Protein AF-0000000069954693 (afdb_homodimer)

InterPro domains:
  IPR003819 TauD/TfdA-like domain [PF02668] (120-355)
  IPR010376 Gamma-butyrobetaine hydroxylase-like, N-terminal [PF06155] (13-89)
  IPR012776 Trimethyllysine dioxygenase [TIGR02410] (28-369)
  IPR038492 GBBH-like, N-terminal domain superfamily [G3DSA:3.30.2020.30] (6-94)
  IPR042098 Glutarate 2-hydroxylase superfamily [G3DSA:3.60.130.10] (95-370)
  IPR050411 Alpha-ketoglutarate-dependent hydroxylases [PTHR10696] (32-368)

Sequence (744 aa):
MTKATIAGALAVDTALDVLFGDGNSIRFEDCWLRDHCRCSSCYHSDTFQRANHILEIPDATILNIESNETQIDVEWSDNHKSTYTAEFLSKFDYKTWKESKRLKPVLWHGDISDKIAKVHVDEFLKSVDGAKHVFQSLLDYGVALIEGVGVSEEATEEVCKALGGVQHTIFGGMWKFTTRADHADTAYTNLPLAAHNDNTYFTEAAGLQILHCLEHTNGTGGETILVDGFYGANQLKQELPEDFKFLTTFNVEAEYIEEGHHHTYSAPVIRVDNDTGDLVQIRFNVYDRAAMAFRNSNDCRSYYRSLRSLAKHYENINNQWRFKLKPGTVMAMDNFRVLHGRTGFSGSRVLCGSYVARSDWLDRARALALIQMTKATIAGALAVDTALDVLFGDGNSIRFEDCWLRDHCRCSSCYHSDTFQRANHILEIPDATILNIESNETQIDVEWSDNHKSTYTAEFLSKFDYKTWKESKRLKPVLWHGDISDKIAKVHVDEFLKSVDGAKHVFQSLLDYGVALIEGVGVSEEATEEVCKALGGVQHTIFGGMWKFTTRADHADTAYTNLPLAAHNDNTYFTEAAGLQILHCLEHTNGTGGETILVDGFYGANQLKQELPEDFKFLTTFNVEAEYIEEGHHHTYSAPVIRVDNDTGDLVQIRFNVYDRAAMAFRNSNDCRSYYRSLRSLAKHYENINNQWRFKLKPGTVMAMDNFRVLHGRTGFSGSRVLCGSYVARSDWLDRARALALIQ

Organism: Trichoplusia ni (NCBI:txid7111)

pLDDT: mean 95.46, std 6.08, range [47.88, 98.94]

Solvent-accessible surface area (backbone atoms only — not comparable to full-atom values): 38028 Å² total; per-residue (Å²): 128,84,77,53,30,36,66,43,75,46,81,54,93,66,25,38,40,35,31,28,63,87,69,51,69,47,77,41,44,33,66,58,52,64,68,62,28,65,49,81,83,36,21,36,78,89,30,70,29,50,60,55,55,70,81,66,56,71,93,47,45,80,70,46,74,49,71,52,50,53,34,36,37,37,34,33,68,78,75,47,74,39,67,45,42,22,64,64,61,63,58,43,39,33,68,60,41,57,56,53,56,53,83,74,60,50,77,52,57,24,74,53,78,89,72,42,33,75,39,47,40,65,42,40,76,72,30,72,66,37,37,50,45,37,46,49,18,34,56,32,64,23,31,24,37,34,28,78,34,58,70,45,68,68,48,47,47,53,52,33,45,73,52,41,26,57,32,51,51,98,70,39,43,64,40,75,42,34,67,64,68,88,56,58,50,73,80,24,45,52,57,62,40,71,64,23,28,72,48,51,23,36,74,61,46,44,23,28,41,35,42,28,28,53,39,76,42,83,52,52,72,47,28,35,32,36,27,39,41,59,37,32,50,50,51,34,40,73,77,39,47,66,40,38,52,45,35,49,68,44,62,48,43,18,37,48,51,51,93,77,37,41,33,56,27,67,40,37,34,38,36,58,38,88,88,77,62,44,82,66,33,40,47,46,40,75,49,35,52,43,94,75,53,50,91,42,70,66,58,46,54,49,49,55,50,28,51,40,58,47,46,51,43,57,67,31,68,75,31,29,25,74,46,73,75,45,65,20,32,36,38,42,31,30,26,37,38,32,22,39,29,29,45,38,39,48,59,50,50,33,33,34,38,38,28,22,40,43,44,33,33,50,15,45,34,31,53,67,65,75,47,103,130,83,76,53,30,36,65,43,75,45,80,53,92,67,26,37,39,34,32,30,62,87,69,51,70,45,77,43,45,34,64,57,51,63,68,62,29,64,50,81,82,36,20,37,78,88,27,70,30,51,59,54,54,71,82,67,56,70,95,47,46,80,69,46,75,49,72,51,50,54,35,38,36,37,35,33,69,76,73,47,73,39,66,46,43,21,64,64,61,64,57,44,39,34,72,62,40,57,56,54,56,53,83,74,59,49,74,54,57,25,75,53,79,90,73,41,33,76,39,47,39,64,42,40,75,72,31,71,66,37,36,50,44,38,47,47,18,34,56,33,65,23,32,25,36,36,29,79,34,58,70,45,67,69,46,48,47,54,53,33,46,74,52,42,26,57,32,50,53,99,69,41,42,63,41,74,45,34,68,63,68,88,58,57,49,73,81,24,44,54,58,61,41,70,64,23,28,73,48,51,24,35,76,62,46,45,22,28,42,35,42,27,27,52,40,75,43,85,52,52,71,45,28,35,32,37,26,40,40,58,37,35,51,51,52,33,40,73,76,40,47,67,39,38,51,46,34,48,68,46,62,48,43,17,38,48,52,50,94,76,38,42,33,57,26,66,42,35,34,36,36,59,38,87,86,79,63,43,81,65,33,40,46,47,39,73,49,35,51,44,94,75,53,49,90,44,69,67,57,46,53,49,49,55,50,28,52,40,58,46,45,52,42,56,66,30,67,74,30,30,24,74,45,72,73,45,66,21,32,36,38,42,29,30,26,36,38,31,21,38,28,29,44,39,39,48,59,48,50,34,34,34,37,40,30,22,40,45,45,35,34,50,14,45,35,30,52,68,66,74,47,103

Radius of gyration: 27.6 Å; Cα contacts (8 Å, |Δi|>4): 1717; chains: 2; bounding box: 62×80×68 Å

Secondary structure (DSSP, 8-state):
-----EEEEEEETTEEEEEETTS-EEEEEHHHHHHT--STTTEETTTTEESS-GGGS----EEEEEE-SSEEEEEETTS-EEEEEHHHHGGG-HHHHHHHT--------S--TTTSEEEEHHHHHH-HHHHHHHHHHHHHHSEEEEES--SSHHHHHHHHHHHT----BTTBSEEEE-SS-SSSSGGGSSS-EEEE-S-TT-SS--SEEEEEEEEEES--B--EEEEEHHHHHHHHHHH-HHHHHHHHHS-EEEEEEETTEEEEEEE-SEEE-TTT--EEEE---TTSBPP---SSHHHHHHHHHHHHHHHHHHH-GGGEEEE---TT-EEEEETTTEEEEE--B-SEEEEEEEEE-HHHHHHHHHHTTS--/-----EEEEEEETTEEEEEETTS-EEEEEHHHHHHT--STTTEETTTTEESS-GGGS----EEEEEE-SSEEEEEETTS-EEEEEHHHHGGG-HHHHHHHT--------S--TTTSEEEEHHHHHH-HHHHHHHHHHHHHHSEEEEES--SSHHHHHHHHHHHT----BTTBSEEEE-SS-SSS-GGGSSS-EEEE-S-TT-SS--SEEEEEEEEEES--B--EEEEEHHHHHHHHHHH-HHHHHHHHHS-EEEEEEETTEEEEEEE-SEEE-TTT--EEEE---TTSBPP---SSHHHHHHHHHHHHHHHHHHH-GGGEEEE---TT-EEEEETTTEEEEE--B-SEEEEEEEEE-HHHHHHHHHHTTS--

Structure (mmCIF, N/CA/C/O backbone):
data_AF-0000000069954693-model_v1
#
loop_
_entity.id
_entity.type
_entity.pdbx_description
1 polymer 'Trimethyllysine dioxygenase, mitochondrial'
#
loop_
_atom_site.group_PDB
_atom_site.id
_atom_site.type_symbol
_atom_site.label_atom_id
_atom_site.label_alt_id
_atom_site.label_comp_id
_atom_site.label_asym_id
_atom_site.label_entity_id
_atom_site.label_seq_id
_atom_site.pdbx_PDB_ins_code
_atom_site.Cartn_x
_atom_site.Cartn_y
_atom_site.Cartn_z
_atom_site.occupancy
_atom_site.B_iso_or_equiv
_atom_site.auth_seq_id
_atom_site.auth_comp_id
_atom_site.auth_asym_id
_atom_site.auth_atom_id
_atom_site.pdbx_PDB_model_num
ATOM 1 N N . MET A 1 1 ? 28.609 20.859 8.023 1 48.06 1 MET A N 1
ATOM 2 C CA . MET A 1 1 ? 27.875 21.484 6.918 1 48.06 1 MET A CA 1
ATOM 3 C C . MET A 1 1 ? 27.75 22.984 7.133 1 48.06 1 MET A C 1
ATOM 5 O O . MET A 1 1 ? 27.453 23.438 8.242 1 48.06 1 MET A O 1
ATOM 9 N N . THR A 1 2 ? 28.344 23.828 6.461 1 60.75 2 THR A N 1
ATOM 10 C CA . THR A 1 2 ? 28.359 25.281 6.57 1 60.75 2 THR A CA 1
ATOM 11 C C . THR A 1 2 ? 26.953 25.828 6.777 1 60.75 2 THR A C 1
ATOM 13 O O . THR A 1 2 ? 26.016 25.453 6.07 1 60.75 2 THR A O 1
ATOM 16 N N . LYS A 1 3 ? 26.75 26.453 7.863 1 82.56 3 LYS A N 1
ATOM 17 C CA . LYS A 1 3 ? 25.484 27.047 8.266 1 82.56 3 LYS A CA 1
ATOM 18 C C . LYS A 1 3 ? 24.922 27.938 7.16 1 82.56 3 LYS A C 1
ATOM 20 O O . LYS A 1 3 ? 25.625 28.781 6.609 1 82.56 3 LYS A O 1
ATOM 25 N N . ALA A 1 4 ? 23.766 27.641 6.699 1 92.31 4 ALA A N 1
ATOM 26 C CA . ALA A 1 4 ? 23.125 28.453 5.668 1 92.31 4 ALA A CA 1
ATOM 27 C C . ALA A 1 4 ? 22.984 29.906 6.105 1 92.31 4 ALA A C 1
ATOM 29 O O . ALA A 1 4 ? 22.703 30.188 7.27 1 92.31 4 ALA A O 1
ATOM 30 N N . THR A 1 5 ? 23.312 30.812 5.238 1 97.06 5 THR A N 1
ATOM 31 C CA . THR A 1 5 ? 23.156 32.25 5.508 1 97.06 5 THR A CA 1
ATOM 32 C C . THR A 1 5 ? 22.359 32.906 4.395 1 97.06 5 THR A C 1
ATOM 34 O O . THR A 1 5 ? 22.25 32.375 3.289 1 97.06 5 THR A O 1
ATOM 37 N N . ILE A 1 6 ? 21.828 34.062 4.711 1 97.75 6 ILE A N 1
ATOM 38 C CA . ILE A 1 6 ? 21.078 34.844 3.75 1 97.75 6 ILE A CA 1
ATOM 39 C C . ILE A 1 6 ? 21.938 36 3.213 1 97.75 6 ILE A C 1
ATOM 41 O O . ILE A 1 6 ? 22.469 36.781 3.984 1 97.75 6 ILE A O 1
ATOM 45 N N . ALA A 1 7 ? 22.125 36 1.929 1 97.81 7 ALA A N 1
ATOM 46 C CA . ALA A 1 7 ? 22.875 37.062 1.273 1 97.81 7 ALA A CA 1
ATOM 47 C C . ALA A 1 7 ? 21.953 38.219 0.845 1 97.81 7 ALA A C 1
ATOM 49 O O . ALA A 1 7 ? 22.375 39.375 0.738 1 97.81 7 ALA A O 1
ATOM 50 N N . GLY A 1 8 ? 20.719 37.875 0.521 1 97.38 8 GLY A N 1
ATOM 51 C CA . GLY A 1 8 ? 19.734 38.875 0.121 1 97.38 8 GLY A CA 1
ATOM 52 C C . GLY A 1 8 ? 18.328 38.312 0.065 1 97.38 8 GLY A C 1
ATOM 53 O O . GLY A 1 8 ? 18.141 37.094 -0.109 1 97.38 8 GLY A O 1
ATOM 54 N N . ALA A 1 9 ? 17.391 39.156 0.294 1 97.81 9 ALA A N 1
ATOM 55 C CA . ALA A 1 9 ? 15.984 38.812 0.194 1 97.81 9 ALA A CA 1
ATOM 56 C C . ALA A 1 9 ? 15.172 39.969 -0.413 1 97.81 9 ALA A C 1
ATOM 58 O O . ALA A 1 9 ? 15.336 41.125 -0.028 1 97.81 9 ALA A O 1
ATOM 59 N N . LEU A 1 10 ? 14.375 39.594 -1.419 1 96.94 10 LEU A N 1
ATOM 60 C CA . LEU A 1 10 ? 13.586 40.625 -2.107 1 96.94 10 LEU A CA 1
ATOM 61 C C . LEU A 1 10 ? 12.172 40.094 -2.373 1 96.94 10 LEU A C 1
ATOM 63 O O . LEU A 1 10 ? 11.992 39 -2.9 1 96.94 10 LEU A O 1
ATOM 67 N N . ALA A 1 11 ? 11.203 40.844 -1.966 1 96.62 11 ALA A N 1
ATOM 68 C CA . ALA A 1 11 ? 9.828 40.5 -2.32 1 96.62 11 ALA A CA 1
ATOM 69 C C . ALA A 1 11 ? 9.531 40.875 -3.771 1 96.62 11 ALA A C 1
ATOM 71 O O . ALA A 1 11 ? 9.773 42.031 -4.188 1 96.62 11 ALA A O 1
ATOM 72 N N . VAL A 1 12 ? 9.117 40 -4.523 1 94.75 12 VAL A N 1
ATOM 73 C CA . VAL A 1 12 ? 8.789 40.188 -5.93 1 94.75 12 VAL A CA 1
ATOM 74 C C . VAL A 1 12 ? 7.391 39.625 -6.215 1 94.75 12 VAL A C 1
ATOM 76 O O . VAL A 1 12 ? 7.195 38.406 -6.266 1 94.75 12 VAL A O 1
ATOM 79 N N . ASP A 1 13 ? 6.418 40.562 -6.457 1 92.69 13 ASP A N 1
ATOM 80 C CA . ASP A 1 13 ? 5.035 40.156 -6.707 1 92.69 13 ASP A CA 1
ATOM 81 C C . ASP A 1 13 ? 4.457 39.406 -5.508 1 92.69 13 ASP A C 1
ATOM 83 O O . ASP A 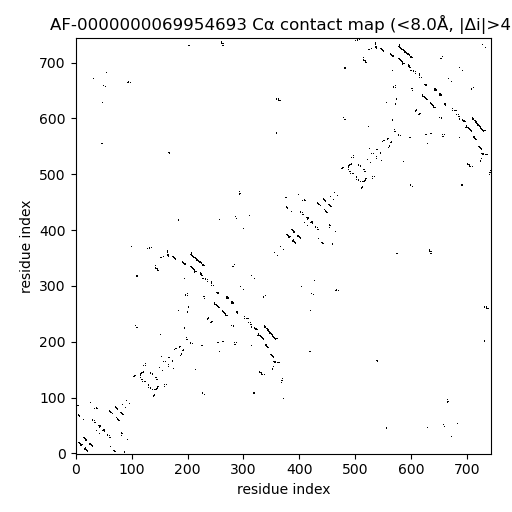1 13 ? 4.336 39.969 -4.418 1 92.69 13 ASP A O 1
ATOM 87 N N . THR A 1 14 ? 4.148 38.094 -5.723 1 94.25 14 THR A N 1
ATOM 88 C CA . THR A 1 14 ? 3.506 37.344 -4.668 1 94.25 14 THR A CA 1
ATOM 89 C C . THR A 1 14 ? 4.496 36.344 -4.031 1 94.25 14 THR A C 1
ATOM 91 O O . THR A 1 14 ? 4.094 35.344 -3.48 1 94.25 14 THR A O 1
ATOM 94 N N . ALA A 1 15 ? 5.82 36.719 -4.164 1 97.88 15 ALA A N 1
ATOM 95 C CA . ALA A 1 15 ? 6.816 35.75 -3.697 1 97.88 15 ALA A CA 1
ATOM 96 C C . ALA A 1 15 ? 8 36.469 -3.051 1 97.88 15 ALA A C 1
ATOM 98 O O . ALA A 1 15 ? 8.102 37.688 -3.1 1 97.88 15 ALA A O 1
ATOM 99 N N . LEU A 1 16 ? 8.719 35.719 -2.373 1 98.38 16 LEU A N 1
ATOM 100 C CA . LEU A 1 16 ? 9.984 36.156 -1.78 1 98.38 16 LEU A CA 1
ATOM 101 C C . LEU A 1 16 ? 11.164 35.438 -2.418 1 98.38 16 LEU A C 1
ATOM 103 O O . LEU A 1 16 ? 11.25 34.219 -2.34 1 98.38 16 LEU A O 1
ATOM 107 N N . ASP A 1 17 ? 12.023 36.156 -3.082 1 98.25 17 ASP A N 1
ATOM 108 C CA . ASP A 1 17 ? 13.258 35.594 -3.605 1 98.25 17 ASP A CA 1
ATOM 109 C C . ASP A 1 17 ? 14.383 35.688 -2.58 1 98.25 17 ASP A C 1
ATOM 111 O O . ASP A 1 17 ? 14.703 36.781 -2.104 1 98.25 17 ASP A O 1
ATOM 115 N N . VAL A 1 18 ? 14.969 34.594 -2.24 1 98.44 18 VAL A N 1
ATOM 116 C CA . VAL A 1 18 ? 16.031 34.562 -1.233 1 98.44 18 VAL A CA 1
ATOM 117 C C . VAL A 1 18 ? 17.344 34.125 -1.876 1 98.44 18 VAL A C 1
ATOM 119 O O . VAL A 1 18 ? 17.406 33.062 -2.494 1 98.44 18 VAL A O 1
ATOM 122 N N . LEU A 1 19 ? 18.297 34.938 -1.775 1 98.12 19 LEU A N 1
ATOM 123 C CA . LEU A 1 19 ? 19.656 34.594 -2.164 1 98.12 19 LEU A CA 1
ATOM 124 C C . LEU A 1 19 ? 20.484 34.125 -0.954 1 98.12 19 LEU A C 1
ATOM 126 O O . LEU A 1 19 ? 20.609 34.875 0.019 1 98.12 19 LEU A O 1
ATOM 130 N N . PHE A 1 20 ? 21 32.969 -1.035 1 97.69 20 PHE A N 1
ATOM 131 C CA . PHE A 1 20 ? 21.75 32.438 0.092 1 97.69 20 PHE A CA 1
ATOM 132 C C . PHE A 1 20 ? 23.25 32.688 -0.073 1 97.69 20 PHE A C 1
ATOM 134 O O . PHE A 1 20 ? 23.703 33.062 -1.155 1 97.69 20 PHE A O 1
ATOM 141 N N . GLY A 1 21 ? 23.938 32.5 1.062 1 96.25 21 GLY A N 1
ATOM 142 C CA . GLY A 1 21 ? 25.375 32.781 1.078 1 96.25 21 GLY A CA 1
ATOM 143 C C . GLY A 1 21 ? 26.156 31.875 0.141 1 96.25 21 GLY A C 1
ATOM 144 O O . GLY A 1 21 ? 27.219 32.25 -0.345 1 96.25 21 GLY A O 1
ATOM 145 N N . ASP A 1 22 ? 25.641 30.766 -0.125 1 94.5 22 ASP A N 1
ATOM 146 C CA . ASP A 1 22 ? 26.359 29.828 -0.991 1 94.5 22 ASP A CA 1
ATOM 147 C C . ASP A 1 22 ? 26.062 30.109 -2.463 1 94.5 22 ASP A C 1
ATOM 149 O O . ASP A 1 22 ? 26.531 29.375 -3.344 1 94.5 22 ASP A O 1
ATOM 153 N N . GLY A 1 23 ? 25.25 31.078 -2.723 1 94.62 23 GLY A N 1
ATOM 154 C CA . GLY A 1 23 ? 24.969 31.484 -4.094 1 94.62 23 GLY A CA 1
ATOM 155 C C . GLY A 1 23 ? 23.656 30.953 -4.617 1 94.62 23 GLY A C 1
ATOM 156 O O . GLY A 1 23 ? 23.172 31.406 -5.66 1 94.62 23 GLY A O 1
ATOM 157 N N . ASN A 1 24 ? 23.016 30.031 -3.9 1 95.38 24 ASN A N 1
ATOM 158 C CA . ASN A 1 24 ? 21.734 29.484 -4.301 1 95.38 24 ASN A CA 1
ATOM 159 C C . ASN A 1 24 ? 20.594 30.484 -4.066 1 95.38 24 ASN A C 1
ATOM 161 O O . ASN A 1 24 ? 20.656 31.266 -3.119 1 95.38 24 ASN A O 1
ATOM 165 N N . SER A 1 25 ? 19.688 30.453 -4.961 1 96.88 25 SER A N 1
ATOM 166 C CA . SER A 1 25 ? 18.5 31.297 -4.824 1 96.88 25 SER A CA 1
ATOM 167 C C . SER A 1 25 ? 17.234 30.453 -4.855 1 96.88 25 SER A C 1
ATOM 169 O O . SER A 1 25 ? 17.094 29.547 -5.68 1 96.88 25 SER A O 1
ATOM 171 N N . ILE A 1 26 ? 16.391 30.672 -3.943 1 98 26 ILE A N 1
ATOM 172 C CA . ILE A 1 26 ? 15.109 29.969 -3.883 1 98 26 ILE A CA 1
ATOM 173 C C . ILE A 1 26 ? 13.961 30.984 -3.838 1 98 26 ILE A C 1
ATOM 175 O O . ILE A 1 26 ? 14.039 31.984 -3.115 1 98 26 ILE A O 1
ATOM 179 N N . ARG A 1 27 ? 12.93 30.781 -4.664 1 98.12 27 ARG A N 1
ATOM 180 C CA . ARG A 1 27 ? 11.711 31.578 -4.652 1 98.12 27 ARG A CA 1
ATOM 181 C C . ARG A 1 27 ? 10.617 30.922 -3.818 1 98.12 27 ARG A C 1
ATOM 183 O O . ARG A 1 27 ? 10.305 29.75 -4.02 1 98.12 27 ARG A O 1
ATOM 190 N N . PHE A 1 28 ? 10.07 31.609 -2.842 1 98.31 28 PHE A N 1
ATOM 191 C CA . PHE A 1 28 ? 9 31.109 -1.98 1 98.31 28 PHE A CA 1
ATOM 192 C C . PHE A 1 28 ? 7.715 31.891 -2.203 1 98.31 28 PHE A C 1
ATOM 194 O O . PHE A 1 28 ? 7.68 33.125 -2.006 1 98.31 28 PHE A O 1
ATOM 201 N N . GLU A 1 29 ? 6.672 31.25 -2.623 1 98.19 29 GLU A N 1
ATOM 202 C CA . GLU A 1 29 ? 5.371 31.906 -2.77 1 98.19 29 GLU A CA 1
ATOM 203 C C . GLU A 1 29 ? 4.824 32.375 -1.419 1 98.19 29 GLU A C 1
ATOM 205 O O . GLU A 1 29 ? 5.043 31.703 -0.403 1 98.19 29 GLU A O 1
ATOM 210 N N . ASP A 1 30 ? 4.094 33.438 -1.387 1 98 30 ASP A N 1
ATOM 211 C CA . ASP A 1 30 ? 3.529 34 -0.152 1 98 30 ASP A CA 1
ATOM 212 C C . ASP A 1 30 ? 2.664 32.938 0.555 1 98 30 ASP A C 1
ATOM 214 O O . ASP A 1 30 ? 2.752 32.781 1.774 1 98 30 ASP A O 1
ATOM 218 N N . CYS A 1 31 ? 1.868 32.188 -0.189 1 97.06 31 CYS A N 1
ATOM 219 C CA . CYS A 1 31 ? 1.005 31.156 0.405 1 97.06 31 CYS A CA 1
ATOM 220 C C . CYS A 1 31 ? 1.828 30.078 1.103 1 97.06 31 CYS A C 1
ATOM 222 O O . CYS A 1 31 ? 1.456 29.609 2.178 1 97.06 31 CYS A O 1
ATOM 224 N N . TRP A 1 32 ? 2.947 29.672 0.462 1 97.94 32 TRP A N 1
ATOM 225 C CA . TRP A 1 32 ? 3.832 28.688 1.071 1 97.94 32 TRP A CA 1
ATOM 226 C C . TRP A 1 32 ? 4.438 29.219 2.365 1 97.94 32 TRP A C 1
ATOM 228 O O . TRP A 1 32 ? 4.426 28.531 3.393 1 97.94 32 TRP A O 1
ATOM 238 N N . LEU A 1 33 ? 4.941 30.453 2.299 1 98.06 33 LEU A N 1
ATOM 239 C CA . LEU A 1 33 ? 5.559 31.062 3.469 1 98.06 33 LEU A CA 1
ATOM 240 C C . LEU A 1 33 ? 4.551 31.188 4.609 1 98.06 33 LEU A C 1
ATOM 242 O O . LEU A 1 33 ? 4.859 30.844 5.754 1 98.06 33 LEU A O 1
ATOM 246 N N . ARG A 1 34 ? 3.363 31.641 4.293 1 97.38 34 ARG A N 1
ATOM 247 C CA . ARG A 1 34 ? 2.342 31.828 5.316 1 97.38 34 ARG A CA 1
ATOM 248 C C . ARG A 1 34 ? 1.959 30.5 5.961 1 97.38 34 ARG A C 1
ATOM 250 O O . ARG A 1 34 ? 1.745 30.422 7.172 1 97.38 34 ARG A O 1
ATOM 257 N N . ASP A 1 35 ? 1.839 29.453 5.172 1 96.81 35 ASP A N 1
ATOM 258 C CA . ASP A 1 35 ? 1.517 28.109 5.648 1 96.81 35 ASP A CA 1
ATOM 259 C C . ASP A 1 35 ? 2.627 27.562 6.539 1 96.81 35 ASP A C 1
ATOM 261 O O . ASP A 1 35 ? 2.371 26.734 7.426 1 96.81 35 ASP A O 1
ATOM 265 N N . HIS A 1 36 ? 3.875 28 6.324 1 96.94 36 HIS A N 1
ATOM 266 C CA . HIS A 1 36 ? 5.016 27.438 7.035 1 96.94 36 HIS A CA 1
ATOM 267 C C . HIS A 1 36 ? 5.523 28.391 8.109 1 96.94 36 HIS A C 1
ATOM 269 O O . HIS A 1 36 ? 6.68 28.297 8.531 1 96.94 36 HIS A O 1
ATOM 275 N N . CYS A 1 37 ? 4.664 29.375 8.43 1 96.62 37 CYS A N 1
ATOM 276 C CA . CYS A 1 37 ? 4.984 30.141 9.617 1 96.62 37 CYS A CA 1
ATOM 277 C C . CYS A 1 37 ? 5.176 29.25 10.828 1 96.62 37 CYS A C 1
ATOM 279 O O . CYS A 1 37 ? 4.414 28.297 11.023 1 96.62 37 CYS A O 1
ATOM 281 N N . ARG A 1 38 ? 6.141 29.5 11.641 1 93.69 38 ARG A N 1
ATOM 282 C CA . ARG A 1 38 ? 6.516 28.594 12.719 1 93.69 38 ARG A CA 1
ATOM 283 C C . ARG A 1 38 ? 6.223 29.219 14.078 1 93.69 38 ARG A C 1
ATOM 285 O O . ARG A 1 38 ? 6.719 28.75 15.109 1 93.69 38 ARG A O 1
ATOM 292 N N . CYS A 1 39 ? 5.473 30.312 14.055 1 94.56 39 CYS A N 1
ATOM 293 C CA . CYS A 1 39 ? 5.105 30.875 15.352 1 94.56 39 CYS A CA 1
ATOM 294 C C . CYS A 1 39 ? 4.152 29.953 16.094 1 94.56 39 CYS A C 1
ATOM 296 O O . CYS A 1 39 ? 3.646 28.984 15.531 1 94.56 39 CYS A O 1
ATOM 298 N N . SER A 1 40 ? 3.822 30.156 17.375 1 91.75 40 SER A N 1
ATOM 299 C CA . SER A 1 40 ? 3.082 29.266 18.25 1 91.75 40 SER A CA 1
ATOM 300 C C . SER A 1 40 ? 1.615 29.172 17.844 1 91.75 40 SER A C 1
ATOM 302 O O . SER A 1 40 ? 0.936 28.188 18.172 1 91.75 40 SER A O 1
ATOM 304 N N . SER A 1 41 ? 1.12 30.156 17.109 1 92.25 41 SER A N 1
ATOM 305 C CA . SER A 1 41 ? -0.274 30.125 16.688 1 92.25 41 SER A CA 1
ATOM 306 C C . SER A 1 41 ? -0.439 29.359 15.383 1 92.25 41 SER A C 1
ATOM 308 O O . SER A 1 41 ? -1.557 29 15 1 92.25 41 SER A O 1
ATOM 310 N N . CYS A 1 42 ? 0.71 29.125 14.727 1 94.31 42 CYS A N 1
ATOM 311 C CA . CYS A 1 42 ? 0.618 28.547 13.391 1 94.31 42 CYS A CA 1
ATOM 312 C C . CYS A 1 42 ? 1.169 27.125 13.375 1 94.31 42 CYS A C 1
ATOM 314 O O . CYS A 1 42 ? 0.867 26.344 12.469 1 94.31 42 CYS A O 1
ATOM 316 N N . TYR A 1 43 ? 1.989 26.844 14.32 1 92.12 43 TYR A N 1
ATOM 317 C CA . TYR A 1 43 ? 2.688 25.562 14.312 1 92.12 43 TYR A CA 1
ATOM 318 C C . TYR A 1 43 ? 2.9 25.047 15.734 1 92.12 43 TYR A C 1
ATOM 320 O O . TYR A 1 43 ? 3.387 25.781 16.594 1 92.12 43 TYR A O 1
ATOM 328 N N . HIS A 1 44 ? 2.477 23.797 15.898 1 88.38 44 HIS A N 1
ATOM 329 C CA . HIS A 1 44 ? 2.73 23.141 17.172 1 88.38 44 HIS A CA 1
ATOM 330 C C . HIS A 1 44 ? 4.086 22.438 17.172 1 88.38 44 HIS A C 1
ATOM 332 O O . HIS A 1 44 ? 4.195 21.297 16.703 1 88.38 44 HIS A O 1
ATOM 338 N N . SER A 1 45 ? 5.012 23.016 17.75 1 86.94 45 SER A N 1
ATOM 339 C CA . SER A 1 45 ? 6.379 22.5 17.688 1 86.94 45 SER A CA 1
ATOM 340 C C . SER A 1 45 ? 6.516 21.203 18.484 1 86.94 45 SER A C 1
ATOM 342 O O . SER A 1 45 ? 7.387 20.391 18.188 1 86.94 45 SER A O 1
ATOM 344 N N . ASP A 1 46 ? 5.625 21 19.422 1 83.06 46 ASP A N 1
ATOM 345 C CA . ASP A 1 46 ? 5.688 19.812 20.266 1 83.06 46 ASP A CA 1
ATOM 346 C C . ASP A 1 46 ? 5.223 18.578 19.5 1 83.06 46 ASP A C 1
ATOM 348 O O . ASP A 1 46 ? 5.727 17.469 19.719 1 83.06 46 ASP A O 1
ATOM 352 N N . THR A 1 47 ? 4.316 18.781 18.594 1 82.88 47 THR A N 1
ATOM 353 C CA . THR A 1 47 ? 3.752 17.641 17.859 1 82.88 47 THR A CA 1
ATOM 354 C C . THR A 1 47 ? 4.164 17.672 16.391 1 82.88 47 THR A C 1
ATOM 356 O O . THR A 1 47 ? 3.834 16.766 15.633 1 82.88 47 THR A O 1
ATOM 359 N N . PHE A 1 48 ? 4.883 18.734 16.016 1 87.31 48 PHE A N 1
ATOM 360 C CA . PHE A 1 48 ? 5.344 18.906 14.648 1 87.31 48 PHE A CA 1
ATOM 361 C C . PHE A 1 48 ? 4.168 18.953 13.68 1 87.31 48 PHE A C 1
ATOM 363 O O . PHE A 1 48 ? 4.211 18.328 12.617 1 87.31 48 PHE A O 1
ATOM 370 N N . GLN A 1 49 ? 3.113 19.609 14.086 1 88.44 49 GLN A N 1
ATOM 371 C CA . GLN A 1 49 ? 1.918 19.688 13.258 1 88.44 49 GLN A CA 1
ATOM 372 C C . GLN A 1 49 ? 1.479 21.141 13.055 1 88.44 49 GLN A C 1
ATOM 374 O O . GLN A 1 49 ? 1.674 21.969 13.938 1 88.44 49 GLN A O 1
ATOM 379 N N . ARG A 1 50 ? 0.865 21.359 11.961 1 91.38 50 ARG A N 1
ATOM 380 C CA . ARG A 1 50 ? 0.249 22.656 11.688 1 91.38 50 ARG A CA 1
ATOM 381 C C . ARG A 1 50 ? -0.967 22.891 12.578 1 91.38 50 ARG A C 1
ATOM 383 O O . ARG A 1 50 ? -1.729 21.953 12.844 1 91.38 50 ARG A O 1
ATOM 390 N N . ALA A 1 51 ? -1.091 24.078 12.953 1 89.25 51 ALA A N 1
ATOM 391 C CA . ALA A 1 51 ? -2.186 24.422 13.859 1 89.25 51 ALA A CA 1
ATOM 392 C C . ALA A 1 51 ? -3.455 24.766 13.078 1 89.25 51 ALA A C 1
ATOM 394 O O . ALA A 1 51 ? -4.566 24.594 13.586 1 89.25 51 ALA A O 1
ATOM 395 N N . ASN A 1 52 ? -3.234 25.234 11.883 1 91.31 52 ASN A N 1
ATOM 396 C CA . ASN A 1 52 ? -4.375 25.75 11.133 1 91.31 52 ASN A CA 1
ATOM 397 C C . ASN A 1 52 ? -4.762 24.812 9.992 1 91.31 52 ASN A C 1
ATOM 399 O O . ASN A 1 52 ? -3.893 24.25 9.328 1 91.31 52 ASN A O 1
ATOM 403 N N . HIS A 1 53 ? -6.074 24.656 9.852 1 94.75 53 HIS A N 1
ATOM 404 C CA . HIS A 1 53 ? -6.602 23.984 8.672 1 94.75 53 HIS A CA 1
ATOM 405 C C . HIS A 1 53 ? -6.246 24.75 7.395 1 94.75 53 HIS A C 1
ATOM 407 O O . HIS A 1 53 ? -6.078 25.969 7.422 1 94.75 53 HIS A O 1
ATOM 413 N N . ILE A 1 54 ? -6.152 24.062 6.336 1 96.62 54 ILE A N 1
ATOM 414 C CA . ILE A 1 54 ? -5.719 24.625 5.059 1 96.62 54 ILE A CA 1
ATOM 415 C C . ILE A 1 54 ? -6.641 25.781 4.66 1 96.62 54 ILE A C 1
ATOM 417 O O . ILE A 1 54 ? -6.195 26.75 4.055 1 96.62 54 ILE A O 1
ATOM 421 N N . LEU A 1 55 ? -7.934 25.703 5 1 97.19 55 LEU A N 1
ATOM 422 C CA . LEU A 1 55 ? -8.914 26.719 4.648 1 97.19 55 LEU A CA 1
ATOM 423 C C . LEU A 1 55 ? -8.781 27.938 5.555 1 97.19 55 LEU A C 1
ATOM 425 O O . LEU A 1 55 ? -9.344 29 5.262 1 97.19 55 LEU A O 1
ATOM 429 N N . GLU A 1 56 ? -8.062 27.812 6.586 1 94.69 56 GLU A N 1
ATOM 430 C CA . GLU A 1 56 ? -7.918 28.906 7.555 1 94.69 56 GLU A CA 1
ATOM 431 C C . GLU A 1 56 ? -6.652 29.703 7.289 1 94.69 56 GLU A C 1
ATOM 433 O O . GLU A 1 56 ? -6.441 30.766 7.902 1 94.69 56 GLU A O 1
ATOM 438 N N . ILE A 1 57 ? -5.812 29.219 6.422 1 93.31 57 ILE A N 1
ATOM 439 C CA . ILE A 1 57 ? -4.633 29.984 6.031 1 93.31 57 ILE A CA 1
ATOM 440 C C . ILE A 1 57 ? -5.055 31.203 5.227 1 93.31 57 ILE A C 1
ATOM 442 O O . ILE A 1 57 ? -5.629 31.078 4.145 1 93.31 57 ILE A O 1
ATOM 446 N N . PRO A 1 58 ? -4.719 32.344 5.719 1 92.25 58 PRO A N 1
ATOM 447 C CA . PRO A 1 58 ? -5.203 33.562 5.051 1 92.25 58 PRO A CA 1
ATOM 448 C C . PRO A 1 58 ? -4.523 33.812 3.707 1 92.25 58 PRO A C 1
ATOM 450 O O . PRO A 1 58 ? -3.377 33.406 3.508 1 92.25 58 PRO A O 1
ATOM 453 N N . ASP A 1 59 ? -5.27 34.438 2.824 1 93.12 59 ASP A N 1
ATOM 454 C CA . ASP A 1 59 ? -4.672 34.938 1.591 1 93.12 59 ASP A CA 1
ATOM 455 C C . ASP A 1 59 ? -3.949 36.25 1.831 1 93.12 59 ASP A C 1
ATOM 457 O O . ASP A 1 59 ? -4.352 37.281 1.303 1 93.12 59 ASP A O 1
ATOM 461 N N . ALA A 1 60 ? -2.912 36.25 2.537 1 95.62 60 ALA A N 1
ATOM 462 C CA . ALA A 1 60 ? -2.141 37.438 2.916 1 95.62 60 ALA A CA 1
ATOM 463 C C . ALA A 1 60 ? -0.972 37.656 1.96 1 95.62 60 ALA A C 1
ATOM 465 O O . ALA A 1 60 ? -0.414 36.688 1.42 1 95.62 60 ALA A O 1
ATOM 466 N N . THR A 1 61 ? -0.646 38.844 1.762 1 96.81 61 THR A N 1
ATOM 467 C CA . THR A 1 61 ? 0.486 39.188 0.915 1 96.81 61 THR A CA 1
ATOM 468 C C . THR A 1 61 ? 1.631 39.75 1.752 1 96.81 61 THR A C 1
ATOM 470 O O . THR A 1 61 ? 1.424 40.188 2.893 1 96.81 61 THR A O 1
ATOM 473 N N . ILE A 1 62 ? 2.793 39.75 1.172 1 97.81 62 ILE A N 1
ATOM 474 C CA . ILE A 1 62 ? 3.975 40.281 1.846 1 97.81 62 ILE A CA 1
ATOM 475 C C . ILE A 1 62 ? 3.941 41.812 1.821 1 97.81 62 ILE A C 1
ATOM 477 O O . ILE A 1 62 ? 3.889 42.406 0.75 1 97.81 62 ILE A O 1
ATOM 481 N N . LEU A 1 63 ? 3.943 42.438 2.984 1 97.12 63 LEU A N 1
ATOM 482 C CA . LEU A 1 63 ? 3.941 43.906 3.074 1 97.12 63 LEU A CA 1
ATOM 483 C C . LEU A 1 63 ? 5.363 44.438 3.205 1 97.12 63 LEU A C 1
ATOM 485 O O . LEU A 1 63 ? 5.699 45.469 2.605 1 97.12 63 LEU A O 1
ATOM 489 N N . ASN A 1 64 ? 6.145 43.844 4.031 1 97.06 64 ASN A N 1
ATOM 490 C CA . ASN A 1 64 ? 7.508 44.25 4.305 1 97.06 64 ASN A CA 1
ATOM 491 C C . ASN A 1 64 ? 8.398 43.094 4.688 1 97.06 64 ASN A C 1
ATOM 493 O O . ASN A 1 64 ? 7.918 42.094 5.215 1 97.06 64 ASN A O 1
ATOM 497 N N . ILE A 1 65 ? 9.609 43.188 4.34 1 97.88 65 ILE A N 1
ATOM 498 C CA . ILE A 1 65 ? 10.578 42.156 4.727 1 97.88 65 ILE A CA 1
ATOM 499 C C . ILE A 1 65 ? 11.797 42.812 5.367 1 97.88 65 ILE A C 1
ATOM 501 O O . ILE A 1 65 ? 12.211 43.906 4.957 1 97.88 65 ILE A O 1
ATOM 505 N N . GLU A 1 66 ? 12.281 42.281 6.375 1 97.81 66 GLU A N 1
ATOM 506 C CA . GLU A 1 66 ? 13.578 42.594 6.969 1 97.81 66 GLU A CA 1
ATOM 507 C C . GLU A 1 66 ? 14.445 41.344 7.074 1 97.81 66 GLU A C 1
ATOM 509 O O . GLU A 1 66 ? 13.969 40.281 7.492 1 97.81 66 GLU A O 1
ATOM 514 N N . SER A 1 67 ? 15.609 41.438 6.59 1 97.25 67 SER A N 1
ATOM 515 C CA . SER A 1 67 ? 16.453 40.25 6.613 1 97.25 67 SER A CA 1
ATOM 516 C C . SER A 1 67 ? 17.844 40.562 7.137 1 97.25 67 SER A C 1
ATOM 518 O O . SER A 1 67 ? 18.297 41.719 7.074 1 97.25 67 SER A O 1
ATOM 520 N N . ASN A 1 68 ? 18.422 39.688 7.797 1 97.31 68 ASN A N 1
ATOM 521 C CA . ASN A 1 68 ? 19.859 39.625 8.109 1 97.31 68 ASN A CA 1
ATOM 522 C C . ASN A 1 68 ? 20.484 38.312 7.66 1 97.31 68 ASN A C 1
ATOM 524 O O . ASN A 1 68 ? 19.891 37.594 6.859 1 97.31 68 ASN A O 1
ATOM 528 N N . GLU A 1 69 ? 21.672 38.031 8.133 1 96.88 69 GLU A N 1
ATOM 529 C CA . GLU A 1 69 ? 22.406 36.875 7.633 1 96.88 69 GLU A CA 1
ATOM 530 C C . GLU A 1 69 ? 21.734 35.562 8.055 1 96.88 69 GLU A C 1
ATOM 532 O O . GLU A 1 69 ? 21.875 34.562 7.383 1 96.88 69 GLU A O 1
ATOM 537 N N . THR A 1 70 ? 20.953 35.625 9.062 1 97.5 70 THR A N 1
ATOM 538 C CA . THR A 1 70 ? 20.531 34.344 9.641 1 97.5 70 THR A CA 1
ATOM 539 C C . THR A 1 70 ? 19.031 34.156 9.492 1 97.5 70 THR A C 1
ATOM 541 O O . THR A 1 70 ? 18.516 33.062 9.656 1 97.5 70 THR A O 1
ATOM 544 N N . GLN A 1 71 ? 18.25 35.219 9.281 1 98 71 GLN A N 1
ATOM 545 C CA . GLN A 1 71 ? 16.797 35.062 9.25 1 98 71 GLN A CA 1
ATOM 546 C C . GLN A 1 71 ? 16.141 36.156 8.43 1 98 71 GLN A C 1
ATOM 548 O O . GLN A 1 71 ? 16.766 37.156 8.109 1 98 71 GLN A O 1
ATOM 553 N N . ILE A 1 72 ? 14.953 35.969 8.055 1 98.44 72 ILE A N 1
ATOM 554 C CA . ILE A 1 72 ? 14.086 36.906 7.359 1 98.44 72 ILE A CA 1
ATOM 555 C C . ILE A 1 72 ? 12.781 37.094 8.141 1 98.44 72 ILE A C 1
ATOM 557 O O . ILE A 1 72 ? 12.133 36.094 8.508 1 98.44 72 ILE A O 1
ATOM 561 N N . ASP A 1 73 ? 12.461 38.281 8.43 1 98.38 73 ASP A N 1
ATOM 562 C CA . ASP A 1 73 ? 11.188 38.625 9.039 1 98.38 73 ASP A CA 1
ATOM 563 C C . ASP A 1 73 ? 10.211 39.188 8.008 1 98.38 73 ASP A C 1
ATOM 565 O O . ASP A 1 73 ? 10.562 40.062 7.238 1 98.38 73 ASP A O 1
ATOM 569 N N . VAL A 1 74 ? 9.055 38.656 7.98 1 98.31 74 VAL A N 1
ATOM 570 C CA . VAL A 1 74 ? 8.039 39.062 7.016 1 98.31 74 VAL A CA 1
ATOM 571 C C . VAL A 1 74 ? 6.84 39.656 7.754 1 98.31 74 VAL A C 1
ATOM 573 O O . VAL A 1 74 ? 6.316 39.031 8.688 1 98.31 74 VAL A O 1
ATOM 576 N N . GLU A 1 75 ? 6.492 40.781 7.406 1 98.19 75 GLU A N 1
ATOM 577 C CA . GLU A 1 75 ? 5.227 41.375 7.828 1 98.19 75 GLU A CA 1
ATOM 578 C C . GLU A 1 75 ? 4.141 41.188 6.773 1 98.19 75 GLU A C 1
ATOM 580 O O . GLU A 1 75 ? 4.336 41.5 5.598 1 98.19 75 GLU A O 1
ATOM 585 N N . TRP A 1 76 ? 3.035 40.688 7.219 1 97.88 76 TRP A N 1
ATOM 586 C CA . TRP A 1 76 ? 1.98 40.312 6.285 1 97.88 76 TRP A CA 1
ATOM 587 C C . TRP A 1 76 ? 0.865 41.344 6.266 1 97.88 76 TRP A C 1
ATOM 589 O O . TRP A 1 76 ? 0.714 42.125 7.211 1 97.88 76 TRP A O 1
ATOM 599 N N . SER A 1 77 ? 0.04 41.375 5.207 1 97.56 77 SER A N 1
ATOM 600 C CA . SER A 1 77 ? -1.062 42.312 5.012 1 97.56 77 SER A CA 1
ATOM 601 C C . SER A 1 77 ? -2.17 42.094 6.035 1 97.56 77 SER A C 1
ATOM 603 O O . SER A 1 77 ? -3.037 42.938 6.219 1 97.56 77 SER A O 1
ATOM 605 N N . ASP A 1 78 ? -2.238 40.938 6.688 1 95.75 78 ASP A N 1
ATOM 606 C CA . ASP A 1 78 ? -3.236 40.656 7.715 1 95.75 78 ASP A CA 1
ATOM 607 C C . ASP A 1 78 ? -2.707 41 9.102 1 95.75 78 ASP A C 1
ATOM 609 O O . ASP A 1 78 ? -3.234 40.5 10.109 1 95.75 78 ASP A O 1
ATOM 613 N N . ASN A 1 79 ? -1.602 41.625 9.156 1 96.12 79 ASN A N 1
ATOM 614 C CA . ASN A 1 79 ? -0.973 42.156 10.375 1 96.12 79 ASN A CA 1
ATOM 615 C C . ASN A 1 79 ? -0.269 41.031 11.141 1 96.12 79 ASN A C 1
ATOM 617 O O . ASN A 1 79 ? -0.021 41.156 12.344 1 96.12 79 ASN A O 1
ATOM 621 N N . HIS A 1 80 ? -0.045 39.906 10.586 1 97.12 80 HIS A N 1
ATOM 622 C CA . HIS A 1 80 ? 0.759 38.812 11.141 1 97.12 80 HIS A CA 1
ATOM 623 C C . HIS A 1 80 ? 2.24 39.031 10.836 1 97.12 80 HIS A C 1
ATOM 625 O O . HIS A 1 80 ? 2.596 39.812 9.953 1 97.12 80 HIS A O 1
ATOM 631 N N . LYS A 1 81 ? 3.049 38.469 11.641 1 97.88 81 LYS A N 1
ATOM 632 C CA . LYS A 1 81 ? 4.492 38.5 11.422 1 97.88 81 LYS A CA 1
ATOM 633 C C . LYS A 1 81 ? 5.078 37.094 11.492 1 97.88 81 LYS A C 1
ATOM 635 O O . LYS A 1 81 ? 4.676 36.281 12.328 1 97.88 81 LYS A O 1
ATOM 640 N N . SER A 1 82 ? 5.898 36.812 10.547 1 97.94 82 SER A N 1
ATOM 641 C CA . SER A 1 82 ? 6.578 35.531 10.508 1 97.94 82 SER A CA 1
ATOM 642 C C . SER A 1 82 ? 8.094 35.688 10.477 1 97.94 82 SER A C 1
ATOM 644 O O . SER A 1 82 ? 8.602 36.688 9.945 1 97.94 82 SER A O 1
ATOM 646 N N . THR A 1 83 ? 8.797 34.75 11.078 1 98.12 83 THR A N 1
ATOM 647 C CA . THR A 1 83 ? 10.25 34.688 11.016 1 98.12 83 THR A CA 1
ATOM 648 C C . THR A 1 83 ? 10.703 33.344 10.438 1 98.12 83 THR A C 1
ATOM 650 O O . THR A 1 83 ? 10.242 32.281 10.875 1 98.12 83 THR A O 1
ATOM 653 N N . TYR A 1 84 ? 11.531 33.406 9.453 1 98.12 84 TYR A N 1
ATOM 654 C CA . TYR A 1 84 ? 12.102 32.219 8.836 1 98.12 84 TYR A CA 1
ATOM 655 C C . TYR A 1 84 ? 13.617 32.219 8.93 1 98.12 84 TYR A C 1
ATOM 657 O O . TYR A 1 84 ? 14.266 33.188 8.516 1 98.12 84 TYR A O 1
ATOM 665 N N . THR A 1 85 ? 14.203 31.188 9.414 1 97.56 85 THR A N 1
ATOM 666 C CA . THR A 1 85 ? 15.656 31.109 9.5 1 97.56 85 THR A CA 1
ATOM 667 C C . THR A 1 85 ? 16.25 30.672 8.164 1 97.56 85 THR A C 1
ATOM 669 O O . THR A 1 85 ? 15.586 30.016 7.367 1 97.56 85 THR A O 1
ATOM 672 N N . ALA A 1 86 ? 17.5 31.094 7.941 1 97.94 86 ALA A N 1
ATOM 673 C CA . ALA A 1 86 ? 18.219 30.641 6.758 1 97.94 86 ALA A CA 1
ATOM 674 C C . ALA A 1 86 ? 18.312 29.109 6.711 1 97.94 86 ALA A C 1
ATOM 676 O O . ALA A 1 86 ? 18.172 28.516 5.645 1 97.94 86 ALA A O 1
ATOM 677 N N . GLU A 1 87 ? 18.516 28.531 7.852 1 96.31 87 GLU A N 1
ATOM 678 C CA . GLU A 1 87 ? 18.625 27.078 7.957 1 96.31 87 GLU A CA 1
ATOM 679 C C . GLU A 1 87 ? 17.344 26.375 7.496 1 96.31 87 GLU A C 1
ATOM 681 O O . GLU A 1 87 ? 17.406 25.359 6.812 1 96.31 87 GLU A O 1
ATOM 686 N N . PHE A 1 88 ? 16.25 26.938 7.887 1 96.5 88 PHE A N 1
ATOM 687 C CA . PHE A 1 88 ? 14.953 26.375 7.512 1 96.5 88 PHE A CA 1
ATOM 688 C C . PHE A 1 88 ? 14.711 26.531 6.016 1 96.5 88 PHE A C 1
ATOM 690 O O . PHE A 1 88 ? 14.422 25.547 5.32 1 96.5 88 PHE A O 1
ATOM 697 N N . LEU A 1 89 ? 14.875 27.703 5.492 1 97.88 89 LEU A N 1
ATOM 698 C CA . LEU A 1 89 ? 14.516 28.016 4.113 1 97.88 89 LEU A CA 1
ATOM 699 C C . LEU A 1 89 ? 15.445 27.312 3.133 1 97.88 89 LEU A C 1
ATOM 701 O O . LEU A 1 89 ? 15.031 26.938 2.033 1 97.88 89 LEU A O 1
ATOM 705 N N . SER A 1 90 ? 16.656 27.125 3.533 1 97.31 90 SER A N 1
ATOM 706 C CA . SER A 1 90 ? 17.656 26.547 2.631 1 97.31 90 SER A CA 1
ATOM 707 C C . SER A 1 90 ? 17.344 25.094 2.314 1 97.31 90 SER A C 1
ATOM 709 O O . SER A 1 90 ? 17.891 24.531 1.361 1 97.31 90 SER A O 1
ATOM 711 N N . LYS A 1 91 ? 16.484 24.438 3.039 1 96.25 91 LYS A N 1
ATOM 712 C CA . LYS A 1 91 ? 16.156 23.016 2.879 1 96.25 91 LYS A CA 1
ATOM 713 C C . LYS A 1 91 ? 15.227 22.797 1.685 1 96.25 91 LYS A C 1
ATOM 715 O O . LYS A 1 91 ? 14.961 21.656 1.3 1 96.25 91 LYS A O 1
ATOM 720 N N . PHE A 1 92 ? 14.742 23.859 1.045 1 97.75 92 PHE A N 1
ATOM 721 C CA . PHE A 1 92 ? 13.633 23.672 0.115 1 97.75 92 PHE A CA 1
ATOM 722 C C . PHE A 1 92 ? 14.047 24.047 -1.302 1 97.75 92 PHE A C 1
ATOM 724 O O . PHE A 1 92 ? 13.219 24.5 -2.092 1 97.75 92 PHE A O 1
ATOM 731 N N . ASP A 1 93 ? 15.375 24.016 -1.496 1 96.88 93 ASP A N 1
ATOM 732 C CA . ASP A 1 93 ? 15.781 23.953 -2.896 1 96.88 93 ASP A CA 1
ATOM 733 C C . ASP A 1 93 ? 15.242 22.703 -3.58 1 96.88 93 ASP A C 1
ATOM 735 O O . ASP A 1 93 ? 15.531 21.578 -3.156 1 96.88 93 ASP A O 1
ATOM 739 N N . TYR A 1 94 ? 14.492 22.875 -4.586 1 97.06 94 TYR A N 1
ATOM 740 C CA . TYR A 1 94 ? 13.703 21.781 -5.137 1 97.06 94 TYR A CA 1
ATOM 741 C C . TYR A 1 94 ? 14.602 20.625 -5.57 1 97.06 94 TYR A C 1
ATOM 743 O O . TYR A 1 94 ? 14.32 19.469 -5.266 1 97.06 94 TYR A O 1
ATOM 751 N N . LYS A 1 95 ? 15.609 20.922 -6.324 1 95.69 95 LYS A N 1
ATOM 752 C CA . LYS A 1 95 ? 16.484 19.875 -6.824 1 95.69 95 LYS A CA 1
ATOM 753 C C . LYS A 1 95 ? 17.125 19.094 -5.68 1 95.69 95 LYS A C 1
ATOM 755 O O . LYS A 1 95 ? 17.094 17.859 -5.672 1 95.69 95 LYS A O 1
ATOM 760 N N . THR A 1 96 ? 17.656 19.812 -4.727 1 95.62 96 THR A N 1
ATOM 761 C CA . THR A 1 96 ? 18.297 19.188 -3.582 1 95.62 96 THR A CA 1
ATOM 762 C C . THR A 1 96 ? 17.281 18.422 -2.736 1 95.62 96 THR A C 1
ATOM 764 O O . THR A 1 96 ? 17.531 17.312 -2.299 1 95.62 96 THR A O 1
ATOM 767 N N . TRP A 1 97 ? 16.156 19.078 -2.496 1 96.19 97 TRP A N 1
ATOM 768 C CA . TRP A 1 97 ? 15.078 18.484 -1.711 1 96.19 97 TRP A CA 1
ATOM 769 C C . TRP A 1 97 ? 14.609 17.172 -2.33 1 96.19 97 TRP A C 1
ATOM 771 O O . TRP A 1 97 ? 14.523 16.141 -1.646 1 96.19 97 TRP A O 1
ATOM 781 N N . LYS A 1 98 ? 14.352 17.172 -3.627 1 95.19 98 LYS A N 1
ATOM 782 C CA . LYS A 1 98 ? 13.875 15.984 -4.344 1 95.19 98 LYS A CA 1
ATOM 783 C C . LYS A 1 98 ? 14.914 14.875 -4.32 1 95.19 98 LYS A C 1
ATOM 785 O O . LYS A 1 98 ? 14.586 13.711 -4.062 1 95.19 98 LYS A O 1
ATOM 790 N N . GLU A 1 99 ? 16.141 15.219 -4.52 1 95.44 99 GLU A N 1
ATOM 791 C CA . GLU A 1 99 ? 17.219 14.234 -4.566 1 95.44 99 GLU A CA 1
ATOM 792 C C . GLU A 1 99 ? 17.453 13.609 -3.193 1 95.44 99 GLU A C 1
ATOM 794 O O . GLU A 1 99 ? 17.75 12.414 -3.094 1 95.44 99 GLU A O 1
ATOM 799 N N . SER A 1 100 ? 17.297 14.406 -2.195 1 94.44 100 SER A N 1
ATOM 800 C CA . SER A 1 100 ? 17.578 13.938 -0.84 1 94.44 100 SER A CA 1
ATOM 801 C C . SER A 1 100 ? 16.547 12.906 -0.393 1 94.44 100 SER A C 1
ATOM 803 O O . SER A 1 100 ? 16.797 12.133 0.535 1 94.44 100 SER A O 1
ATOM 805 N N . LYS A 1 101 ? 15.438 12.875 -1.021 1 93 101 LYS A N 1
ATOM 806 C CA . LYS A 1 101 ? 14.344 11.992 -0.629 1 93 101 LYS A CA 1
ATOM 807 C C . LYS A 1 101 ? 14.414 10.664 -1.385 1 93 101 LYS A C 1
ATOM 809 O O . LYS A 1 101 ? 13.711 9.711 -1.042 1 93 101 LYS A O 1
ATOM 814 N N . ARG A 1 102 ? 15.25 10.586 -2.393 1 95.19 102 ARG A N 1
ATOM 815 C CA . ARG A 1 102 ? 15.336 9.398 -3.24 1 95.19 102 ARG A CA 1
ATOM 816 C C . ARG A 1 102 ? 16.156 8.305 -2.576 1 95.19 102 ARG A C 1
ATOM 818 O O . ARG A 1 102 ? 17.203 8.586 -1.988 1 95.19 102 ARG A O 1
ATOM 825 N N . LEU A 1 103 ? 15.602 7.121 -2.525 1 94.88 103 LEU A N 1
ATOM 826 C CA . LEU A 1 103 ? 16.422 5.977 -2.166 1 94.88 103 LEU A CA 1
ATOM 827 C C . LEU A 1 103 ? 17.391 5.625 -3.297 1 94.88 103 LEU A C 1
ATOM 829 O O . LEU A 1 103 ? 17.062 5.781 -4.473 1 94.88 103 LEU A O 1
ATOM 833 N N . LYS A 1 104 ? 18.547 5.23 -2.994 1 94.56 104 LYS A N 1
ATOM 834 C CA . LYS A 1 104 ? 19.578 4.941 -3.979 1 94.56 104 LYS A CA 1
ATOM 835 C C . LYS A 1 104 ? 20.156 3.541 -3.783 1 94.56 104 LYS A C 1
ATOM 837 O O . LYS A 1 104 ? 21.312 3.385 -3.41 1 94.56 104 LYS A O 1
ATOM 842 N N . PRO A 1 105 ? 19.344 2.559 -4.078 1 97.94 105 PRO A N 1
ATOM 843 C CA . PRO A 1 105 ? 19.828 1.187 -3.934 1 97.94 105 PRO A CA 1
ATOM 844 C C . PRO A 1 105 ? 21.016 0.884 -4.852 1 97.94 105 PRO A C 1
ATOM 846 O O . PRO A 1 105 ? 21.141 1.483 -5.922 1 97.94 105 PRO A O 1
ATOM 849 N N . VAL A 1 106 ? 21.844 -0.009 -4.398 1 98.56 106 VAL A N 1
ATOM 850 C CA . VAL A 1 106 ? 22.953 -0.519 -5.199 1 98.56 106 VAL A CA 1
ATOM 851 C C . VAL A 1 106 ? 22.562 -1.847 -5.844 1 98.56 106 VAL A C 1
ATOM 853 O O . VAL A 1 106 ? 22.359 -2.846 -5.148 1 98.56 106 VAL A O 1
ATOM 856 N N . LEU A 1 107 ? 22.453 -1.835 -7.148 1 98.69 107 LEU A N 1
ATOM 857 C CA . LEU A 1 107 ? 22 -3.027 -7.863 1 98.69 107 LEU A CA 1
ATOM 858 C C . LEU A 1 107 ? 23.109 -4.086 -7.887 1 98.69 107 LEU A C 1
ATOM 860 O O . LEU A 1 107 ? 24.297 -3.756 -7.879 1 98.69 107 LEU A O 1
ATOM 864 N N . TRP A 1 108 ? 22.672 -5.32 -7.863 1 98.75 108 TRP A N 1
ATOM 865 C CA . TRP A 1 108 ? 23.672 -6.383 -7.828 1 98.75 108 TRP A CA 1
ATOM 866 C C . TRP A 1 108 ? 23.172 -7.629 -8.555 1 98.75 108 TRP A C 1
ATOM 868 O O . TRP A 1 108 ? 21.969 -7.742 -8.844 1 98.75 108 TRP A O 1
ATOM 878 N N . HIS A 1 109 ? 23.984 -8.5 -8.984 1 98.44 109 HIS A N 1
ATOM 879 C CA . HIS A 1 109 ? 23.75 -9.844 -9.484 1 98.44 109 HIS A CA 1
ATOM 880 C C . HIS A 1 109 ? 24.797 -10.82 -8.953 1 98.44 109 HIS A C 1
ATOM 882 O O . HIS A 1 109 ? 25.906 -10.414 -8.625 1 98.44 109 HIS A O 1
ATOM 888 N N . GLY A 1 110 ? 24.359 -12.055 -8.82 1 97.94 110 GLY A N 1
ATOM 889 C CA . GLY A 1 110 ? 25.297 -13.055 -8.312 1 97.94 110 GLY A CA 1
ATOM 890 C C . GLY A 1 110 ? 25.547 -12.922 -6.82 1 97.94 110 GLY A C 1
ATOM 891 O O . GLY A 1 110 ? 24.703 -12.406 -6.082 1 97.94 110 GLY A O 1
ATOM 892 N N . ASP A 1 111 ? 26.641 -13.414 -6.406 1 97.5 111 ASP A N 1
ATOM 893 C CA . ASP A 1 111 ? 26.969 -13.523 -4.988 1 97.5 111 ASP A CA 1
ATOM 894 C C . ASP A 1 111 ? 27.469 -12.188 -4.438 1 97.5 111 ASP A C 1
ATOM 896 O O . ASP A 1 111 ? 28.453 -11.633 -4.934 1 97.5 111 ASP A O 1
ATOM 900 N N . ILE A 1 112 ? 26.797 -11.68 -3.43 1 97.5 112 ILE A N 1
ATOM 901 C CA . ILE A 1 112 ? 27.219 -10.414 -2.838 1 97.5 112 ILE A CA 1
ATOM 902 C C . ILE A 1 112 ? 27.5 -10.609 -1.349 1 97.5 112 ILE A C 1
ATOM 904 O O . ILE A 1 112 ? 27.328 -9.68 -0.556 1 97.5 112 ILE A O 1
ATOM 908 N N . SER A 1 113 ? 27.812 -11.797 -0.911 1 96.5 113 SER A N 1
ATOM 909 C CA . SER A 1 113 ? 28.031 -12.156 0.487 1 96.5 113 SER A CA 1
ATOM 910 C C . SER A 1 113 ? 29.078 -11.258 1.134 1 96.5 113 SER A C 1
ATOM 912 O O . SER A 1 113 ? 29.031 -11.023 2.342 1 96.5 113 SER A O 1
ATOM 914 N N . ASP A 1 114 ? 29.984 -10.719 0.355 1 97.06 114 ASP A N 1
ATOM 915 C CA . ASP A 1 114 ? 31.078 -9.914 0.889 1 97.06 114 ASP A CA 1
ATOM 916 C C . ASP A 1 114 ? 30.672 -8.453 1.025 1 97.06 114 ASP A C 1
ATOM 918 O O . ASP A 1 114 ? 31.422 -7.645 1.591 1 97.06 114 ASP A O 1
ATOM 922 N N . LYS A 1 115 ? 29.5 -8.078 0.555 1 97.81 115 LYS A N 1
ATOM 923 C CA . LYS A 1 115 ? 29.078 -6.68 0.541 1 97.81 115 LYS A CA 1
ATOM 924 C C . LYS A 1 115 ? 28.016 -6.41 1.604 1 97.81 115 LYS A C 1
ATOM 926 O O . LYS A 1 115 ? 27.953 -5.312 2.164 1 97.81 115 LYS A O 1
ATOM 931 N N . ILE A 1 116 ? 27.234 -7.422 1.924 1 97.81 116 ILE A N 1
ATOM 932 C CA . ILE A 1 116 ? 26.078 -7.203 2.803 1 97.81 116 ILE A CA 1
ATOM 933 C C . ILE A 1 116 ? 26.547 -7.23 4.262 1 97.81 116 ILE A C 1
ATOM 935 O O . ILE A 1 116 ? 27.594 -7.777 4.574 1 97.81 116 ILE A O 1
ATOM 939 N N . ALA A 1 117 ? 25.766 -6.645 5.094 1 97.62 117 ALA A N 1
ATOM 940 C CA . ALA A 1 117 ? 26.031 -6.668 6.531 1 97.62 117 ALA A CA 1
ATOM 941 C C . ALA A 1 117 ? 25.781 -8.062 7.109 1 97.62 117 ALA A C 1
ATOM 943 O O . ALA A 1 117 ? 24.75 -8.688 6.812 1 97.62 117 ALA A O 1
ATOM 944 N N . LYS A 1 118 ? 26.703 -8.602 7.82 1 98 118 LYS A N 1
ATOM 945 C CA . LYS A 1 118 ? 26.594 -9.742 8.727 1 98 118 LYS A CA 1
ATOM 946 C C . LYS A 1 118 ? 26.922 -9.328 10.164 1 98 118 LYS A C 1
ATOM 948 O O . LYS A 1 118 ? 28.094 -9.234 10.531 1 98 118 LYS A O 1
ATOM 953 N N . VAL A 1 119 ? 25.859 -9.062 10.914 1 98.44 119 VAL A N 1
ATOM 954 C CA . VAL A 1 119 ? 26.031 -8.43 12.219 1 98.44 119 VAL A CA 1
ATOM 955 C C . VAL A 1 119 ? 25.562 -9.375 13.32 1 98.44 119 VAL A C 1
ATOM 957 O O . VAL A 1 119 ? 24.516 -10.023 13.18 1 98.44 119 VAL A O 1
ATOM 960 N N . HIS A 1 120 ? 26.328 -9.492 14.367 1 98.56 120 HIS A N 1
ATOM 961 C CA . HIS A 1 120 ? 25.875 -10.273 15.516 1 98.56 120 HIS A CA 1
ATOM 962 C C . HIS A 1 120 ? 24.656 -9.625 16.172 1 98.56 120 HIS A C 1
ATOM 964 O O . HIS A 1 120 ? 24.578 -8.398 16.281 1 98.56 120 HIS A O 1
ATOM 970 N N . VAL A 1 121 ? 23.75 -10.422 16.672 1 98.69 121 VAL A N 1
ATOM 971 C CA . VAL A 1 121 ? 22.469 -9.961 17.203 1 98.69 121 VAL A CA 1
ATOM 972 C C . VAL A 1 121 ? 22.719 -8.977 18.344 1 98.69 121 VAL A C 1
ATOM 974 O O . VAL A 1 121 ? 21.984 -7.992 18.5 1 98.69 121 VAL A O 1
ATOM 977 N N . ASP A 1 122 ? 23.719 -9.172 19.141 1 98.31 122 ASP A N 1
ATOM 978 C CA . ASP A 1 122 ? 24.016 -8.273 20.25 1 98.31 122 ASP A CA 1
ATOM 979 C C . ASP A 1 122 ? 24.375 -6.879 19.734 1 98.31 122 ASP A C 1
ATOM 981 O O . ASP A 1 122 ? 23.953 -5.871 20.312 1 98.31 122 ASP A O 1
ATOM 985 N N . GLU A 1 123 ? 25.188 -6.898 18.719 1 98.31 123 GLU A N 1
ATOM 986 C CA . GLU A 1 123 ? 25.562 -5.617 18.141 1 98.31 123 GLU A CA 1
ATOM 987 C C . GLU A 1 123 ? 24.359 -4.922 17.516 1 98.31 123 GLU A C 1
ATOM 989 O O . GLU A 1 123 ? 24.188 -3.705 17.641 1 98.31 123 GLU A O 1
ATOM 994 N N . PHE A 1 124 ? 23.562 -5.625 16.859 1 98.56 124 PHE A N 1
ATOM 995 C CA . PHE A 1 124 ? 22.375 -5.07 16.219 1 98.56 124 PHE A CA 1
ATOM 996 C C . PHE A 1 124 ? 21.422 -4.484 17.266 1 98.56 124 PHE A C 1
ATOM 998 O O . PHE A 1 124 ? 20.938 -3.365 17.109 1 98.56 124 PHE A O 1
ATOM 1005 N N . LEU A 1 125 ? 21.172 -5.223 18.344 1 98.25 125 LEU A N 1
ATOM 1006 C CA . LEU A 1 125 ? 20.156 -4.855 19.328 1 98.25 125 LEU A CA 1
ATOM 1007 C C . LEU A 1 125 ? 20.703 -3.832 20.312 1 98.25 125 LEU A C 1
ATOM 1009 O O . LEU A 1 125 ? 19.938 -3.051 20.891 1 98.25 125 LEU A O 1
ATOM 1013 N N . LYS A 1 126 ? 22.031 -3.771 20.531 1 97.5 126 LYS A N 1
ATOM 1014 C CA . LYS A 1 126 ? 22.547 -3.006 21.656 1 97.5 126 LYS A CA 1
ATOM 1015 C C . LYS A 1 126 ? 23.453 -1.869 21.188 1 97.5 126 LYS A C 1
ATOM 1017 O O . LYS A 1 126 ? 24.047 -1.162 22 1 97.5 126 LYS A O 1
ATOM 1022 N N . SER A 1 127 ? 23.641 -1.72 19.906 1 97.19 127 SER A N 1
ATOM 1023 C CA . SER A 1 127 ? 24.516 -0.657 19.422 1 97.19 127 SER A CA 1
ATOM 1024 C C . SER A 1 127 ? 23.875 0.085 18.25 1 97.19 127 SER A C 1
ATOM 1026 O O . SER A 1 127 ? 23.312 -0.536 17.344 1 97.19 127 SER A O 1
ATOM 1028 N N . VAL A 1 128 ? 24 1.383 18.312 1 97.31 128 VAL A N 1
ATOM 1029 C CA . VAL A 1 128 ? 23.5 2.229 17.234 1 97.31 128 VAL A CA 1
ATOM 1030 C C . VAL A 1 128 ? 24.266 1.924 15.945 1 97.31 128 VAL A C 1
ATOM 1032 O O . VAL A 1 128 ? 23.672 1.85 14.867 1 97.31 128 VAL A O 1
ATOM 1035 N N . ASP A 1 129 ? 25.516 1.692 16.062 1 97.88 129 ASP A N 1
ATOM 1036 C CA . ASP A 1 129 ? 26.359 1.392 14.898 1 97.88 129 ASP A CA 1
ATOM 1037 C C . ASP A 1 129 ? 25.938 0.068 14.258 1 97.88 129 ASP A C 1
ATOM 1039 O O . ASP A 1 129 ? 25.906 -0.045 13.031 1 97.88 129 ASP A O 1
ATOM 1043 N N . GLY A 1 130 ? 25.719 -0.901 15.109 1 98.25 130 GLY A N 1
ATOM 1044 C CA . GLY A 1 130 ? 25.25 -2.174 14.602 1 98.25 130 GLY A CA 1
ATOM 1045 C C . GLY A 1 130 ? 23.938 -2.057 13.844 1 98.25 130 GLY A C 1
ATOM 1046 O O . GLY A 1 130 ? 23.781 -2.641 12.773 1 98.25 130 GLY A O 1
ATOM 1047 N N . ALA A 1 131 ? 23.047 -1.281 14.398 1 98.44 131 ALA A N 1
ATOM 1048 C CA . ALA A 1 131 ? 21.766 -1.043 13.734 1 98.44 131 ALA A CA 1
ATOM 1049 C C . ALA A 1 131 ? 21.969 -0.322 12.406 1 98.44 131 ALA A C 1
ATOM 1051 O O . ALA A 1 131 ? 21.391 -0.712 11.391 1 98.44 131 ALA A O 1
ATOM 1052 N N . LYS A 1 132 ? 22.797 0.701 12.406 1 98.69 132 LYS A N 1
ATOM 1053 C CA . LYS A 1 132 ? 23.047 1.459 11.188 1 98.69 132 LYS A CA 1
ATOM 1054 C C . LYS A 1 132 ? 23.625 0.561 10.094 1 98.69 132 LYS A C 1
ATOM 1056 O O . LYS A 1 132 ? 23.281 0.705 8.922 1 98.69 132 LYS A O 1
ATOM 1061 N N . HIS A 1 133 ? 24.469 -0.348 10.477 1 98.69 133 HIS A N 1
ATOM 1062 C CA . HIS A 1 133 ? 25.062 -1.259 9.5 1 98.69 133 HIS A CA 1
ATOM 1063 C C . HIS A 1 133 ? 24.016 -2.139 8.844 1 98.69 133 HIS A C 1
ATOM 1065 O O . HIS A 1 133 ? 24.016 -2.322 7.629 1 98.69 133 HIS A O 1
ATOM 1071 N N . VAL A 1 134 ? 23.109 -2.631 9.617 1 98.88 134 VAL A N 1
ATOM 1072 C CA . VAL A 1 134 ? 22.047 -3.502 9.133 1 98.88 134 VAL A CA 1
ATOM 1073 C C . VAL A 1 134 ? 21.125 -2.725 8.188 1 98.88 134 VAL A C 1
ATOM 1075 O O . VAL A 1 134 ? 20.875 -3.158 7.059 1 98.88 134 VAL A O 1
ATOM 1078 N N . PHE A 1 135 ? 20.703 -1.562 8.594 1 98.88 135 PHE A N 1
ATOM 1079 C CA . PHE A 1 135 ? 19.734 -0.804 7.797 1 98.88 135 PHE A CA 1
ATOM 1080 C C . PHE A 1 135 ? 20.406 -0.246 6.543 1 98.88 135 PHE A C 1
ATOM 1082 O O . PHE A 1 135 ? 19.766 -0.133 5.492 1 98.88 135 PHE A O 1
ATOM 1089 N N . GLN A 1 136 ? 21.656 0.128 6.648 1 98.81 136 GLN A N 1
ATOM 1090 C CA . GLN A 1 136 ? 22.375 0.562 5.445 1 98.81 136 GLN A CA 1
ATOM 1091 C C . GLN A 1 136 ? 22.453 -0.564 4.418 1 98.81 136 GLN A C 1
ATOM 1093 O O . GLN A 1 136 ? 22.297 -0.327 3.219 1 98.81 136 GLN A O 1
ATOM 1098 N N . SER A 1 137 ? 22.719 -1.771 4.891 1 98.94 137 SER A N 1
ATOM 1099 C CA . SER A 1 137 ? 22.766 -2.93 4.004 1 98.94 137 SER A CA 1
ATOM 1100 C C . SER A 1 137 ? 21.422 -3.16 3.322 1 98.94 137 SER A C 1
ATOM 1102 O O . SER A 1 137 ? 21.375 -3.443 2.125 1 98.94 137 SER A O 1
ATOM 1104 N N . LEU A 1 138 ? 20.359 -3.025 4.09 1 98.88 138 LEU A N 1
ATOM 1105 C CA . LEU A 1 138 ? 19.016 -3.17 3.539 1 98.88 138 LEU A CA 1
ATOM 1106 C C . LEU A 1 138 ? 18.75 -2.096 2.492 1 98.88 138 LEU A C 1
ATOM 1108 O O . LEU A 1 138 ? 18.203 -2.387 1.425 1 98.88 138 LEU A O 1
ATOM 1112 N N . LEU A 1 139 ? 19.156 -0.876 2.807 1 98.75 139 LEU A N 1
ATOM 1113 C CA . LEU A 1 139 ? 18.938 0.238 1.89 1 98.75 139 LEU A CA 1
ATOM 1114 C C . LEU A 1 139 ? 19.75 0.061 0.614 1 98.75 139 LEU A C 1
ATOM 1116 O O . LEU A 1 139 ? 19.25 0.308 -0.487 1 98.75 139 LEU A O 1
ATOM 1120 N N . ASP A 1 140 ? 20.969 -0.428 0.755 1 98.81 140 ASP A N 1
ATOM 1121 C CA . ASP A 1 140 ? 21.875 -0.528 -0.38 1 98.81 140 ASP A CA 1
ATOM 1122 C C . ASP A 1 140 ? 21.594 -1.782 -1.203 1 98.81 140 ASP A C 1
ATOM 1124 O O . ASP A 1 140 ? 21.453 -1.71 -2.426 1 98.81 140 ASP A O 1
ATOM 1128 N N . TYR A 1 141 ? 21.438 -2.924 -0.511 1 98.88 141 TYR A N 1
ATOM 1129 C CA . TYR A 1 141 ? 21.484 -4.191 -1.231 1 98.88 141 TYR A CA 1
ATOM 1130 C C . TYR A 1 141 ? 20.172 -4.953 -1.07 1 98.88 141 TYR A C 1
ATOM 1132 O O . TYR A 1 141 ? 19.922 -5.934 -1.777 1 98.88 141 TYR A O 1
ATOM 1140 N N . GLY A 1 142 ? 19.344 -4.539 -0.168 1 98.81 142 GLY A N 1
ATOM 1141 C CA . GLY A 1 142 ? 18.062 -5.188 0.062 1 98.81 142 GLY A CA 1
ATOM 1142 C C . GLY A 1 142 ? 18.172 -6.43 0.927 1 98.81 142 GLY A C 1
ATOM 1143 O O . GLY A 1 142 ? 17.203 -7.184 1.062 1 98.81 142 GLY A O 1
ATOM 1144 N N . VAL A 1 143 ? 19.391 -6.668 1.544 1 98.88 143 VAL A N 1
ATOM 1145 C CA . VAL A 1 143 ? 19.578 -7.875 2.338 1 98.88 143 VAL A CA 1
ATOM 1146 C C . VAL A 1 143 ? 20.484 -7.578 3.525 1 98.88 143 VAL A C 1
ATOM 1148 O O . VAL A 1 143 ? 21.453 -6.816 3.4 1 98.88 143 VAL A O 1
ATOM 1151 N N . ALA A 1 144 ? 20.203 -8.133 4.621 1 98.81 144 ALA A N 1
ATOM 1152 C CA . ALA A 1 144 ? 21.078 -8.141 5.785 1 98.81 144 ALA A CA 1
ATOM 1153 C C . ALA A 1 144 ? 20.969 -9.461 6.547 1 98.81 144 ALA A C 1
ATOM 1155 O O . ALA A 1 144 ? 19.891 -10.055 6.625 1 98.81 144 ALA A O 1
ATOM 1156 N N . LEU A 1 145 ? 22.047 -9.969 7.059 1 98.75 145 LEU A N 1
ATOM 1157 C CA . LEU A 1 145 ? 22.078 -11.164 7.895 1 98.75 145 LEU A CA 1
ATOM 1158 C C . LEU A 1 145 ? 22.406 -10.805 9.344 1 98.75 145 LEU A C 1
ATOM 1160 O O . LEU A 1 145 ? 23.375 -10.086 9.602 1 98.75 145 LEU A O 1
ATOM 1164 N N . ILE A 1 146 ? 21.578 -11.18 10.234 1 98.81 146 ILE A N 1
ATOM 1165 C CA . ILE A 1 146 ? 21.828 -11.039 11.664 1 98.81 146 ILE A CA 1
ATOM 1166 C C . ILE A 1 146 ? 22.172 -12.398 12.266 1 98.81 146 ILE A C 1
ATOM 1168 O O . ILE A 1 146 ? 21.344 -13.312 12.258 1 98.81 146 ILE A O 1
ATOM 1172 N N . GLU A 1 147 ? 23.312 -12.523 12.828 1 98.12 147 GLU A N 1
ATOM 1173 C CA . GLU A 1 147 ? 23.844 -13.797 13.305 1 98.12 147 GLU A CA 1
ATOM 1174 C C . GLU A 1 147 ? 23.812 -13.867 14.828 1 98.12 147 GLU A C 1
ATOM 1176 O O . GLU A 1 147 ? 23.656 -12.844 15.5 1 98.12 147 GLU A O 1
ATOM 1181 N N . GLY A 1 148 ? 23.938 -15.094 15.32 1 98.06 148 GLY A N 1
ATOM 1182 C CA . GLY A 1 148 ? 23.969 -15.305 16.766 1 98.06 148 GLY A CA 1
ATOM 1183 C C . GLY A 1 148 ? 22.609 -15.195 17.406 1 98.06 148 GLY A C 1
ATOM 1184 O O . GLY A 1 148 ? 22.5 -14.914 18.609 1 98.06 148 GLY A O 1
ATOM 1185 N N . VAL A 1 149 ? 21.578 -15.289 16.609 1 98.62 149 VAL A N 1
ATOM 1186 C CA . VAL A 1 149 ? 20.219 -15.203 17.125 1 98.62 149 VAL A CA 1
ATOM 1187 C C . VAL A 1 149 ? 19.812 -16.531 17.766 1 98.62 149 VAL A C 1
ATOM 1189 O O . VAL A 1 149 ? 20.109 -17.594 17.219 1 98.62 149 VAL A O 1
ATOM 1192 N N . GLY A 1 150 ? 19.188 -16.453 18.969 1 98.25 150 GLY A N 1
ATOM 1193 C CA . GLY A 1 150 ? 18.656 -17.688 19.547 1 98.25 150 GLY A CA 1
ATOM 1194 C C . GLY A 1 150 ? 17.734 -18.438 18.578 1 98.25 150 GLY A C 1
ATOM 1195 O O . GLY A 1 150 ? 16.953 -17.812 17.859 1 98.25 150 GLY A O 1
ATOM 1196 N N . VAL A 1 151 ? 17.828 -19.766 18.562 1 97.25 151 VAL A N 1
ATOM 1197 C CA . VAL A 1 151 ? 17.094 -20.578 17.594 1 97.25 151 VAL A CA 1
ATOM 1198 C C . VAL A 1 151 ? 15.656 -20.781 18.078 1 97.25 151 VAL A C 1
ATOM 1200 O O . VAL A 1 151 ? 15.273 -21.891 18.453 1 97.25 151 VAL A O 1
ATOM 1203 N N . SER A 1 152 ? 14.883 -19.766 17.984 1 97.25 152 SER A N 1
ATOM 1204 C CA . SER A 1 152 ? 13.492 -19.797 18.453 1 97.25 152 SER A CA 1
ATOM 1205 C C . SER A 1 152 ? 12.68 -18.672 17.797 1 97.25 152 SER A C 1
ATOM 1207 O O . SER A 1 152 ? 13.25 -17.703 17.281 1 97.25 152 SER A O 1
ATOM 1209 N N . GLU A 1 153 ? 11.414 -18.875 17.812 1 96.94 153 GLU A N 1
ATOM 1210 C CA . GLU A 1 153 ? 10.5 -17.859 17.297 1 96.94 153 GLU A CA 1
ATOM 1211 C C . GLU A 1 153 ? 10.602 -16.562 18.109 1 96.94 153 GLU A C 1
ATOM 1213 O O . GLU A 1 153 ? 10.578 -15.469 17.547 1 96.94 153 GLU A O 1
ATOM 1218 N N . GLU A 1 154 ? 10.703 -16.703 19.406 1 97.62 154 GLU A N 1
ATOM 1219 C CA . GLU A 1 154 ? 10.766 -15.555 20.297 1 97.62 154 GLU A CA 1
ATOM 1220 C C . GLU A 1 154 ? 11.992 -14.695 20.016 1 97.62 154 GLU A C 1
ATOM 1222 O O . GLU A 1 154 ? 11.906 -13.469 19.969 1 97.62 154 GLU A O 1
ATOM 1227 N N . ALA A 1 155 ? 13.109 -15.375 19.875 1 98.19 155 ALA A N 1
ATOM 1228 C CA . ALA A 1 155 ? 14.336 -14.656 19.562 1 98.19 155 ALA A CA 1
ATOM 1229 C C . ALA A 1 155 ? 14.242 -13.961 18.219 1 98.19 155 ALA A C 1
ATOM 1231 O O . ALA A 1 155 ? 14.75 -12.844 18.047 1 98.19 155 ALA A O 1
ATOM 1232 N N . THR A 1 156 ? 13.625 -14.617 17.25 1 98.44 156 THR A N 1
ATOM 1233 C CA . THR A 1 156 ? 13.422 -14.031 15.922 1 98.44 156 THR A CA 1
ATOM 1234 C C . THR A 1 156 ? 12.547 -12.789 16.016 1 98.44 156 THR A C 1
ATOM 1236 O O . THR A 1 156 ? 12.812 -11.781 15.359 1 98.44 156 THR A O 1
ATOM 1239 N N . GLU A 1 157 ? 11.5 -12.883 16.828 1 98.38 157 GLU A N 1
ATOM 1240 C CA . GLU A 1 157 ? 10.57 -11.766 16.984 1 98.38 157 GLU A CA 1
ATOM 1241 C C . GLU A 1 157 ? 11.281 -10.531 17.531 1 98.38 157 GLU A C 1
ATOM 1243 O O . GLU A 1 157 ? 10.961 -9.406 17.156 1 98.38 157 GLU A O 1
ATOM 1248 N N . GLU A 1 158 ? 12.203 -10.734 18.438 1 98.38 158 GLU A N 1
ATOM 1249 C CA . GLU A 1 158 ? 12.977 -9.617 18.969 1 98.38 158 GLU A CA 1
ATOM 1250 C C . GLU A 1 158 ? 13.734 -8.891 17.859 1 98.38 158 GLU A C 1
ATOM 1252 O O . GLU A 1 158 ? 13.82 -7.664 17.859 1 98.38 158 GLU A O 1
ATOM 1257 N N . VAL A 1 159 ? 14.266 -9.664 16.969 1 98.69 159 VAL A N 1
ATOM 1258 C CA . VAL A 1 159 ? 14.977 -9.094 15.82 1 98.69 159 VAL A CA 1
ATOM 1259 C C . VAL A 1 159 ? 14 -8.312 14.945 1 98.69 159 VAL A C 1
ATOM 1261 O O . VAL A 1 159 ? 14.297 -7.199 14.508 1 98.69 159 VAL A O 1
ATOM 1264 N N . CYS A 1 160 ? 12.797 -8.867 14.727 1 98.56 160 CYS A N 1
ATOM 1265 C CA . CYS A 1 160 ? 11.773 -8.203 13.922 1 98.56 160 CYS A CA 1
ATOM 1266 C C . CYS A 1 160 ? 11.375 -6.867 14.531 1 98.56 160 CYS A C 1
ATOM 1268 O O . CYS A 1 160 ? 11.258 -5.867 13.82 1 98.56 160 CYS A O 1
ATOM 1270 N N . LYS A 1 161 ? 11.203 -6.898 15.82 1 97.81 161 LYS A N 1
ATOM 1271 C CA . LYS A 1 161 ? 10.844 -5.664 16.5 1 97.81 161 LYS A CA 1
ATOM 1272 C C . LYS A 1 161 ? 11.906 -4.59 16.297 1 97.81 161 LYS A C 1
ATOM 1274 O O . LYS A 1 161 ? 11.578 -3.424 16.062 1 97.81 161 LYS A O 1
ATOM 1279 N N . ALA A 1 162 ? 13.148 -5 16.375 1 98.19 162 ALA A N 1
ATOM 1280 C CA . ALA A 1 162 ? 14.25 -4.062 16.172 1 98.19 162 ALA A CA 1
ATOM 1281 C C . ALA A 1 162 ? 14.297 -3.574 14.727 1 98.19 162 ALA A C 1
ATOM 1283 O O . ALA A 1 162 ? 14.773 -2.471 14.453 1 98.19 162 ALA A O 1
ATOM 1284 N N . LEU A 1 163 ? 13.812 -4.355 13.781 1 98.56 163 LEU A N 1
ATOM 1285 C CA . LEU A 1 163 ? 13.789 -3.998 12.367 1 98.56 163 LEU A CA 1
ATOM 1286 C C . LEU A 1 163 ? 12.633 -3.061 12.055 1 98.56 163 LEU A C 1
ATOM 1288 O O . LEU A 1 163 ? 12.57 -2.48 10.969 1 98.56 163 LEU A O 1
ATOM 1292 N N . GLY A 1 164 ? 11.719 -2.941 12.945 1 97.12 164 GLY A N 1
ATOM 1293 C CA . GLY A 1 164 ? 10.617 -2.014 12.734 1 97.12 164 GLY A CA 1
ATOM 1294 C C . GLY A 1 164 ? 9.297 -2.521 13.281 1 97.12 164 GLY A C 1
ATOM 1295 O O . GLY A 1 164 ? 8.32 -1.77 13.359 1 97.12 164 GLY A O 1
ATOM 1296 N N . GLY A 1 165 ? 9.242 -3.783 13.648 1 96.81 165 GLY A N 1
ATOM 1297 C CA . GLY A 1 165 ? 8.023 -4.367 14.18 1 96.81 165 GLY A CA 1
ATOM 1298 C C . GLY A 1 165 ? 7.645 -5.676 13.5 1 96.81 165 GLY A C 1
ATOM 1299 O O . GLY A 1 165 ? 8.469 -6.281 12.805 1 96.81 165 GLY A O 1
ATOM 1300 N N . VAL A 1 166 ? 6.418 -6.129 13.805 1 97.5 166 VAL A N 1
ATOM 1301 C CA . VAL A 1 166 ? 5.875 -7.355 13.227 1 97.5 166 VAL A CA 1
ATOM 1302 C C . VAL A 1 166 ? 4.574 -7.047 12.492 1 97.5 166 VAL A C 1
ATOM 1304 O O . VAL A 1 166 ? 3.633 -6.508 13.078 1 97.5 166 VAL A O 1
ATOM 1307 N N . GLN A 1 167 ? 4.551 -7.27 11.234 1 96.75 167 GLN A N 1
ATOM 1308 C CA . GLN A 1 167 ? 3.332 -7.113 10.445 1 96.75 167 GLN A CA 1
ATOM 1309 C C . GLN A 1 167 ? 2.461 -8.367 10.523 1 96.75 167 GLN A C 1
ATOM 1311 O O . GLN A 1 167 ? 2.889 -9.453 10.125 1 96.75 167 GLN A O 1
ATOM 1316 N N . HIS A 1 168 ? 1.256 -8.195 11.016 1 94.94 168 HIS A N 1
ATOM 1317 C CA . HIS A 1 168 ? 0.336 -9.32 11.133 1 94.94 168 HIS A CA 1
ATOM 1318 C C . HIS A 1 168 ? -0.487 -9.5 9.859 1 94.94 168 HIS A C 1
ATOM 1320 O O . HIS A 1 168 ? -1.004 -8.523 9.312 1 94.94 168 HIS A O 1
ATOM 1326 N N . THR A 1 169 ? -0.548 -10.688 9.336 1 93.25 169 THR A N 1
ATOM 1327 C CA . THR A 1 169 ? -1.307 -11.062 8.156 1 93.25 169 THR A CA 1
ATOM 1328 C C . THR A 1 169 ? -2.18 -12.281 8.438 1 93.25 169 THR A C 1
ATOM 1330 O O . THR A 1 169 ? -2.359 -12.672 9.594 1 93.25 169 THR A O 1
ATOM 1333 N N . ILE A 1 170 ? -2.721 -12.836 7.445 1 91.12 170 ILE A N 1
ATOM 1334 C CA . ILE A 1 170 ? -3.506 -14.055 7.605 1 91.12 170 ILE A CA 1
ATOM 1335 C C . ILE A 1 170 ? -2.617 -15.18 8.141 1 91.12 170 ILE A C 1
ATOM 1337 O O . ILE A 1 170 ? -3.115 -16.172 8.672 1 91.12 170 ILE A O 1
ATOM 1341 N N . PHE A 1 171 ? -1.324 -14.992 8.047 1 91.38 171 PHE A N 1
ATOM 1342 C CA . PHE A 1 171 ? -0.38 -16.016 8.492 1 91.38 171 PHE A CA 1
ATOM 1343 C C . PHE A 1 171 ? 0.042 -15.758 9.938 1 91.38 171 PHE A C 1
ATOM 1345 O O . PHE A 1 171 ? 0.867 -16.484 10.484 1 91.38 171 PHE A O 1
ATOM 1352 N N . GLY A 1 172 ? -0.487 -14.742 10.523 1 91.81 172 GLY A N 1
ATOM 1353 C CA . GLY A 1 172 ? -0.057 -14.305 11.844 1 91.81 172 GLY A CA 1
ATOM 1354 C C . GLY A 1 172 ? 1.095 -13.32 11.797 1 91.81 172 GLY A C 1
ATOM 1355 O O . GLY A 1 172 ? 1.387 -12.742 10.75 1 91.81 172 GLY A O 1
ATOM 1356 N N . GLY A 1 173 ? 1.62 -13.023 13 1 94.75 173 GLY A N 1
ATOM 1357 C CA . GLY A 1 173 ? 2.805 -12.18 13.078 1 94.75 173 GLY A CA 1
ATOM 1358 C C . GLY A 1 173 ? 4.098 -12.953 12.867 1 94.75 173 GLY A C 1
ATOM 1359 O O . GLY A 1 173 ? 4.969 -12.516 12.109 1 94.75 173 GLY A O 1
ATOM 1360 N N . MET A 1 174 ? 4.156 -14.086 13.555 1 96.44 174 MET A N 1
ATOM 1361 C CA . MET A 1 174 ? 5.227 -15.07 13.438 1 96.44 174 MET A CA 1
ATOM 1362 C C . MET A 1 174 ? 4.672 -16.422 12.992 1 96.44 174 MET A C 1
ATOM 1364 O O . MET A 1 174 ? 3.592 -16.828 13.422 1 96.44 174 MET A O 1
ATOM 1368 N N . TRP A 1 175 ? 5.441 -17.078 12.148 1 92.75 175 TRP A N 1
ATOM 1369 C CA . TRP A 1 175 ? 4.984 -18.406 11.758 1 92.75 175 TRP A CA 1
ATOM 1370 C C . TRP A 1 175 ? 6.164 -19.344 11.508 1 92.75 175 TRP A C 1
ATOM 1372 O O . TRP A 1 175 ? 7.309 -18.891 11.406 1 92.75 175 TRP A O 1
ATOM 1382 N N . LYS A 1 176 ? 5.922 -20.656 11.516 1 90.69 176 LYS A N 1
ATOM 1383 C CA . LYS A 1 176 ? 6.918 -21.672 11.195 1 90.69 176 LYS A CA 1
ATOM 1384 C C . LYS A 1 176 ? 6.543 -22.438 9.93 1 90.69 176 LYS A C 1
ATOM 1386 O O . LYS A 1 176 ? 5.359 -22.641 9.648 1 90.69 176 LYS A O 1
ATOM 1391 N N . PHE A 1 177 ? 7.562 -22.688 9.164 1 83.94 177 PHE A N 1
ATOM 1392 C CA . PHE A 1 177 ? 7.438 -23.531 7.992 1 83.94 177 PHE A CA 1
ATOM 1393 C C . PHE A 1 177 ? 8.023 -24.922 8.266 1 83.94 177 PHE A C 1
ATOM 1395 O O . PHE A 1 177 ? 9.148 -25.031 8.766 1 83.94 177 PHE A O 1
ATOM 1402 N N . THR A 1 178 ? 7.242 -25.844 8.125 1 81.5 178 THR A N 1
ATOM 1403 C CA . THR A 1 178 ? 7.703 -27.219 8.062 1 81.5 178 THR A CA 1
ATOM 1404 C C . THR A 1 178 ? 7.129 -27.922 6.836 1 81.5 178 THR A C 1
ATOM 1406 O O . 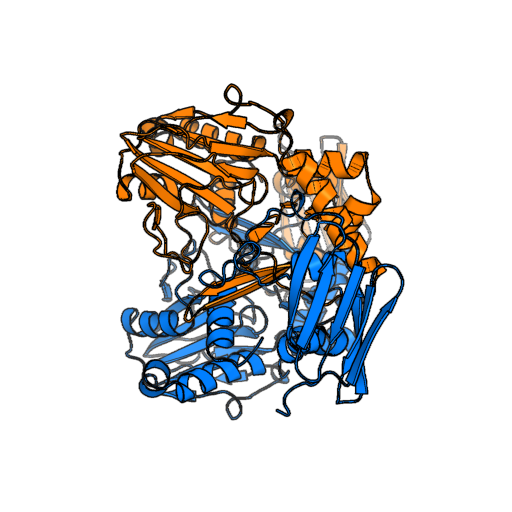THR A 1 178 ? 6.293 -27.359 6.125 1 81.5 178 THR A O 1
ATOM 1409 N N . THR A 1 179 ? 7.68 -29.109 6.43 1 72.94 179 THR A N 1
ATOM 1410 C CA . THR A 1 179 ? 7.141 -29.844 5.293 1 72.94 179 THR A CA 1
ATOM 1411 C C . THR A 1 179 ? 5.719 -30.328 5.582 1 72.94 179 THR A C 1
ATOM 1413 O O . THR A 1 179 ? 5.07 -30.922 4.719 1 72.94 179 THR A O 1
ATOM 1416 N N . ARG A 1 180 ? 5.215 -30.078 6.672 1 66 180 ARG A N 1
ATOM 1417 C CA . ARG A 1 180 ? 3.811 -30.328 6.973 1 66 180 ARG A CA 1
ATOM 1418 C C . ARG A 1 180 ? 2.945 -29.125 6.598 1 66 180 ARG A C 1
ATOM 1420 O O . ARG A 1 180 ? 3.209 -28.016 7.035 1 66 180 ARG A O 1
ATOM 1427 N N . ALA A 1 181 ? 2.039 -29.344 5.625 1 63.88 181 ALA A N 1
ATOM 1428 C CA . ALA A 1 181 ? 1.273 -28.266 5 1 63.88 181 ALA A CA 1
ATOM 1429 C C . ALA A 1 181 ? 0.244 -27.703 5.969 1 63.88 181 ALA A C 1
ATOM 1431 O O . ALA A 1 181 ? -0.712 -28.375 6.344 1 63.88 181 ALA A O 1
ATOM 1432 N N . ASP A 1 182 ? 0.52 -26.547 6.547 1 66.25 182 ASP A N 1
ATOM 1433 C CA . ASP A 1 182 ? -0.463 -25.828 7.352 1 66.25 182 ASP A CA 1
ATOM 1434 C C . ASP A 1 182 ? -1.261 -24.844 6.488 1 66.25 182 ASP A C 1
ATOM 1436 O O . ASP A 1 182 ? -2.344 -24.406 6.883 1 66.25 182 ASP A O 1
ATOM 1440 N N . HIS A 1 183 ? -0.748 -24.5 5.371 1 73.81 183 HIS A N 1
ATOM 1441 C CA . HIS A 1 183 ? -1.372 -23.578 4.426 1 73.81 183 HIS A CA 1
ATOM 1442 C C . HIS A 1 183 ? -1.257 -24.094 2.996 1 73.81 183 HIS A C 1
ATOM 1444 O O . HIS A 1 183 ? -0.462 -25 2.719 1 73.81 183 HIS A O 1
ATOM 1450 N N . ALA A 1 184 ? -2.045 -23.594 2.15 1 68.25 184 ALA A N 1
ATOM 1451 C CA . ALA A 1 184 ? -2.074 -24.016 0.752 1 68.25 184 ALA A CA 1
ATOM 1452 C C . ALA A 1 184 ? -1.008 -23.297 -0.064 1 68.25 184 ALA A C 1
ATOM 1454 O O . ALA A 1 184 ? -1.33 -22.5 -0.953 1 68.25 184 ALA A O 1
ATOM 1455 N N . ASP A 1 185 ? 0.227 -23.625 0.26 1 74.31 185 ASP A N 1
ATOM 1456 C CA . ASP A 1 185 ? 1.346 -22.922 -0.36 1 74.31 185 ASP A CA 1
ATOM 1457 C C . ASP A 1 185 ? 2.514 -23.875 -0.623 1 74.31 185 ASP A C 1
ATOM 1459 O O . ASP A 1 185 ? 2.82 -24.734 0.205 1 74.31 185 ASP A O 1
ATOM 1463 N N . THR A 1 186 ? 3.111 -23.688 -1.749 1 71 186 THR A N 1
ATOM 1464 C CA . THR A 1 186 ? 4.211 -24.547 -2.178 1 71 186 THR A CA 1
ATOM 1465 C C . THR A 1 186 ? 5.387 -24.438 -1.211 1 71 186 THR A C 1
ATOM 1467 O O . THR A 1 186 ? 6.199 -25.359 -1.108 1 71 186 THR A O 1
ATOM 1470 N N . ALA A 1 187 ? 5.426 -23.422 -0.49 1 74.5 187 ALA A N 1
ATOM 1471 C CA . ALA A 1 187 ? 6.504 -23.203 0.469 1 74.5 187 ALA A CA 1
ATOM 1472 C C . ALA A 1 187 ? 6.496 -24.281 1.554 1 74.5 187 ALA A C 1
ATOM 1474 O O . ALA A 1 187 ? 7.504 -24.484 2.234 1 74.5 187 ALA A O 1
ATOM 1475 N N . TYR A 1 188 ? 5.52 -25 1.7 1 74.19 188 TYR A N 1
ATOM 1476 C CA . TYR A 1 188 ? 5.383 -26 2.762 1 74.19 188 TYR A CA 1
ATOM 1477 C C . TYR A 1 188 ? 5.695 -27.391 2.246 1 74.19 188 TYR A C 1
ATOM 1479 O O . TYR A 1 188 ? 5.23 -28.391 2.809 1 74.19 188 TYR A O 1
ATOM 1487 N N . THR A 1 189 ? 6.398 -27.453 1.108 1 77.94 189 THR A N 1
ATOM 1488 C CA . THR A 1 189 ? 6.871 -28.703 0.529 1 77.94 189 THR A CA 1
ATOM 1489 C C . THR A 1 189 ? 8.398 -28.734 0.484 1 77.94 189 THR A C 1
ATOM 1491 O O . THR A 1 189 ? 9.055 -27.766 0.874 1 77.94 189 THR A O 1
ATOM 1494 N N . ASN A 1 190 ? 8.977 -29.828 0.041 1 84.75 190 ASN A N 1
ATOM 1495 C CA . ASN A 1 190 ? 10.422 -29.938 -0.096 1 84.75 190 A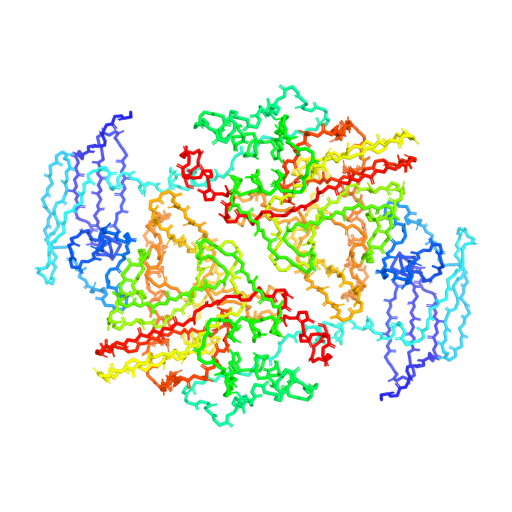SN A CA 1
ATOM 1496 C C . ASN A 1 190 ? 10.867 -29.688 -1.534 1 84.75 190 ASN A C 1
ATOM 1498 O O . ASN A 1 190 ? 12.055 -29.812 -1.853 1 84.75 190 ASN A O 1
ATOM 1502 N N . LEU A 1 191 ? 9.906 -29.266 -2.334 1 84.69 191 LEU A N 1
ATOM 1503 C CA . LEU A 1 191 ? 10.195 -28.984 -3.738 1 84.69 191 LEU A CA 1
ATOM 1504 C C . LEU A 1 191 ? 10.898 -27.641 -3.896 1 84.69 191 LEU A C 1
ATOM 1506 O O . LEU A 1 191 ? 10.773 -26.766 -3.037 1 84.69 191 LEU A O 1
ATOM 1510 N N . PRO A 1 192 ? 11.641 -27.578 -5.012 1 91.31 192 PRO A N 1
ATOM 1511 C CA . PRO A 1 192 ? 12.242 -26.266 -5.289 1 91.31 192 PRO A CA 1
ATOM 1512 C C . PRO A 1 192 ? 11.203 -25.172 -5.441 1 91.31 192 PRO A C 1
ATOM 1514 O O . PRO A 1 192 ? 10.102 -25.406 -5.93 1 91.31 192 PRO A O 1
ATOM 1517 N N . LEU A 1 193 ? 11.492 -24.047 -4.973 1 92.56 193 LEU A N 1
ATOM 1518 C CA . LEU A 1 193 ? 10.695 -22.844 -5.145 1 92.56 193 LEU A CA 1
ATOM 1519 C C . LEU A 1 193 ? 11.477 -21.781 -5.926 1 92.56 193 LEU A C 1
ATOM 1521 O O . LEU A 1 193 ? 12.57 -21.391 -5.523 1 92.56 193 LEU A O 1
ATOM 1525 N N . ALA A 1 194 ? 10.914 -21.406 -7.031 1 96.12 194 ALA A N 1
ATOM 1526 C CA . ALA A 1 194 ? 11.578 -20.422 -7.883 1 96.12 194 ALA A CA 1
ATOM 1527 C C . ALA A 1 194 ? 11.562 -19.031 -7.23 1 96.12 194 ALA A C 1
ATOM 1529 O O . ALA A 1 194 ? 10.82 -18.797 -6.27 1 96.12 194 ALA A O 1
ATOM 1530 N N . ALA A 1 195 ? 12.422 -18.172 -7.73 1 97.94 195 ALA A N 1
ATOM 1531 C CA . ALA A 1 195 ? 12.523 -16.812 -7.219 1 97.94 195 ALA A CA 1
ATOM 1532 C C . ALA A 1 195 ? 11.18 -16.094 -7.305 1 97.94 195 ALA A C 1
ATOM 1534 O O . ALA A 1 195 ? 10.523 -16.094 -8.352 1 97.94 195 ALA A O 1
ATOM 1535 N N . HIS A 1 196 ? 10.75 -15.516 -6.227 1 98.38 196 HIS A N 1
ATOM 1536 C CA . HIS A 1 196 ? 9.461 -14.836 -6.172 1 98.38 196 HIS A CA 1
ATOM 1537 C C . HIS A 1 196 ? 9.43 -13.797 -5.059 1 98.38 196 HIS A C 1
ATOM 1539 O O . HIS A 1 196 ? 10.312 -13.766 -4.203 1 98.38 196 HIS A O 1
ATOM 1545 N N . ASN A 1 197 ? 8.539 -12.852 -5.113 1 98.44 197 ASN A N 1
ATOM 1546 C CA . ASN A 1 197 ? 8.164 -11.984 -4 1 98.44 197 ASN A CA 1
ATOM 1547 C C . ASN A 1 197 ? 6.957 -12.531 -3.25 1 98.44 197 ASN A C 1
ATOM 1549 O O . ASN A 1 197 ? 6.062 -13.125 -3.852 1 98.44 197 ASN A O 1
ATOM 1553 N N . ASP A 1 198 ? 6.945 -12.328 -1.977 1 97.31 198 ASP A N 1
ATOM 1554 C CA . ASP A 1 198 ? 5.754 -12.672 -1.198 1 97.31 198 ASP A CA 1
ATOM 1555 C C . ASP A 1 198 ? 4.703 -11.562 -1.296 1 97.31 198 ASP A C 1
ATOM 1557 O O . ASP A 1 198 ? 5.027 -10.414 -1.603 1 97.31 198 ASP A O 1
ATOM 1561 N N . ASN A 1 199 ? 3.471 -11.914 -1.12 1 97.31 199 ASN A N 1
ATOM 1562 C CA . ASN A 1 199 ? 2.355 -11.008 -0.855 1 97.31 199 ASN A CA 1
ATOM 1563 C C . ASN A 1 199 ? 1.966 -10.219 -2.102 1 97.31 199 ASN A C 1
ATOM 1565 O O . ASN A 1 199 ? 1.623 -9.039 -2.012 1 97.31 199 ASN A O 1
ATOM 1569 N N . THR A 1 200 ? 2.111 -10.836 -3.277 1 97.75 200 THR A N 1
ATOM 1570 C CA . THR A 1 200 ? 1.661 -10.164 -4.492 1 97.75 200 THR A CA 1
ATOM 1571 C C . THR A 1 200 ? 0.143 -10.008 -4.488 1 97.75 200 THR A C 1
ATOM 1573 O O . THR A 1 200 ? -0.401 -9.188 -5.23 1 97.75 200 THR A O 1
ATOM 1576 N N . TYR A 1 201 ? -0.578 -10.797 -3.635 1 97.44 201 TYR A N 1
ATOM 1577 C CA . TYR A 1 201 ? -2.035 -10.797 -3.566 1 97.44 201 TYR A CA 1
ATOM 1578 C C . TYR A 1 201 ? -2.531 -9.875 -2.465 1 97.44 201 TYR A C 1
ATOM 1580 O O . TYR A 1 201 ? -3.732 -9.812 -2.191 1 97.44 201 TYR A O 1
ATOM 1588 N N . PHE A 1 202 ? -1.641 -9.172 -1.785 1 97.25 202 PHE A N 1
ATOM 1589 C CA . PHE A 1 202 ? -2.006 -8.188 -0.771 1 97.25 202 PHE A CA 1
ATOM 1590 C C . PHE A 1 202 ? -1.96 -6.777 -1.345 1 97.25 202 PHE A C 1
ATOM 1592 O O . PHE A 1 202 ? -1.057 -6.441 -2.115 1 97.25 202 PHE A O 1
ATOM 1599 N N . THR A 1 203 ? -2.922 -5.941 -0.846 1 94.5 203 THR A N 1
ATOM 1600 C CA . THR A 1 203 ? -2.83 -4.508 -1.088 1 94.5 203 THR A CA 1
ATOM 1601 C C . THR A 1 203 ? -1.607 -3.918 -0.391 1 94.5 203 THR A C 1
ATOM 1603 O O . THR A 1 203 ? -0.89 -3.102 -0.971 1 94.5 203 THR A O 1
ATOM 1606 N N . GLU A 1 204 ? -1.355 -4.391 0.806 1 93.31 204 GLU A N 1
ATOM 1607 C CA . GLU A 1 204 ? -0.224 -3.961 1.623 1 93.31 204 GLU A CA 1
ATOM 1608 C C . GLU A 1 204 ? 0.866 -5.027 1.66 1 93.31 204 GLU A C 1
ATOM 1610 O O . GLU A 1 204 ? 1.024 -5.727 2.664 1 93.31 204 GLU A O 1
ATOM 1615 N N . ALA A 1 205 ? 1.64 -5.109 0.624 1 96.31 205 ALA A N 1
ATOM 1616 C CA . ALA A 1 205 ? 2.74 -6.07 0.628 1 96.31 205 ALA A CA 1
ATOM 1617 C C . ALA A 1 205 ? 3.75 -5.742 1.726 1 96.31 205 ALA A C 1
ATOM 1619 O O . ALA A 1 205 ? 4.004 -4.57 2.016 1 96.31 205 ALA A O 1
ATOM 1620 N N . ALA A 1 206 ? 4.324 -6.715 2.312 1 97.62 206 ALA A N 1
ATOM 1621 C CA . ALA A 1 206 ? 5.301 -6.531 3.385 1 97.62 206 ALA A CA 1
ATOM 1622 C C . ALA A 1 206 ? 6.562 -5.844 2.865 1 97.62 206 ALA A C 1
ATOM 1624 O O . ALA A 1 206 ? 6.957 -6.047 1.716 1 97.62 206 ALA A O 1
ATOM 1625 N N . GLY A 1 207 ? 7.125 -5.055 3.73 1 98.44 207 GLY A N 1
ATOM 1626 C CA . GLY A 1 207 ? 8.367 -4.387 3.373 1 98.44 207 GLY A CA 1
ATOM 1627 C C . GLY A 1 207 ? 9.578 -5.297 3.445 1 98.44 207 GLY A C 1
ATOM 1628 O O . GLY A 1 207 ? 10.359 -5.379 2.494 1 98.44 207 GLY A O 1
ATOM 1629 N N . LEU A 1 208 ? 9.68 -5.984 4.586 1 98.81 208 LEU A N 1
ATOM 1630 C CA . LEU A 1 208 ? 10.742 -6.969 4.758 1 98.81 208 LEU A CA 1
ATOM 1631 C C . LEU A 1 208 ? 10.172 -8.367 4.918 1 98.81 208 LEU A C 1
ATOM 1633 O O . LEU A 1 208 ? 9.156 -8.555 5.594 1 98.81 208 LEU A O 1
ATOM 1637 N N . GLN A 1 209 ? 10.797 -9.289 4.277 1 98.44 209 GLN A N 1
ATOM 1638 C CA . GLN A 1 209 ? 10.609 -10.703 4.555 1 98.44 209 GLN A CA 1
ATOM 1639 C C . GLN A 1 209 ? 11.719 -11.242 5.461 1 98.44 209 GLN A C 1
ATOM 1641 O O . GLN A 1 209 ? 12.906 -11.055 5.172 1 98.44 209 GLN A O 1
ATOM 1646 N N . ILE A 1 210 ? 11.297 -11.805 6.559 1 98.75 210 ILE A N 1
ATOM 1647 C CA . ILE A 1 210 ? 12.234 -12.336 7.539 1 98.75 210 ILE A CA 1
ATOM 1648 C C . ILE A 1 210 ? 12.211 -13.867 7.5 1 98.75 210 ILE A C 1
ATOM 1650 O O . ILE A 1 210 ? 11.148 -14.477 7.59 1 98.75 210 ILE A O 1
ATOM 1654 N N . LEU A 1 211 ? 13.336 -14.445 7.336 1 98.25 211 LEU A N 1
ATOM 1655 C CA . LEU A 1 211 ? 13.469 -15.898 7.426 1 98.25 211 LEU A CA 1
ATOM 1656 C C . LEU A 1 211 ? 14.578 -16.281 8.398 1 98.25 211 LEU A C 1
ATOM 1658 O O . LEU A 1 211 ? 15.672 -15.703 8.367 1 98.25 211 LEU A O 1
ATOM 1662 N N . HIS A 1 212 ? 14.312 -17.125 9.297 1 98.19 212 HIS A N 1
ATOM 1663 C CA . HIS A 1 212 ? 15.242 -17.656 10.289 1 98.19 212 HIS A CA 1
ATOM 1664 C C . HIS A 1 212 ? 15.266 -19.172 10.273 1 98.19 212 HIS A C 1
ATOM 1666 O O . HIS A 1 212 ? 14.25 -19.812 10.562 1 98.19 212 HIS A O 1
ATOM 1672 N N . CYS A 1 213 ? 16.375 -19.766 9.922 1 95.06 213 CYS A N 1
ATOM 1673 C CA . CYS A 1 213 ? 16.484 -21.219 9.992 1 95.06 213 CYS A CA 1
ATOM 1674 C C . CYS A 1 213 ? 16.609 -21.688 11.438 1 95.06 213 CYS A C 1
ATOM 1676 O O . CYS A 1 213 ? 17.516 -21.266 12.156 1 95.06 213 CYS A O 1
ATOM 1678 N N . LEU A 1 214 ? 15.695 -22.5 11.82 1 95.31 214 LEU A N 1
ATOM 1679 C CA . LEU A 1 214 ? 15.727 -23.016 13.18 1 95.31 214 LEU A CA 1
ATOM 1680 C C . LEU A 1 214 ? 16.344 -24.406 13.219 1 95.31 214 LEU A C 1
ATOM 1682 O O . LEU A 1 214 ? 16.969 -24.781 14.219 1 95.31 214 LEU A O 1
ATOM 1686 N N . GLU A 1 215 ? 16.062 -25.078 12.078 1 93.12 215 GLU A N 1
ATOM 1687 C CA . GLU A 1 215 ? 16.562 -26.453 12.039 1 93.12 215 GLU A CA 1
ATOM 1688 C C . GLU A 1 215 ? 16.672 -26.953 10.602 1 93.12 215 GLU A C 1
ATOM 1690 O O . GLU A 1 215 ? 15.805 -26.672 9.773 1 93.12 215 GLU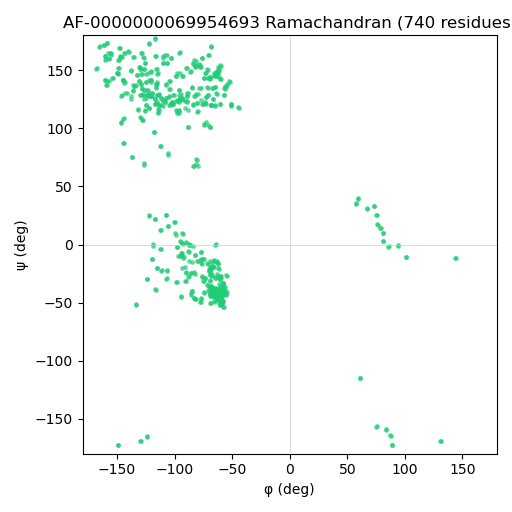 A O 1
ATOM 1695 N N . HIS A 1 216 ? 17.719 -27.625 10.266 1 90.94 216 HIS A N 1
ATOM 1696 C CA . HIS A 1 216 ? 17.828 -28.5 9.102 1 90.94 216 HIS A CA 1
ATOM 1697 C C . HIS A 1 216 ? 18.688 -29.719 9.414 1 90.94 216 HIS A C 1
ATOM 1699 O O . HIS A 1 216 ? 19.906 -29.609 9.547 1 90.94 216 HIS A O 1
ATOM 1705 N N . THR A 1 217 ? 18.016 -30.812 9.5 1 90.94 217 THR A N 1
ATOM 1706 C CA . THR A 1 217 ? 18.719 -32 9.938 1 90.94 217 THR A CA 1
ATOM 1707 C C . THR A 1 217 ? 18.438 -33.156 8.992 1 90.94 217 THR A C 1
ATOM 1709 O O . THR A 1 217 ? 17.391 -33.188 8.328 1 90.94 217 THR A O 1
ATOM 1712 N N . ASN A 1 218 ? 19.391 -34.062 8.922 1 91.12 218 ASN A N 1
ATOM 1713 C CA . ASN A 1 218 ? 19.25 -35.344 8.227 1 91.12 218 ASN A CA 1
ATOM 1714 C C . ASN A 1 218 ? 18.891 -35.156 6.758 1 91.12 218 ASN A C 1
ATOM 1716 O O . ASN A 1 218 ? 18 -35.812 6.238 1 91.12 218 ASN A O 1
ATOM 1720 N N . GLY A 1 219 ? 19.406 -34.188 6.195 1 90.38 219 GLY A N 1
ATOM 1721 C CA . GLY A 1 219 ? 19.109 -33.938 4.789 1 90.38 219 GLY A CA 1
ATOM 1722 C C . GLY A 1 219 ? 20.062 -32.938 4.148 1 90.38 219 GLY A C 1
ATOM 1723 O O . GLY A 1 219 ? 20.969 -32.438 4.805 1 90.38 219 GLY A O 1
ATOM 1724 N N . THR A 1 220 ? 19.969 -32.844 2.859 1 92.12 220 THR A N 1
ATOM 1725 C CA . THR A 1 220 ? 20.781 -31.938 2.059 1 92.12 220 THR A CA 1
ATOM 1726 C C . THR A 1 220 ? 19.875 -30.984 1.261 1 92.12 220 THR A C 1
ATOM 1728 O O . THR A 1 220 ? 18.656 -31.109 1.277 1 92.12 220 THR A O 1
ATOM 1731 N N . GLY A 1 221 ? 20.578 -29.984 0.592 1 94.06 221 GLY A N 1
ATOM 1732 C CA . GLY A 1 221 ? 19.812 -29.047 -0.214 1 94.06 221 GLY A CA 1
ATOM 1733 C C . GLY A 1 221 ? 19.219 -27.906 0.595 1 94.06 221 GLY A C 1
ATOM 1734 O O . GLY A 1 221 ? 19.781 -27.5 1.606 1 94.06 221 GLY A O 1
ATOM 1735 N N . GLY A 1 222 ? 18.203 -27.281 0.083 1 93.25 222 GLY A N 1
ATOM 1736 C CA . GLY A 1 222 ? 17.516 -26.203 0.769 1 93.25 222 GLY A CA 1
ATOM 1737 C C . GLY A 1 222 ? 18.297 -24.891 0.77 1 93.25 222 GLY A C 1
ATOM 1738 O O . GLY A 1 222 ? 18.172 -24.094 1.689 1 93.25 222 GLY A O 1
ATOM 1739 N N . GLU A 1 223 ? 19.125 -24.75 -0.198 1 96.25 223 GLU A N 1
ATOM 1740 C CA . GLU A 1 223 ? 19.844 -23.484 -0.309 1 96.25 223 GLU A CA 1
ATOM 1741 C C . GLU A 1 223 ? 18.891 -22.328 -0.608 1 96.25 223 GLU A C 1
ATOM 1743 O O . GLU A 1 223 ? 17.953 -22.484 -1.402 1 96.25 223 GLU A O 1
ATOM 1748 N N . THR A 1 224 ? 19.125 -21.281 0.088 1 97.25 224 THR A N 1
ATOM 1749 C CA . THR A 1 224 ? 18.391 -20.047 -0.177 1 97.25 224 THR A CA 1
ATOM 1750 C C . THR A 1 224 ? 18.844 -19.422 -1.493 1 97.25 224 THR A C 1
ATOM 1752 O O . THR A 1 224 ? 20.047 -19.375 -1.789 1 97.25 224 THR A O 1
ATOM 1755 N N . ILE A 1 225 ? 17.953 -19 -2.256 1 98.44 225 ILE A N 1
ATOM 1756 C CA . ILE A 1 225 ? 18.219 -18.266 -3.488 1 98.44 225 ILE A CA 1
ATOM 1757 C C . ILE A 1 225 ? 17.75 -16.828 -3.346 1 98.44 225 ILE A C 1
ATOM 1759 O O . ILE A 1 225 ? 16.609 -16.578 -2.959 1 98.44 225 ILE A O 1
ATOM 1763 N N . LEU A 1 226 ? 18.594 -15.852 -3.59 1 98.81 226 LEU A N 1
ATOM 1764 C CA . LEU A 1 226 ? 18.203 -14.445 -3.635 1 98.81 226 LEU A CA 1
ATOM 1765 C C . LEU A 1 226 ? 18.547 -13.836 -4.992 1 98.81 226 LEU A C 1
ATOM 1767 O O . LEU A 1 226 ? 19.578 -14.164 -5.586 1 98.81 226 LEU A O 1
ATOM 1771 N N . VAL A 1 227 ? 17.719 -13.016 -5.484 1 98.81 227 VAL A N 1
ATOM 1772 C CA . VAL A 1 227 ? 17.891 -12.328 -6.754 1 98.81 227 VAL A CA 1
ATOM 1773 C C . VAL A 1 227 ? 17.5 -10.859 -6.602 1 98.81 227 VAL A C 1
ATOM 1775 O O . VAL A 1 227 ? 16.484 -10.539 -5.988 1 98.81 227 VAL A O 1
ATOM 1778 N N . ASP A 1 228 ? 18.328 -9.922 -7.086 1 98.94 228 ASP A N 1
ATOM 1779 C CA . ASP A 1 228 ? 17.953 -8.508 -7.117 1 98.94 228 ASP A CA 1
ATOM 1780 C C . ASP A 1 228 ? 16.938 -8.234 -8.219 1 98.94 228 ASP A C 1
ATOM 1782 O O . ASP A 1 228 ? 17.297 -8.172 -9.398 1 98.94 228 ASP A O 1
ATOM 1786 N N . GLY A 1 229 ? 15.734 -8.086 -7.824 1 98.94 229 GLY A N 1
ATOM 1787 C CA . GLY A 1 229 ? 14.656 -7.855 -8.773 1 98.94 229 GLY A CA 1
ATOM 1788 C C . GLY A 1 229 ? 14.844 -6.582 -9.578 1 98.94 229 GLY A C 1
ATOM 1789 O O . GLY A 1 229 ? 14.453 -6.52 -10.75 1 98.94 229 GLY A O 1
ATOM 1790 N N . PHE A 1 230 ? 15.398 -5.523 -8.992 1 98.94 230 PHE A N 1
ATOM 1791 C CA . PHE A 1 230 ? 15.641 -4.266 -9.688 1 98.94 230 PHE A CA 1
ATOM 1792 C C . PHE A 1 230 ? 16.688 -4.441 -10.773 1 98.94 230 PHE A C 1
ATOM 1794 O O . PHE A 1 230 ? 16.562 -3.896 -11.867 1 98.94 230 PHE A O 1
ATOM 1801 N N . TYR A 1 231 ? 17.734 -5.203 -10.453 1 98.88 231 TYR A N 1
ATOM 1802 C CA . TYR A 1 231 ? 18.734 -5.492 -11.477 1 98.88 231 TYR A CA 1
ATOM 1803 C C . TYR A 1 231 ? 18.109 -6.184 -12.68 1 98.88 231 TYR A C 1
ATOM 1805 O O . TYR A 1 231 ? 18.297 -5.758 -13.82 1 98.88 231 TYR A O 1
ATOM 1813 N N . GLY A 1 232 ? 17.328 -7.242 -12.398 1 98.88 232 GLY A N 1
ATOM 1814 C CA . GLY A 1 232 ? 16.672 -7.957 -13.477 1 98.88 232 GLY A CA 1
ATOM 1815 C C . GLY A 1 232 ? 15.742 -7.074 -14.289 1 98.88 232 GLY A C 1
ATOM 1816 O O . GLY A 1 232 ? 15.703 -7.172 -15.516 1 98.88 232 GLY A O 1
ATOM 1817 N N . ALA A 1 233 ? 14.984 -6.246 -13.633 1 98.88 233 ALA A N 1
ATOM 1818 C CA . ALA A 1 233 ? 14.078 -5.324 -14.312 1 98.88 233 ALA A CA 1
ATOM 1819 C C . ALA A 1 233 ? 14.852 -4.352 -15.203 1 98.88 233 ALA A C 1
ATOM 1821 O O . ALA A 1 233 ? 14.414 -4.043 -16.312 1 98.88 233 ALA A O 1
ATOM 1822 N N . ASN A 1 234 ? 15.945 -3.865 -14.672 1 98.69 234 ASN A N 1
ATOM 1823 C CA . ASN A 1 234 ? 16.766 -2.955 -15.461 1 98.69 234 ASN A CA 1
ATOM 1824 C C . ASN A 1 234 ? 17.344 -3.648 -16.688 1 98.69 234 ASN A C 1
ATOM 1826 O O . ASN A 1 234 ? 17.422 -3.047 -17.766 1 98.69 234 ASN A O 1
ATOM 1830 N N . GLN A 1 235 ? 17.781 -4.895 -16.531 1 98.75 235 GLN A N 1
ATOM 1831 C CA . GLN A 1 235 ? 18.25 -5.664 -17.672 1 98.75 235 GLN A CA 1
ATOM 1832 C C . GLN A 1 235 ? 17.141 -5.805 -18.719 1 98.75 235 GLN A C 1
ATOM 1834 O O . GLN A 1 235 ? 17.391 -5.656 -19.922 1 98.75 235 GLN A O 1
ATOM 1839 N N . LEU A 1 236 ? 15.969 -6.078 -18.281 1 98.88 236 LEU A N 1
ATOM 1840 C CA . LEU A 1 236 ? 14.836 -6.184 -19.188 1 98.88 236 LEU A CA 1
ATOM 1841 C C . LEU A 1 236 ? 14.609 -4.867 -19.922 1 98.88 236 LEU A C 1
ATOM 1843 O O . LEU A 1 236 ? 14.391 -4.859 -21.141 1 98.88 236 LEU A O 1
ATOM 1847 N N . LYS A 1 237 ? 14.641 -3.768 -19.172 1 98.75 237 LYS A N 1
ATOM 1848 C CA . LYS A 1 237 ? 14.422 -2.443 -19.75 1 98.75 237 LYS A CA 1
ATOM 1849 C C . LYS A 1 237 ? 15.406 -2.176 -20.891 1 98.75 237 LYS A C 1
ATOM 1851 O O . LYS A 1 237 ? 15.023 -1.64 -21.922 1 98.75 237 LYS A O 1
ATOM 1856 N N . GLN A 1 238 ? 16.625 -2.574 -20.734 1 98.56 238 GLN A N 1
ATOM 1857 C CA . GLN A 1 238 ? 17.672 -2.354 -21.719 1 98.56 238 GLN A CA 1
ATOM 1858 C C . GLN A 1 238 ? 17.5 -3.287 -22.922 1 98.56 238 GLN A C 1
ATOM 1860 O O . GLN A 1 238 ? 17.641 -2.865 -24.062 1 98.56 238 GLN A O 1
ATOM 1865 N N . GLU A 1 239 ? 17.156 -4.535 -22.688 1 98.69 239 GLU A N 1
ATOM 1866 C CA . GLU A 1 239 ? 17.156 -5.562 -23.734 1 98.69 239 GLU A CA 1
ATOM 1867 C C . GLU A 1 239 ? 15.828 -5.562 -24.5 1 98.69 239 GLU A C 1
ATOM 1869 O O . GLU A 1 239 ? 15.812 -5.727 -25.719 1 98.69 239 GLU A O 1
ATOM 1874 N N . LEU A 1 240 ? 14.758 -5.426 -23.766 1 98.69 240 LEU A N 1
ATOM 1875 C CA . LEU A 1 240 ? 13.422 -5.5 -24.328 1 98.69 240 LEU A CA 1
ATOM 1876 C C . LEU A 1 240 ? 12.523 -4.414 -23.75 1 98.69 240 LEU A C 1
ATOM 1878 O O . LEU A 1 240 ? 11.578 -4.711 -23.016 1 98.69 240 LEU A O 1
ATOM 1882 N N . PRO A 1 241 ? 12.695 -3.174 -24.188 1 98.56 241 PRO A N 1
ATOM 1883 C CA . PRO A 1 241 ? 11.992 -2.033 -23.594 1 98.56 241 PRO A CA 1
ATOM 1884 C C . PRO A 1 241 ? 10.477 -2.152 -23.703 1 98.56 241 PRO A C 1
ATOM 1886 O O . PRO A 1 241 ? 9.75 -1.672 -22.828 1 98.56 241 PRO A O 1
ATOM 1889 N N . GLU A 1 242 ? 9.969 -2.811 -24.688 1 98.62 242 GLU A N 1
ATOM 1890 C CA . GLU A 1 242 ? 8.531 -2.969 -24.844 1 98.62 242 GLU A CA 1
ATOM 1891 C C . GLU A 1 242 ? 7.957 -3.896 -23.781 1 98.62 242 GLU A C 1
ATOM 1893 O O . GLU A 1 242 ? 6.863 -3.658 -23.266 1 98.62 242 GLU A O 1
ATOM 1898 N N . ASP A 1 243 ? 8.656 -4.969 -23.469 1 98.81 243 ASP A N 1
ATOM 1899 C CA . ASP A 1 243 ? 8.234 -5.875 -22.406 1 98.81 243 ASP A CA 1
ATOM 1900 C C . ASP A 1 243 ? 8.273 -5.191 -21.047 1 98.81 243 ASP A C 1
ATOM 1902 O O . ASP A 1 243 ? 7.383 -5.391 -20.219 1 98.81 243 ASP A O 1
ATOM 1906 N N . PHE A 1 244 ? 9.375 -4.359 -20.922 1 98.81 244 PHE A N 1
ATOM 1907 C CA . PHE A 1 244 ? 9.469 -3.576 -19.688 1 98.81 244 PHE A CA 1
ATOM 1908 C C . PHE A 1 244 ? 8.273 -2.641 -19.547 1 98.81 244 PHE A C 1
ATOM 1910 O O . PHE A 1 244 ? 7.617 -2.611 -18.516 1 98.81 244 PHE A O 1
ATOM 1917 N N . LYS A 1 245 ? 7.98 -1.96 -20.594 1 98.5 245 LYS A N 1
ATOM 1918 C CA . LYS A 1 245 ? 6.852 -1.033 -20.594 1 98.5 245 LYS A CA 1
ATOM 1919 C C . LYS A 1 245 ? 5.543 -1.761 -20.297 1 98.5 245 LYS A C 1
ATOM 1921 O O . LYS A 1 245 ? 4.727 -1.285 -19.5 1 98.5 245 LYS A O 1
ATOM 1926 N N . PHE A 1 246 ? 5.352 -2.91 -20.875 1 98.69 246 PHE A N 1
ATOM 1927 C CA . PHE A 1 246 ? 4.141 -3.689 -20.641 1 98.69 246 PHE A CA 1
ATOM 1928 C C . PHE A 1 246 ? 4.004 -4.043 -19.172 1 98.69 246 PHE A C 1
ATOM 1930 O O . PHE A 1 246 ? 2.934 -3.869 -18.578 1 98.69 246 PHE A O 1
ATOM 1937 N N . LEU A 1 247 ? 5.105 -4.488 -18.562 1 98.75 247 LEU A N 1
ATOM 1938 C CA . LEU A 1 247 ? 5.07 -4.969 -17.172 1 98.75 247 LEU A CA 1
ATOM 1939 C C . LEU A 1 247 ? 4.953 -3.805 -16.203 1 98.75 247 LEU A C 1
ATOM 1941 O O . LEU A 1 247 ? 4.656 -4.008 -15.023 1 98.75 247 LEU A O 1
ATOM 1945 N N . THR A 1 248 ? 5.16 -2.525 -16.656 1 98.25 248 THR A N 1
ATOM 1946 C CA . THR A 1 248 ? 5.02 -1.363 -15.781 1 98.25 248 THR A CA 1
ATOM 1947 C C . THR A 1 248 ? 3.617 -0.774 -15.883 1 98.25 248 THR A C 1
ATOM 1949 O O . THR A 1 248 ? 3.24 0.092 -15.094 1 98.25 248 THR A O 1
ATOM 1952 N N . THR A 1 249 ? 2.822 -1.246 -16.828 1 96.69 249 THR A N 1
ATOM 1953 C CA . THR A 1 249 ? 1.544 -0.582 -17.062 1 96.69 249 THR A CA 1
ATOM 1954 C C . THR A 1 249 ? 0.389 -1.57 -16.938 1 96.69 249 THR A C 1
ATOM 1956 O O . THR A 1 249 ? -0.718 -1.19 -16.547 1 96.69 249 THR A O 1
ATOM 1959 N N . PHE A 1 250 ? 0.632 -2.84 -17.25 1 97.25 250 PHE A N 1
ATOM 1960 C CA . PHE A 1 250 ? -0.418 -3.852 -17.203 1 97.25 250 PHE A CA 1
ATOM 1961 C C . PHE A 1 250 ? -0.606 -4.367 -15.773 1 97.25 250 PHE A C 1
ATOM 1963 O O . PHE A 1 250 ? 0.36 -4.762 -15.117 1 97.25 250 PHE A O 1
ATOM 1970 N N . ASN A 1 251 ? -1.804 -4.352 -15.273 1 96.75 251 ASN A N 1
ATOM 1971 C CA . ASN A 1 251 ? -2.098 -4.867 -13.945 1 96.75 251 ASN A CA 1
ATOM 1972 C C . ASN A 1 251 ? -2.221 -6.391 -13.945 1 96.75 251 ASN A C 1
ATOM 1974 O O . ASN A 1 251 ? -3.139 -6.941 -14.555 1 96.75 251 ASN A O 1
ATOM 1978 N N . VAL A 1 252 ? -1.33 -7.02 -13.297 1 97.56 252 VAL A N 1
ATOM 1979 C CA . VAL A 1 252 ? -1.378 -8.469 -13.141 1 97.56 252 VAL A CA 1
ATOM 1980 C C . VAL A 1 252 ? -2.08 -8.828 -11.828 1 97.56 252 VAL A C 1
ATOM 1982 O O . VAL A 1 252 ? -1.717 -8.32 -10.766 1 97.56 252 VAL A O 1
ATOM 1985 N N . GLU A 1 253 ? -3.09 -9.656 -11.922 1 97.19 253 GLU A N 1
ATOM 1986 C CA . GLU A 1 253 ? -3.838 -10.055 -10.734 1 97.19 253 GLU A CA 1
ATOM 1987 C C . GLU A 1 253 ? -3.229 -11.297 -10.094 1 97.19 253 GLU A C 1
ATOM 1989 O O . GLU A 1 253 ? -2.939 -12.281 -10.781 1 97.19 253 GLU A O 1
ATOM 1994 N N . ALA A 1 254 ? -2.977 -11.172 -8.844 1 97.56 254 ALA A N 1
ATOM 1995 C CA . ALA A 1 254 ? -2.535 -12.297 -8.023 1 97.56 254 ALA A CA 1
ATOM 1996 C C . ALA A 1 254 ? -3.623 -12.719 -7.039 1 97.56 254 ALA A C 1
ATOM 1998 O O . ALA A 1 254 ? -4.504 -11.922 -6.699 1 97.56 254 ALA A O 1
ATOM 1999 N N . GLU A 1 255 ? -3.549 -13.992 -6.602 1 96.44 255 GLU A N 1
ATOM 2000 C CA . GLU A 1 255 ? -4.562 -14.461 -5.656 1 96.44 255 GLU A CA 1
ATOM 2001 C C . GLU A 1 255 ? -3.994 -15.516 -4.715 1 96.44 255 GLU A C 1
ATOM 2003 O O . GLU A 1 255 ? -2.992 -16.156 -5.027 1 96.44 255 GLU A O 1
ATOM 2008 N N . TYR A 1 256 ? -4.492 -15.609 -3.623 1 95.38 256 TYR A N 1
ATOM 2009 C CA . TYR A 1 256 ? -4.301 -16.641 -2.604 1 95.38 256 TYR A CA 1
ATOM 2010 C C . TYR A 1 256 ? -5.637 -17.125 -2.068 1 95.38 256 TYR A C 1
ATOM 2012 O O . TYR A 1 256 ? -6.414 -16.359 -1.5 1 95.38 256 TYR A O 1
ATOM 2020 N N . ILE A 1 257 ? -5.918 -18.375 -2.297 1 93.56 257 ILE A N 1
ATOM 2021 C CA . ILE A 1 257 ? -7.211 -18.953 -1.927 1 93.56 257 ILE A CA 1
ATOM 2022 C C . ILE A 1 257 ? -7.012 -20.094 -0.936 1 93.56 257 ILE A C 1
ATOM 2024 O O . ILE A 1 257 ? -6.176 -20.969 -1.155 1 93.56 257 ILE A O 1
ATOM 2028 N N . GLU A 1 258 ? -7.648 -20.078 0.094 1 91.69 258 GLU A N 1
ATOM 2029 C CA . GLU A 1 258 ? -7.812 -21.172 1.046 1 91.69 258 GLU A CA 1
ATOM 2030 C C . GLU A 1 258 ? -9.18 -21.109 1.726 1 91.69 258 GLU A C 1
ATOM 2032 O O . GLU A 1 258 ? -9.969 -20.203 1.468 1 91.69 258 GLU A O 1
ATOM 2037 N N . GLU A 1 259 ? -9.5 -22.125 2.398 1 89.69 259 GLU A N 1
ATOM 2038 C CA . GLU A 1 259 ? -10.82 -22.156 3.029 1 89.69 259 GLU A CA 1
ATOM 2039 C C . GLU A 1 259 ? -11.062 -20.891 3.842 1 89.69 259 GLU A C 1
ATOM 2041 O O . GLU A 1 259 ? -10.281 -20.547 4.73 1 89.69 259 GLU A O 1
ATOM 2046 N N . GLY A 1 260 ? -12.055 -20.172 3.467 1 91.5 260 GLY A N 1
ATOM 2047 C CA . GLY A 1 260 ? -12.453 -19 4.207 1 91.5 260 GLY A CA 1
ATOM 2048 C C . GLY A 1 260 ? -11.688 -17.75 3.795 1 91.5 260 GLY A C 1
ATOM 2049 O O . GLY A 1 260 ? -11.938 -16.656 4.312 1 91.5 260 GLY A O 1
ATOM 2050 N N . HIS A 1 261 ? -10.781 -17.891 2.873 1 94.94 261 HIS A N 1
ATOM 2051 C CA . HIS A 1 261 ? -9.961 -16.75 2.467 1 94.94 261 HIS A CA 1
ATOM 2052 C C . HIS A 1 261 ? -9.828 -16.688 0.95 1 94.94 261 HIS A C 1
ATOM 2054 O O . HIS A 1 261 ? -9.656 -17.719 0.292 1 94.94 261 HIS A O 1
ATOM 2060 N N . HIS A 1 262 ? -9.938 -15.57 0.451 1 96 262 HIS A N 1
ATOM 2061 C CA . HIS A 1 262 ? -9.664 -15.258 -0.947 1 96 262 HIS A CA 1
ATOM 2062 C C . HIS A 1 262 ? -9.047 -13.867 -1.089 1 96 262 HIS A C 1
ATOM 2064 O O . HIS A 1 262 ? -9.766 -12.891 -1.319 1 96 262 HIS A O 1
ATOM 2070 N N . HIS A 1 263 ? -7.742 -13.812 -0.972 1 97 263 HIS A N 1
ATOM 2071 C CA . HIS A 1 263 ? -7.016 -12.57 -1.19 1 97 263 HIS A CA 1
ATOM 2072 C C . HIS A 1 263 ? -6.715 -12.359 -2.67 1 97 263 HIS A C 1
ATOM 2074 O O . HIS A 1 263 ? -6.355 -13.305 -3.377 1 97 263 HIS A O 1
ATOM 2080 N N . THR A 1 264 ? -6.91 -11.227 -3.166 1 97.25 264 THR A N 1
ATOM 2081 C CA . THR A 1 264 ? -6.547 -10.891 -4.539 1 97.25 264 THR A CA 1
ATOM 2082 C C . THR A 1 264 ? -6.18 -9.414 -4.652 1 97.25 264 THR A C 1
ATOM 2084 O O . THR A 1 264 ? -6.715 -8.578 -3.928 1 97.25 264 THR A O 1
ATOM 2087 N N . TYR A 1 265 ? -5.305 -9.141 -5.508 1 97.12 265 TYR A N 1
ATOM 2088 C CA . TYR A 1 265 ? -4.875 -7.773 -5.789 1 97.12 265 TYR A CA 1
ATOM 2089 C C . TYR A 1 265 ? -4.242 -7.68 -7.172 1 97.12 265 TYR A C 1
ATOM 2091 O O . TYR A 1 265 ? -3.529 -8.586 -7.602 1 97.12 265 TYR A O 1
ATOM 2099 N N . SER A 1 266 ? -4.52 -6.617 -7.887 1 96.75 266 SER A N 1
ATOM 2100 C CA . SER A 1 266 ? -3.99 -6.383 -9.227 1 96.75 266 SER A CA 1
ATOM 2101 C C . SER A 1 266 ? -3.082 -5.16 -9.258 1 96.75 266 SER A C 1
ATOM 2103 O O . SER A 1 266 ? -3.453 -4.094 -8.766 1 96.75 266 SER A O 1
ATOM 2105 N N . ALA A 1 267 ? -1.921 -5.312 -9.781 1 96.81 267 ALA A N 1
ATOM 2106 C CA . ALA A 1 267 ? -0.95 -4.227 -9.914 1 96.81 267 ALA A CA 1
ATOM 2107 C C . ALA A 1 267 ? 0.108 -4.566 -10.961 1 96.81 267 ALA A C 1
ATOM 2109 O O . ALA A 1 267 ? 0.24 -5.723 -11.367 1 96.81 267 ALA A O 1
ATOM 2110 N N . PRO A 1 268 ? 0.849 -3.559 -11.461 1 97.81 268 PRO A N 1
ATOM 2111 C CA . PRO A 1 268 ? 1.973 -3.869 -12.352 1 97.81 268 PRO A CA 1
ATOM 2112 C C . PRO A 1 268 ? 3.053 -4.703 -11.664 1 97.81 268 PRO A C 1
ATOM 2114 O O . PRO A 1 268 ? 3.268 -4.566 -10.453 1 97.81 268 PRO A O 1
ATOM 2117 N N . VAL A 1 269 ? 3.689 -5.527 -12.43 1 98.81 269 VAL A N 1
ATOM 2118 C CA . VAL A 1 269 ? 4.77 -6.367 -11.922 1 98.81 269 VAL A CA 1
ATOM 2119 C C . VAL A 1 269 ? 5.957 -5.496 -11.516 1 98.81 269 VAL A C 1
ATOM 2121 O O . VAL A 1 269 ? 6.621 -5.773 -10.516 1 98.81 269 VAL A O 1
ATOM 2124 N N . ILE A 1 270 ? 6.203 -4.477 -12.359 1 98.88 270 ILE A N 1
ATOM 2125 C CA . ILE A 1 270 ? 7.266 -3.506 -12.102 1 98.88 270 ILE A CA 1
ATOM 2126 C C . ILE A 1 270 ? 6.656 -2.131 -11.844 1 98.88 270 ILE A C 1
ATOM 2128 O O . ILE A 1 270 ? 6.066 -1.523 -12.742 1 98.88 270 ILE A O 1
ATOM 2132 N N . ARG A 1 271 ? 6.805 -1.682 -10.688 1 98.06 271 ARG A N 1
ATOM 2133 C CA . ARG A 1 271 ? 6.312 -0.344 -10.367 1 98.06 271 ARG A CA 1
ATOM 2134 C C . ARG A 1 271 ? 7.434 0.687 -10.469 1 98.06 271 ARG A C 1
ATOM 2136 O O . ARG A 1 271 ? 8.523 0.481 -9.93 1 98.06 271 ARG A O 1
ATOM 2143 N N . VAL A 1 272 ? 7.172 1.771 -11.117 1 97.25 272 VAL A N 1
ATOM 2144 C CA . VAL A 1 272 ? 8.141 2.844 -11.32 1 97.25 272 VAL A CA 1
ATOM 2145 C C . VAL A 1 272 ? 7.566 4.164 -10.812 1 97.25 272 VAL A C 1
ATOM 2147 O O . VAL A 1 272 ? 6.359 4.398 -10.906 1 97.25 272 VAL A O 1
ATOM 2150 N N . ASP A 1 273 ? 8.398 4.922 -10.18 1 95.19 273 ASP A N 1
ATOM 2151 C CA . ASP A 1 273 ? 8.008 6.281 -9.828 1 95.19 273 ASP A CA 1
ATOM 2152 C C . ASP A 1 273 ? 7.82 7.145 -11.07 1 95.19 273 ASP A C 1
ATOM 2154 O O . ASP A 1 273 ? 8.742 7.297 -11.875 1 95.19 273 ASP A O 1
ATOM 2158 N N . ASN A 1 274 ? 6.688 7.727 -11.18 1 90.62 274 ASN A N 1
ATOM 2159 C CA . ASN A 1 274 ? 6.352 8.445 -12.406 1 90.62 274 ASN A CA 1
ATOM 2160 C C . ASN A 1 274 ? 7.191 9.703 -12.57 1 90.62 274 ASN A C 1
ATOM 2162 O O . ASN A 1 274 ? 7.418 10.164 -13.688 1 90.62 274 ASN A O 1
ATOM 2166 N N . ASP A 1 275 ? 7.648 10.25 -11.484 1 90.19 275 ASP A N 1
ATOM 2167 C CA . ASP A 1 275 ? 8.383 11.508 -11.523 1 90.19 275 ASP A CA 1
ATOM 2168 C C . ASP A 1 275 ? 9.867 11.273 -11.812 1 90.19 275 ASP A C 1
ATOM 2170 O O . ASP A 1 275 ? 10.461 11.977 -12.625 1 90.19 275 ASP A O 1
ATOM 2174 N N . THR A 1 276 ? 10.391 10.203 -11.188 1 92.56 276 THR A N 1
ATOM 2175 C CA . THR A 1 276 ? 11.836 10.031 -11.25 1 92.56 276 THR A CA 1
ATOM 2176 C C . THR A 1 276 ? 12.203 8.891 -12.195 1 92.56 276 THR A C 1
ATOM 2178 O O . THR A 1 276 ? 13.344 8.797 -12.656 1 92.56 276 THR A O 1
ATOM 2181 N N . GLY A 1 277 ? 11.242 8.008 -12.414 1 94.19 277 GLY A N 1
ATOM 2182 C CA . GLY A 1 277 ? 11.539 6.82 -13.195 1 94.19 277 GLY A CA 1
ATOM 2183 C C . GLY A 1 277 ? 12.227 5.734 -12.391 1 94.19 277 GLY A C 1
ATOM 2184 O O . GLY A 1 277 ? 12.547 4.668 -12.93 1 94.19 277 GLY A O 1
ATOM 2185 N N . ASP A 1 278 ? 12.391 5.98 -11.117 1 96.88 278 ASP A N 1
ATOM 2186 C CA . ASP A 1 278 ? 13.055 5 -10.266 1 96.88 278 ASP A CA 1
ATOM 2187 C C . ASP A 1 278 ? 12.18 3.76 -10.078 1 96.88 278 ASP A C 1
ATOM 2189 O O . ASP A 1 278 ? 10.961 3.863 -9.992 1 96.88 278 ASP A O 1
ATOM 2193 N N . LEU A 1 279 ? 12.844 2.576 -10.016 1 98.12 279 LEU A N 1
ATOM 2194 C CA . LEU A 1 279 ? 12.141 1.36 -9.633 1 98.12 279 LEU A CA 1
ATOM 2195 C C . LEU A 1 279 ? 11.695 1.426 -8.18 1 98.12 279 LEU A C 1
ATOM 2197 O O . LEU A 1 279 ? 12.469 1.832 -7.305 1 98.12 279 LEU A O 1
ATOM 2201 N N . VAL A 1 280 ? 10.477 1.039 -7.953 1 97.31 280 VAL A N 1
ATOM 2202 C CA . VAL A 1 280 ? 9.906 1.196 -6.621 1 97.31 280 VAL A CA 1
ATOM 2203 C C . VAL A 1 280 ? 9.578 -0.175 -6.035 1 97.31 280 VAL A C 1
ATOM 2205 O O . VAL A 1 280 ? 9.773 -0.41 -4.84 1 97.31 280 VAL A O 1
ATOM 2208 N N . GLN A 1 281 ? 9.094 -1.065 -6.871 1 98.44 281 GLN A N 1
ATOM 2209 C CA . GLN A 1 281 ? 8.664 -2.359 -6.355 1 98.44 281 GLN A CA 1
ATOM 2210 C C . GLN A 1 281 ? 8.586 -3.398 -7.473 1 98.44 281 GLN A C 1
ATOM 2212 O O . GLN A 1 281 ? 8.195 -3.082 -8.594 1 98.44 281 GLN A O 1
ATOM 2217 N N . ILE A 1 282 ? 8.969 -4.559 -7.16 1 98.88 282 ILE A N 1
ATOM 2218 C CA . ILE A 1 282 ? 8.734 -5.734 -7.992 1 98.88 282 ILE A CA 1
ATOM 2219 C C . ILE A 1 282 ? 7.676 -6.625 -7.348 1 98.88 282 ILE A C 1
ATOM 2221 O O . ILE A 1 282 ? 7.789 -6.98 -6.172 1 98.88 282 ILE A O 1
ATOM 2225 N N . ARG A 1 283 ? 6.609 -6.918 -8.023 1 98.62 283 ARG A N 1
ATOM 2226 C CA . ARG A 1 283 ? 5.594 -7.891 -7.633 1 98.62 283 ARG A CA 1
ATOM 2227 C C . ARG A 1 283 ? 5.59 -9.086 -8.578 1 98.62 283 ARG A C 1
ATOM 2229 O O . ARG A 1 283 ? 4.789 -9.148 -9.516 1 98.62 283 ARG A O 1
ATOM 2236 N N . PHE A 1 284 ? 6.473 -10 -8.25 1 98.75 284 PHE A N 1
ATOM 2237 C CA . PHE A 1 284 ? 6.68 -11.125 -9.156 1 98.75 284 PHE A CA 1
ATOM 2238 C C . PHE A 1 284 ? 6.562 -12.445 -8.406 1 98.75 284 PHE A C 1
ATOM 2240 O O . PHE A 1 284 ? 7.43 -12.789 -7.602 1 98.75 284 PHE A O 1
ATOM 2247 N N . ASN A 1 285 ? 5.559 -13.133 -8.594 1 97.94 285 ASN A N 1
ATOM 2248 C CA . ASN A 1 285 ? 5.293 -14.492 -8.141 1 97.94 285 ASN A CA 1
ATOM 2249 C C . ASN A 1 285 ? 4.449 -15.266 -9.156 1 97.94 285 ASN A C 1
ATOM 2251 O O . ASN A 1 285 ? 3.244 -15.039 -9.266 1 97.94 285 ASN A O 1
ATOM 2255 N N . VAL A 1 286 ? 5.039 -16.141 -9.867 1 95 286 VAL A N 1
ATOM 2256 C CA . VAL A 1 286 ? 4.383 -16.75 -11.016 1 95 286 VAL A CA 1
ATOM 2257 C C . VAL A 1 286 ? 3.383 -17.812 -10.539 1 95 286 VAL A C 1
ATOM 2259 O O . VAL A 1 286 ? 2.494 -18.219 -11.289 1 95 286 VAL A O 1
ATOM 2262 N N . TYR A 1 287 ? 3.49 -18.219 -9.312 1 92.31 287 TYR A N 1
ATOM 2263 C CA . TYR A 1 287 ? 2.598 -19.25 -8.781 1 92.31 287 TYR A CA 1
ATOM 2264 C C . TYR A 1 287 ? 1.306 -18.641 -8.258 1 92.31 287 TYR A C 1
ATOM 2266 O O . TYR A 1 287 ? 0.27 -19.297 -8.203 1 92.31 287 TYR A O 1
ATOM 2274 N N . ASP A 1 288 ? 1.367 -17.359 -7.887 1 94.38 288 ASP A N 1
ATOM 2275 C CA . ASP A 1 288 ? 0.23 -16.672 -7.273 1 94.38 288 ASP A CA 1
ATOM 2276 C C . ASP A 1 288 ? -0.653 -16.016 -8.336 1 94.38 288 ASP A C 1
ATOM 2278 O O . ASP A 1 288 ? -1.636 -15.352 -8 1 94.38 288 ASP A O 1
ATOM 2282 N N . ARG A 1 289 ? -0.347 -16.156 -9.57 1 96.62 289 ARG A N 1
ATOM 2283 C CA . ARG A 1 289 ? -1.088 -15.477 -10.625 1 96.62 289 ARG A CA 1
ATOM 2284 C C . ARG A 1 289 ? -2.537 -15.945 -10.672 1 96.62 289 ARG A C 1
ATOM 2286 O O . ARG A 1 289 ? -2.803 -17.156 -10.711 1 96.62 289 ARG A O 1
ATOM 2293 N N . ALA A 1 290 ? -3.426 -15.016 -10.672 1 96.25 290 ALA A N 1
ATOM 2294 C CA . ALA A 1 290 ? -4.84 -15.328 -10.859 1 96.25 290 ALA A CA 1
ATOM 2295 C C . ALA A 1 290 ? -5.152 -15.602 -12.328 1 96.25 290 ALA A C 1
ATOM 2297 O O . ALA A 1 290 ? -4.418 -15.164 -13.219 1 96.25 290 ALA A O 1
ATOM 2298 N N . ALA A 1 291 ? -6.172 -16.391 -12.562 1 95.44 291 ALA A N 1
ATOM 2299 C CA . ALA A 1 291 ? -6.676 -16.5 -13.93 1 95.44 291 ALA A CA 1
ATOM 2300 C C . ALA A 1 291 ? -7.328 -15.203 -14.383 1 95.44 291 ALA A C 1
ATOM 2302 O O . ALA A 1 291 ? -8.273 -14.719 -13.75 1 95.44 291 ALA A O 1
ATOM 2303 N N . MET A 1 292 ? -6.824 -14.633 -15.398 1 97.19 292 MET A N 1
ATOM 2304 C CA . MET A 1 292 ? -7.309 -13.336 -15.867 1 97.19 292 MET A CA 1
ATOM 2305 C C . MET A 1 292 ? -7.93 -13.453 -17.25 1 97.19 292 MET A C 1
ATOM 2307 O O . MET A 1 292 ? -7.586 -14.359 -18.016 1 97.19 292 MET A O 1
ATOM 2311 N N . ALA A 1 293 ? -8.875 -12.609 -17.547 1 97.81 293 ALA A N 1
ATOM 2312 C CA . ALA A 1 293 ? -9.336 -12.359 -18.906 1 97.81 293 ALA A CA 1
ATOM 2313 C C . ALA A 1 293 ? -8.531 -11.242 -19.562 1 97.81 293 ALA A C 1
ATOM 2315 O O . ALA A 1 293 ? -7.938 -10.406 -18.875 1 97.81 293 ALA A O 1
ATOM 2316 N N . PHE A 1 294 ? -8.43 -11.297 -20.797 1 97.88 294 PHE A N 1
ATOM 2317 C CA . PHE A 1 294 ? -7.672 -10.289 -21.531 1 97.88 294 PHE A CA 1
ATOM 2318 C C . PHE A 1 294 ? -8.555 -9.57 -22.547 1 97.88 294 PHE A C 1
ATOM 2320 O O . PHE A 1 294 ? -9.469 -10.172 -23.109 1 97.88 294 PHE A O 1
ATOM 2327 N N . ARG A 1 295 ? -8.289 -8.344 -22.812 1 95.62 295 ARG A N 1
ATOM 2328 C CA . ARG A 1 295 ? -9.055 -7.496 -23.719 1 95.62 295 ARG A CA 1
ATOM 2329 C C . ARG A 1 295 ? -8.953 -8.008 -25.156 1 95.62 295 ARG A C 1
ATOM 2331 O O . ARG A 1 295 ? -9.906 -7.879 -25.938 1 95.62 295 ARG A O 1
ATOM 2338 N N . ASN A 1 296 ? -7.793 -8.492 -25.516 1 96.69 296 ASN A N 1
ATOM 2339 C CA . ASN A 1 296 ? -7.516 -9 -26.859 1 96.69 296 ASN A CA 1
ATOM 2340 C C . ASN A 1 296 ? -6.316 -9.945 -26.859 1 96.69 296 ASN A C 1
ATOM 2342 O O . ASN A 1 296 ? -5.641 -10.102 -25.844 1 96.69 296 ASN A O 1
ATOM 2346 N N . SER A 1 297 ? -6.113 -10.539 -28.016 1 97 297 SER A N 1
ATOM 2347 C CA . SER A 1 297 ? -5.047 -11.516 -28.188 1 97 297 SER A CA 1
ATOM 2348 C C . SER A 1 297 ? -3.678 -10.891 -27.938 1 97 297 SER A C 1
ATOM 2350 O O . SER A 1 297 ? -2.805 -11.516 -27.328 1 97 297 SER A O 1
ATOM 2352 N N . ASN A 1 298 ? -3.553 -9.703 -28.375 1 97.38 298 ASN A N 1
ATOM 2353 C CA . ASN A 1 298 ? -2.266 -9.039 -28.234 1 97.38 298 ASN A CA 1
ATOM 2354 C C . ASN A 1 298 ? -1.895 -8.844 -26.766 1 97.38 298 ASN A C 1
ATOM 2356 O O . ASN A 1 298 ? -0.749 -9.078 -26.375 1 97.38 298 ASN A O 1
ATOM 2360 N N . ASP A 1 299 ? -2.791 -8.391 -25.922 1 97.5 299 ASP A N 1
ATOM 2361 C CA . ASP A 1 299 ? -2.547 -8.227 -24.484 1 97.5 299 ASP A CA 1
ATOM 2362 C C . ASP A 1 299 ? -2.164 -9.562 -23.844 1 97.5 299 ASP A C 1
ATOM 2364 O O . ASP A 1 299 ? -1.225 -9.617 -23.047 1 97.5 299 ASP A O 1
ATOM 2368 N N . CYS A 1 300 ? -2.896 -10.57 -24.219 1 98.06 300 CYS A N 1
ATOM 2369 C CA . CYS A 1 300 ? -2.639 -11.898 -23.672 1 98.06 300 CYS A CA 1
ATOM 2370 C C . CYS A 1 300 ? -1.229 -12.367 -24.016 1 98.06 300 CYS A C 1
ATOM 2372 O O . CYS A 1 300 ? -0.47 -12.766 -23.125 1 98.06 300 CYS A O 1
ATOM 2374 N N . ARG A 1 301 ? -0.884 -12.32 -25.266 1 97.81 301 ARG A N 1
ATOM 2375 C CA . ARG A 1 301 ? 0.42 -12.805 -25.703 1 97.81 301 ARG A CA 1
ATOM 2376 C C . ARG A 1 301 ? 1.544 -11.938 -25.156 1 97.81 301 ARG A C 1
ATOM 2378 O O . ARG A 1 301 ? 2.611 -12.445 -24.797 1 97.81 301 ARG A O 1
ATOM 2385 N N . SER A 1 302 ? 1.323 -10.578 -25.078 1 98.38 302 SER A N 1
ATOM 2386 C CA . SER A 1 302 ? 2.309 -9.68 -24.484 1 98.38 302 SER A CA 1
ATOM 2387 C C . SER A 1 302 ? 2.531 -10.008 -23.016 1 98.38 302 SER A C 1
ATOM 2389 O O . SER A 1 302 ? 3.658 -9.93 -22.516 1 98.38 302 SER A O 1
ATOM 2391 N N . TYR A 1 303 ? 1.472 -10.352 -22.359 1 98.31 303 TYR A N 1
ATOM 2392 C CA . TYR A 1 303 ? 1.54 -10.742 -20.953 1 98.31 303 TYR A CA 1
ATOM 2393 C C . TYR A 1 303 ? 2.486 -11.922 -20.766 1 98.31 303 TYR A C 1
ATOM 2395 O O . TYR A 1 303 ? 3.424 -11.852 -19.969 1 98.31 303 TYR A O 1
ATOM 2403 N N . TYR A 1 304 ? 2.314 -12.977 -21.453 1 98.19 304 TYR A N 1
ATOM 2404 C CA . TYR A 1 304 ? 3.141 -14.18 -21.328 1 98.19 304 TYR A CA 1
ATOM 2405 C C . TYR A 1 304 ? 4.57 -13.898 -21.781 1 98.19 304 TYR A C 1
ATOM 2407 O O . TYR A 1 304 ? 5.527 -14.305 -21.109 1 98.19 304 TYR A O 1
ATOM 2415 N N . ARG A 1 305 ? 4.684 -13.203 -22.875 1 98.19 305 ARG A N 1
ATOM 2416 C CA . ARG A 1 305 ? 6.016 -12.883 -23.375 1 98.19 305 ARG A CA 1
ATOM 2417 C C . ARG A 1 305 ? 6.801 -12.062 -22.359 1 98.19 305 ARG A C 1
ATOM 2419 O O . ARG A 1 305 ? 7.941 -12.406 -22.031 1 98.19 305 ARG A O 1
ATOM 2426 N N . SER A 1 306 ? 6.176 -11.008 -21.891 1 98.81 306 SER A N 1
ATOM 2427 C CA . SER A 1 306 ? 6.867 -10.078 -21 1 98.81 306 SER A CA 1
ATOM 2428 C C . SER A 1 306 ? 7.215 -10.734 -19.672 1 98.81 306 SER A C 1
ATOM 2430 O O . SER A 1 306 ? 8.305 -10.523 -19.141 1 98.81 306 SER A O 1
ATOM 2432 N N . LEU A 1 307 ? 6.293 -11.516 -19.156 1 98.62 307 LEU A N 1
ATOM 2433 C CA . LEU A 1 307 ? 6.559 -12.203 -17.891 1 98.62 307 LEU A CA 1
ATOM 2434 C C . LEU A 1 307 ? 7.695 -13.211 -18.047 1 98.62 307 LEU A C 1
ATOM 2436 O O . LEU A 1 307 ? 8.555 -13.336 -17.172 1 98.62 307 LEU A O 1
ATOM 2440 N N . ARG A 1 308 ? 7.695 -13.969 -19.172 1 98.5 308 ARG A N 1
ATOM 2441 C CA . ARG A 1 308 ? 8.766 -14.922 -19.453 1 98.5 308 ARG A CA 1
ATOM 2442 C C . ARG A 1 308 ? 10.109 -14.211 -19.594 1 98.5 308 ARG A C 1
ATOM 2444 O O . ARG A 1 308 ? 11.125 -14.688 -19.078 1 98.5 308 ARG A O 1
ATOM 2451 N N . SER A 1 309 ? 10.047 -13.086 -20.281 1 98.81 309 SER A N 1
ATOM 2452 C CA . SER A 1 309 ? 11.273 -12.32 -20.484 1 98.81 309 SER A CA 1
ATOM 2453 C C . SER A 1 309 ? 11.867 -11.875 -19.156 1 98.81 309 SER A C 1
ATOM 2455 O O . SER A 1 309 ? 13.086 -11.953 -18.969 1 98.81 309 SER A O 1
ATOM 2457 N N . LEU A 1 310 ? 11.055 -11.422 -18.281 1 98.88 310 LEU A N 1
ATOM 2458 C CA . LEU A 1 310 ? 11.531 -11.016 -16.953 1 98.88 310 LEU A CA 1
ATOM 2459 C C . LEU A 1 310 ? 11.992 -12.219 -16.141 1 98.88 310 LEU A C 1
ATOM 2461 O O . LEU A 1 310 ? 13.039 -12.172 -15.5 1 98.88 310 LEU A O 1
ATOM 2465 N N . ALA A 1 311 ? 11.195 -13.273 -16.188 1 98.81 311 ALA A N 1
ATOM 2466 C CA . ALA A 1 311 ? 11.492 -14.492 -15.438 1 98.81 311 ALA A CA 1
ATOM 2467 C C . ALA A 1 311 ? 12.867 -15.047 -15.797 1 98.81 311 ALA A C 1
ATOM 2469 O O . ALA A 1 311 ? 13.57 -15.586 -14.945 1 98.81 311 ALA A O 1
ATOM 2470 N N . LYS A 1 312 ? 13.234 -14.938 -17.031 1 98.69 312 LYS A N 1
ATOM 2471 C CA . LYS A 1 312 ? 14.539 -15.43 -17.484 1 98.69 312 LYS A CA 1
ATOM 2472 C C . LYS A 1 312 ? 15.672 -14.758 -16.719 1 98.69 312 LYS A C 1
ATOM 2474 O O . LYS A 1 312 ? 16.688 -15.398 -16.406 1 98.69 312 LYS A O 1
ATOM 2479 N N . HIS A 1 313 ? 15.531 -13.492 -16.438 1 98.75 313 HIS A N 1
ATOM 2480 C CA . HIS A 1 313 ? 16.562 -12.797 -15.672 1 98.75 313 HIS A CA 1
ATOM 2481 C C . HIS A 1 313 ? 16.594 -13.289 -14.227 1 98.75 313 HIS A C 1
ATOM 2483 O O . HIS A 1 313 ? 17.672 -13.43 -13.648 1 98.75 313 HIS A O 1
ATOM 2489 N N . TYR A 1 314 ? 15.445 -13.555 -13.656 1 98.75 314 TYR A N 1
ATOM 2490 C CA . TYR A 1 314 ? 15.367 -13.945 -12.25 1 98.75 314 TYR A CA 1
ATOM 2491 C C . TYR A 1 314 ? 15.812 -15.391 -12.062 1 98.75 314 TYR A C 1
ATOM 2493 O O . TYR A 1 314 ? 16.312 -15.758 -11 1 98.75 314 TYR A O 1
ATOM 2501 N N . GLU A 1 315 ? 15.625 -16.188 -13.109 1 98.19 315 GLU A N 1
ATOM 2502 C CA . GLU A 1 315 ? 15.984 -17.594 -13 1 98.19 315 GLU A CA 1
ATOM 2503 C C . GLU A 1 315 ? 17.406 -17.844 -13.516 1 98.19 315 GLU A C 1
ATOM 2505 O O . GLU A 1 315 ? 17.906 -18.969 -13.414 1 98.19 315 GLU A O 1
ATOM 2510 N N . ASN A 1 316 ? 18.016 -16.812 -14.102 1 98.31 316 ASN A N 1
ATOM 2511 C CA . ASN A 1 316 ? 19.406 -16.938 -14.508 1 98.31 316 ASN A CA 1
ATOM 2512 C C . ASN A 1 316 ? 20.328 -17.109 -13.305 1 98.31 316 ASN A C 1
ATOM 2514 O O . ASN A 1 316 ? 20.453 -16.219 -12.461 1 98.31 316 ASN A O 1
ATOM 2518 N N . ILE A 1 317 ? 21.031 -18.203 -13.258 1 97.5 317 ILE A N 1
ATOM 2519 C CA . ILE A 1 317 ? 21.859 -18.578 -12.109 1 97.5 317 ILE A CA 1
ATOM 2520 C C . ILE A 1 317 ? 22.953 -17.516 -11.891 1 97.5 317 ILE A C 1
ATOM 2522 O O . ILE A 1 317 ? 23.344 -17.266 -10.75 1 97.5 317 ILE A O 1
ATOM 2526 N N . ASN A 1 318 ? 23.391 -16.844 -12.938 1 98.06 318 ASN A N 1
ATOM 2527 C CA . ASN A 1 318 ? 24.438 -15.836 -12.836 1 98.06 318 ASN A CA 1
ATOM 2528 C C . ASN A 1 318 ? 23.922 -14.578 -12.141 1 98.06 318 ASN A C 1
ATOM 2530 O O . ASN A 1 318 ? 24.719 -13.734 -11.711 1 98.06 318 ASN A O 1
ATOM 2534 N N . ASN A 1 319 ? 22.609 -14.445 -12.039 1 98.62 319 ASN A N 1
ATOM 2535 C CA . ASN A 1 319 ? 22.016 -13.297 -11.352 1 98.62 319 ASN A CA 1
ATOM 2536 C C . ASN A 1 319 ? 21.625 -13.648 -9.922 1 98.62 319 ASN A C 1
ATOM 2538 O O . ASN A 1 319 ? 21.172 -12.781 -9.172 1 98.62 319 ASN A O 1
ATOM 2542 N N . GLN A 1 320 ? 21.828 -14.914 -9.531 1 98.62 320 GLN A N 1
ATOM 2543 C CA . GLN A 1 320 ? 21.328 -15.391 -8.242 1 98.62 320 GLN A CA 1
ATOM 2544 C C . GLN A 1 320 ? 22.453 -15.523 -7.23 1 98.62 320 GLN A C 1
ATOM 2546 O O . GLN A 1 320 ? 23.578 -15.883 -7.59 1 98.62 320 GLN A O 1
ATOM 2551 N N . TRP A 1 321 ? 22.203 -15.172 -6.047 1 98.56 321 TRP A N 1
ATOM 2552 C CA . TRP A 1 321 ? 23.031 -15.523 -4.895 1 98.56 321 TRP A CA 1
ATOM 2553 C C . TRP A 1 321 ? 22.453 -16.734 -4.16 1 98.56 321 TRP A C 1
ATOM 2555 O O . TRP A 1 321 ? 21.328 -16.672 -3.656 1 98.56 321 TRP A O 1
ATOM 2565 N N . ARG A 1 322 ? 23.141 -17.875 -4.117 1 97.75 322 ARG A N 1
ATOM 2566 C CA . ARG A 1 322 ? 22.688 -19.109 -3.479 1 97.75 322 ARG A CA 1
ATOM 2567 C C . ARG A 1 322 ? 23.562 -19.453 -2.273 1 97.75 322 ARG A C 1
ATOM 2569 O O . ARG A 1 322 ? 24.797 -19.406 -2.357 1 97.75 322 ARG A O 1
ATOM 2576 N N . PHE A 1 323 ? 22.969 -19.688 -1.205 1 97.25 323 PHE A N 1
ATOM 2577 C CA . PHE A 1 323 ? 23.703 -20.031 0.002 1 97.25 323 PHE A CA 1
ATOM 2578 C C . PHE A 1 323 ? 22.828 -20.812 0.979 1 97.25 323 PHE A C 1
ATOM 2580 O O . PHE A 1 323 ? 21.609 -20.828 0.83 1 97.25 323 PHE A O 1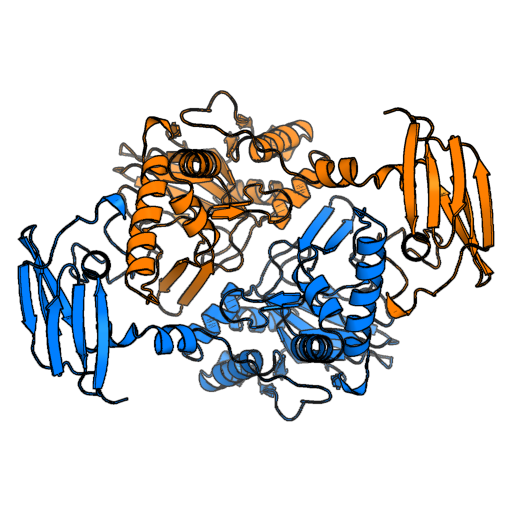
ATOM 2587 N N . LYS A 1 324 ? 23.438 -21.422 1.938 1 95.44 324 LYS A N 1
ATOM 2588 C CA . LYS A 1 324 ? 22.703 -22.172 2.957 1 95.44 324 LYS A CA 1
ATOM 2589 C C . LYS A 1 324 ? 22.469 -21.328 4.207 1 95.44 324 LYS A C 1
ATOM 2591 O O . LYS A 1 324 ? 23.422 -20.859 4.836 1 95.44 324 LYS A O 1
ATOM 2596 N N . LEU A 1 325 ? 21.219 -21.062 4.473 1 94.94 325 LEU A N 1
ATOM 2597 C CA . LEU A 1 325 ? 20.875 -20.406 5.723 1 94.94 325 LEU A CA 1
ATOM 2598 C C . LEU A 1 325 ? 21.031 -21.359 6.902 1 94.94 325 LEU A C 1
ATOM 2600 O O . LEU A 1 325 ? 20.484 -22.469 6.887 1 94.94 325 LEU A O 1
ATOM 2604 N N . LYS A 1 326 ? 21.766 -20.984 7.914 1 94 326 LYS A N 1
ATOM 2605 C CA . LYS A 1 326 ? 22.062 -21.859 9.047 1 94 326 LYS A CA 1
ATOM 2606 C C . LYS A 1 326 ? 21.281 -21.438 10.289 1 94 326 LYS A C 1
ATOM 2608 O O . LYS A 1 326 ? 20.891 -20.266 10.414 1 94 326 LYS A O 1
ATOM 2613 N N . PRO A 1 327 ? 21.094 -22.453 11.18 1 96.31 327 PRO A N 1
ATOM 2614 C CA . PRO A 1 327 ? 20.406 -22.094 12.422 1 96.31 327 PRO A CA 1
ATOM 2615 C C . PRO A 1 327 ? 21.078 -20.953 13.164 1 96.31 327 PRO A C 1
ATOM 2617 O O . PRO A 1 327 ? 22.312 -20.906 13.25 1 96.31 327 PRO A O 1
ATOM 2620 N N . GLY A 1 328 ? 20.266 -20.016 13.641 1 97.19 328 GLY A N 1
ATOM 2621 C CA . GLY A 1 328 ? 20.797 -18.891 14.391 1 97.19 328 GLY A CA 1
ATOM 2622 C C . GLY A 1 328 ? 21.062 -17.672 13.516 1 97.19 328 GLY A C 1
ATOM 2623 O O . GLY A 1 328 ? 21.484 -16.625 14.016 1 97.19 328 GLY A O 1
ATOM 2624 N N . THR A 1 329 ? 20.797 -17.797 12.258 1 97.38 329 THR A N 1
ATOM 2625 C CA . THR A 1 329 ? 20.953 -16.672 11.344 1 97.38 329 THR A CA 1
ATOM 2626 C C . THR A 1 329 ? 19.594 -16.203 10.836 1 97.38 329 THR A C 1
ATOM 2628 O O . THR A 1 329 ? 18.844 -16.969 10.242 1 97.38 329 THR A O 1
ATOM 2631 N N . VAL A 1 330 ? 19.281 -14.969 11.109 1 98.62 330 VAL A N 1
ATOM 2632 C CA . VAL A 1 330 ? 18.078 -14.32 10.57 1 98.62 330 VAL A CA 1
ATOM 2633 C C . VAL A 1 330 ? 18.438 -13.547 9.305 1 98.62 330 VAL A C 1
ATOM 2635 O O . VAL A 1 330 ? 19.391 -12.766 9.297 1 98.62 330 VAL A O 1
ATOM 2638 N N . MET A 1 331 ? 17.75 -13.828 8.273 1 98.75 331 MET A N 1
ATOM 2639 C CA . MET A 1 331 ? 17.875 -13.078 7.023 1 98.75 331 MET A CA 1
ATOM 2640 C C . MET A 1 331 ? 16.719 -12.109 6.852 1 98.75 331 MET A C 1
ATOM 2642 O O . MET A 1 331 ? 15.547 -12.516 6.91 1 98.75 331 MET A O 1
ATOM 2646 N N . ALA A 1 332 ? 17 -10.852 6.734 1 98.81 332 ALA A N 1
ATOM 2647 C CA . ALA A 1 332 ? 16.031 -9.828 6.383 1 98.81 332 ALA A CA 1
ATOM 2648 C C . ALA A 1 332 ? 16.203 -9.367 4.938 1 98.81 332 ALA A C 1
ATOM 2650 O O . ALA A 1 332 ? 17.312 -9.039 4.516 1 98.81 332 ALA A O 1
ATOM 2651 N N . MET A 1 333 ? 15.172 -9.391 4.18 1 98.75 333 MET A N 1
ATOM 2652 C CA . MET A 1 333 ? 15.273 -8.969 2.783 1 98.75 333 MET A CA 1
ATOM 2653 C C . MET A 1 333 ? 14.164 -7.977 2.434 1 98.75 333 MET A C 1
ATOM 2655 O O . MET A 1 333 ? 13.031 -8.117 2.898 1 98.75 333 MET A O 1
ATOM 2659 N N . ASP A 1 334 ? 14.461 -6.957 1.64 1 98.81 334 ASP A N 1
ATOM 2660 C CA . ASP A 1 334 ? 13.484 -6.016 1.103 1 98.81 334 ASP A CA 1
ATOM 2661 C C . ASP A 1 334 ? 12.586 -6.688 0.072 1 98.81 334 ASP A C 1
ATOM 2663 O O . ASP A 1 334 ? 12.945 -6.801 -1.101 1 98.81 334 ASP A O 1
ATOM 2667 N N . ASN A 1 335 ? 11.398 -7.031 0.493 1 98.81 335 ASN A N 1
ATOM 2668 C CA . ASN A 1 335 ? 10.445 -7.797 -0.303 1 98.81 335 ASN A CA 1
ATOM 2669 C C . ASN A 1 335 ? 9.969 -7.004 -1.518 1 98.81 335 ASN A C 1
ATOM 2671 O O . ASN A 1 335 ? 9.375 -7.57 -2.438 1 98.81 335 ASN A O 1
ATOM 2675 N N . PHE A 1 336 ? 10.219 -5.699 -1.569 1 98.69 336 PHE A N 1
ATOM 2676 C CA . PHE A 1 336 ? 9.836 -4.871 -2.709 1 98.69 336 PHE A CA 1
ATOM 2677 C C . PHE A 1 336 ? 10.867 -4.984 -3.828 1 98.69 336 PHE A C 1
ATOM 2679 O O . PHE A 1 336 ? 10.609 -4.555 -4.957 1 98.69 336 PHE A O 1
ATOM 2686 N N . ARG A 1 337 ? 11.914 -5.613 -3.502 1 98.75 337 ARG A N 1
ATOM 2687 C CA . ARG A 1 337 ? 13.039 -5.566 -4.438 1 98.75 337 ARG A CA 1
ATOM 2688 C C . ARG A 1 337 ? 13.633 -6.957 -4.648 1 98.75 337 ARG A C 1
ATOM 2690 O O . ARG A 1 337 ? 13.773 -7.41 -5.785 1 98.75 337 ARG A O 1
ATOM 2697 N N . VAL A 1 338 ? 13.945 -7.59 -3.559 1 98.88 338 VAL A N 1
ATOM 2698 C CA . VAL A 1 338 ? 14.711 -8.836 -3.609 1 98.88 338 VAL A CA 1
ATOM 2699 C C . VAL A 1 338 ? 13.758 -10.023 -3.678 1 98.88 338 VAL A C 1
ATOM 2701 O O . VAL A 1 338 ? 12.836 -10.141 -2.859 1 98.88 338 VAL A O 1
ATOM 2704 N N . LEU A 1 339 ? 13.898 -10.828 -4.668 1 98.88 339 LEU A N 1
ATOM 2705 C CA . LEU A 1 339 ? 13.172 -12.086 -4.758 1 98.88 339 LEU A CA 1
ATOM 2706 C C . LEU A 1 339 ? 13.914 -13.195 -4.02 1 98.88 339 LEU A C 1
ATOM 2708 O O . LEU A 1 339 ? 15.141 -13.188 -3.945 1 98.88 339 LEU A O 1
ATOM 2712 N N . HIS A 1 340 ? 13.133 -14.086 -3.516 1 98.69 340 HIS A N 1
ATOM 2713 C CA . HIS A 1 340 ? 13.75 -15.203 -2.818 1 98.69 340 HIS A CA 1
ATOM 2714 C C . HIS A 1 340 ? 13.195 -16.531 -3.322 1 98.69 340 HIS A C 1
ATOM 2716 O O . HIS A 1 340 ? 12.109 -16.578 -3.896 1 98.69 340 HIS A O 1
ATOM 2722 N N . GLY A 1 341 ? 13.945 -17.547 -3.275 1 97.19 341 GLY A N 1
ATOM 2723 C CA . GLY A 1 341 ? 13.594 -18.938 -3.568 1 97.19 341 GLY A CA 1
ATOM 2724 C C . GLY A 1 341 ? 14.398 -19.938 -2.764 1 97.19 341 GLY A C 1
ATOM 2725 O O . GLY A 1 341 ? 15.039 -19.578 -1.774 1 97.19 341 GLY A O 1
ATOM 2726 N N . ARG A 1 342 ? 14.234 -21.188 -3.094 1 95.12 342 ARG A N 1
ATOM 2727 C CA . ARG A 1 342 ? 14.969 -22.234 -2.402 1 95.12 342 ARG A CA 1
ATOM 2728 C C . ARG A 1 342 ? 15.141 -23.469 -3.297 1 95.12 342 ARG A C 1
ATOM 2730 O O . ARG A 1 342 ? 14.234 -23.812 -4.055 1 95.12 342 ARG A O 1
ATOM 2737 N N . THR A 1 343 ? 16.266 -24.062 -3.162 1 95.12 343 THR A N 1
ATOM 2738 C CA . THR A 1 343 ? 16.438 -25.344 -3.836 1 95.12 343 THR A CA 1
ATOM 2739 C C . THR A 1 343 ? 15.703 -26.453 -3.092 1 95.12 343 THR A C 1
ATOM 2741 O O . THR A 1 343 ? 15.273 -26.266 -1.95 1 95.12 343 THR A O 1
ATOM 2744 N N . G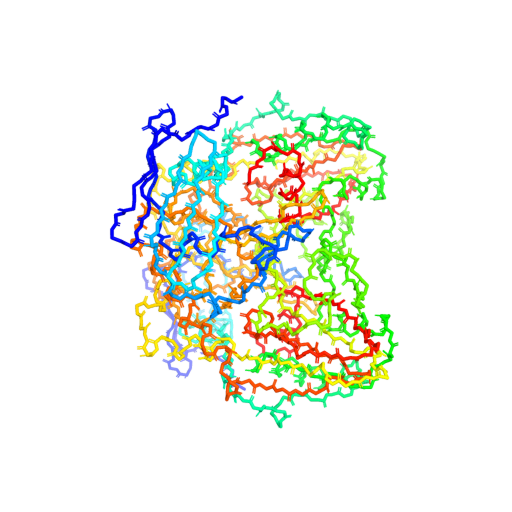LY A 1 344 ? 15.461 -27.5 -3.781 1 93.12 344 GLY A N 1
ATOM 2745 C CA . GLY A 1 344 ? 14.875 -28.656 -3.123 1 93.12 344 GLY A CA 1
ATOM 2746 C C . GLY A 1 344 ? 15.734 -29.203 -1.993 1 93.12 344 GLY A C 1
ATOM 2747 O O . GLY A 1 344 ? 16.922 -28.906 -1.923 1 93.12 344 GLY A O 1
ATOM 2748 N N . PHE A 1 345 ? 15.086 -29.859 -1.032 1 92.25 345 PHE A N 1
ATOM 2749 C CA . PHE A 1 345 ? 15.883 -30.359 0.085 1 92.25 345 PHE A CA 1
ATOM 2750 C C . PHE A 1 345 ? 15.328 -31.688 0.595 1 92.25 345 PHE A C 1
ATOM 2752 O O . PHE A 1 345 ? 14.227 -32.094 0.212 1 92.25 345 PHE A O 1
ATOM 2759 N N . SER A 1 346 ? 16.094 -32.344 1.253 1 91.81 346 SER A N 1
ATOM 2760 C CA . SER A 1 346 ? 15.719 -33.562 1.974 1 91.81 346 SER A CA 1
ATOM 2761 C C . SER A 1 346 ? 15.891 -33.375 3.479 1 91.81 346 SER A C 1
ATOM 2763 O O . SER A 1 346 ? 16.453 -32.375 3.932 1 91.81 346 SER A O 1
ATOM 2765 N N . GLY A 1 347 ? 15.234 -34.281 4.246 1 90.38 347 GLY A N 1
ATOM 2766 C CA . GLY A 1 347 ? 15.352 -34.188 5.695 1 90.38 347 GLY A CA 1
ATOM 2767 C C . GLY A 1 347 ? 14.328 -33.281 6.332 1 90.38 347 GLY A C 1
ATOM 2768 O O . GLY A 1 347 ? 13.273 -33.031 5.742 1 90.38 347 GLY A O 1
ATOM 2769 N N . SER A 1 348 ? 14.641 -32.938 7.594 1 89.56 348 SER A N 1
ATOM 2770 C CA . SER A 1 348 ? 13.734 -32.062 8.352 1 89.56 348 SER A CA 1
ATOM 2771 C C . SER A 1 348 ? 14.25 -30.641 8.406 1 89.56 348 SER A C 1
ATOM 2773 O O . SER A 1 348 ? 15.383 -30.406 8.82 1 89.56 348 SER A O 1
ATOM 2775 N N . ARG A 1 349 ? 13.445 -29.812 7.949 1 90.5 349 ARG A N 1
ATOM 2776 C CA . ARG A 1 349 ? 13.789 -28.391 7.922 1 90.5 349 ARG A CA 1
ATOM 2777 C C . ARG A 1 349 ? 12.688 -27.547 8.539 1 90.5 349 ARG A C 1
ATOM 2779 O O . ARG A 1 349 ? 11.508 -27.734 8.242 1 90.5 349 ARG A O 1
ATOM 2786 N N . VAL A 1 350 ? 13.062 -26.688 9.484 1 92.69 350 VAL A N 1
ATOM 2787 C CA . VAL A 1 350 ? 12.125 -25.781 10.133 1 92.69 350 VAL A CA 1
ATOM 2788 C C . VAL A 1 350 ? 12.609 -24.344 9.992 1 92.69 350 VAL A C 1
ATOM 2790 O O . VAL A 1 350 ? 13.711 -24.016 10.422 1 92.69 350 VAL A O 1
ATOM 2793 N N . LEU A 1 351 ? 11.82 -23.562 9.391 1 94.5 351 LEU A N 1
ATOM 2794 C CA . LEU A 1 351 ? 12.102 -22.141 9.289 1 94.5 351 LEU A CA 1
ATOM 2795 C C . LEU A 1 351 ? 11.062 -21.312 10.047 1 94.5 351 LEU A C 1
ATOM 2797 O O . LEU A 1 351 ? 9.906 -21.734 10.164 1 94.5 351 LEU A O 1
ATOM 2801 N N . CYS A 1 352 ? 11.5 -20.266 10.562 1 95.81 352 CYS A N 1
ATOM 2802 C CA . CYS A 1 352 ? 10.625 -19.25 11.133 1 95.81 352 CYS A CA 1
ATOM 2803 C C . CYS A 1 352 ? 10.516 -18.047 10.203 1 95.81 352 CYS A C 1
ATOM 2805 O O . CYS A 1 352 ? 11.508 -17.609 9.617 1 95.81 352 CYS A O 1
ATOM 2807 N N . GLY A 1 353 ? 9.281 -17.594 10.008 1 96.19 353 GLY A N 1
ATOM 2808 C CA . GLY A 1 353 ? 9.055 -16.469 9.133 1 96.19 353 GLY A CA 1
ATOM 2809 C C . GLY A 1 353 ? 8.281 -15.336 9.797 1 96.19 353 GLY A C 1
ATOM 2810 O O . GLY A 1 353 ? 7.59 -15.555 10.789 1 96.19 353 GLY A O 1
ATOM 2811 N N . SER A 1 354 ? 8.453 -14.195 9.289 1 98.19 354 SER A N 1
ATOM 2812 C CA . SER A 1 354 ? 7.711 -13 9.688 1 98.19 354 SER A CA 1
ATOM 2813 C C . SER A 1 354 ? 7.809 -11.914 8.617 1 98.19 354 SER A C 1
ATOM 2815 O O . SER A 1 354 ? 8.539 -12.062 7.637 1 98.19 354 SER A O 1
ATOM 2817 N N . TYR A 1 355 ? 7.016 -10.883 8.836 1 98.25 355 TYR A N 1
ATOM 2818 C CA . TYR A 1 355 ? 7.051 -9.727 7.957 1 98.25 355 TYR A CA 1
ATOM 2819 C C . TYR A 1 355 ? 7.207 -8.438 8.758 1 98.25 355 TYR A C 1
ATOM 2821 O O . TYR A 1 355 ? 6.75 -8.352 9.898 1 98.25 355 TYR A O 1
ATOM 2829 N N . VAL A 1 356 ? 7.879 -7.516 8.18 1 98.44 356 VAL A N 1
ATOM 2830 C CA . VAL A 1 356 ? 7.938 -6.152 8.695 1 98.44 356 VAL A CA 1
ATOM 2831 C C . VAL A 1 356 ? 7.391 -5.184 7.648 1 98.44 356 VAL A C 1
ATOM 2833 O O . VAL A 1 356 ? 7.781 -5.23 6.48 1 98.44 356 VAL A O 1
ATOM 2836 N N . ALA A 1 357 ? 6.477 -4.328 8.086 1 97.88 357 ALA A N 1
ATOM 2837 C CA . ALA A 1 357 ? 5.855 -3.381 7.164 1 97.88 357 ALA A CA 1
ATOM 2838 C C . ALA A 1 357 ? 6.887 -2.418 6.586 1 97.88 357 ALA A C 1
ATOM 2840 O O . ALA A 1 357 ? 7.879 -2.094 7.242 1 97.88 357 ALA A O 1
ATOM 2841 N N . ARG A 1 358 ? 6.645 -1.978 5.383 1 98 358 ARG A N 1
ATOM 2842 C CA . ARG A 1 358 ? 7.594 -1.094 4.715 1 98 358 ARG A CA 1
ATOM 2843 C C . ARG A 1 358 ? 7.707 0.241 5.445 1 98 358 ARG A C 1
ATOM 2845 O O . ARG A 1 358 ? 8.812 0.749 5.656 1 98 358 ARG A O 1
ATOM 2852 N N . SER A 1 359 ? 6.602 0.817 5.844 1 97.12 359 SER A N 1
ATOM 2853 C CA . SER A 1 359 ? 6.621 2.08 6.574 1 97.12 359 SER A CA 1
ATOM 2854 C C . SER A 1 359 ? 7.441 1.967 7.855 1 97.12 359 SER A C 1
ATOM 2856 O O . SER A 1 359 ? 8.141 2.91 8.234 1 97.12 359 SER A O 1
ATOM 2858 N N . ASP A 1 360 ? 7.414 0.809 8.461 1 97.31 360 ASP A N 1
ATOM 2859 C CA . ASP A 1 360 ? 8.031 0.635 9.773 1 97.31 360 ASP A CA 1
ATOM 2860 C C . ASP A 1 360 ? 9.555 0.529 9.648 1 97.31 360 ASP A C 1
ATOM 2862 O O . ASP A 1 360 ? 10.289 1.167 10.406 1 97.31 360 ASP A O 1
ATOM 2866 N N . TRP A 1 361 ? 10.023 -0.289 8.719 1 98 361 TRP A N 1
ATOM 2867 C CA . TRP A 1 361 ? 11.477 -0.409 8.68 1 98 361 TRP A CA 1
ATOM 2868 C C . TRP A 1 361 ? 12.109 0.841 8.086 1 98 361 TRP A C 1
ATOM 2870 O O . TRP A 1 361 ? 13.234 1.201 8.438 1 98 361 TRP A O 1
ATOM 2880 N N . LEU A 1 362 ? 11.383 1.57 7.172 1 98.12 362 LEU A N 1
ATOM 2881 C CA . LEU A 1 362 ? 11.906 2.834 6.668 1 98.12 362 LEU A CA 1
ATOM 2882 C C . LEU A 1 362 ? 11.906 3.898 7.758 1 98.12 362 LEU A C 1
ATOM 2884 O O . LEU A 1 362 ? 12.789 4.758 7.793 1 98.12 362 LEU A O 1
ATOM 2888 N N . ASP A 1 363 ? 10.875 3.861 8.617 1 97.88 363 ASP A N 1
ATOM 2889 C CA . ASP A 1 363 ? 10.852 4.738 9.789 1 97.88 363 ASP A CA 1
ATOM 2890 C C . ASP A 1 363 ? 12.109 4.559 10.633 1 97.88 363 ASP A C 1
ATOM 2892 O O . ASP A 1 363 ? 12.727 5.539 11.062 1 97.88 363 ASP A O 1
ATOM 2896 N N . ARG A 1 364 ? 12.523 3.293 10.828 1 97.75 364 ARG A N 1
ATOM 2897 C CA . ARG A 1 364 ? 13.734 3.004 11.594 1 97.75 364 ARG A CA 1
ATOM 2898 C C . ARG A 1 364 ? 14.969 3.561 10.891 1 97.75 364 ARG A C 1
ATOM 2900 O O . ARG A 1 364 ? 15.844 4.145 11.531 1 97.75 364 ARG A O 1
ATOM 2907 N N . ALA A 1 365 ? 15.039 3.373 9.586 1 98.44 365 ALA A N 1
ATOM 2908 C CA . ALA A 1 365 ? 16.172 3.891 8.812 1 98.44 365 ALA A CA 1
ATOM 2909 C C . ALA A 1 365 ? 16.25 5.41 8.93 1 98.44 365 ALA A C 1
ATOM 2911 O O . ALA A 1 365 ? 17.359 5.965 9.023 1 98.44 365 ALA A O 1
ATOM 2912 N N . ARG A 1 366 ? 15.109 6.066 8.914 1 97.62 366 ARG A N 1
ATOM 2913 C CA . ARG A 1 366 ? 15.086 7.52 9.047 1 97.62 366 ARG A CA 1
ATOM 2914 C C . ARG A 1 366 ? 15.484 7.953 10.453 1 97.62 366 ARG A C 1
ATOM 2916 O O . ARG A 1 366 ? 16.219 8.938 10.617 1 97.62 366 ARG A O 1
ATOM 2923 N N . ALA A 1 367 ? 14.961 7.227 11.438 1 96.31 367 ALA A N 1
ATOM 2924 C CA . ALA A 1 367 ? 15.305 7.527 12.828 1 96.31 367 ALA A CA 1
ATOM 2925 C C . ALA A 1 367 ? 16.812 7.398 13.062 1 96.31 367 ALA A C 1
ATOM 2927 O O . ALA A 1 367 ? 17.359 8.07 13.93 1 96.31 367 ALA A O 1
ATOM 2928 N N . LEU A 1 368 ? 17.484 6.559 12.273 1 97.25 368 LEU A N 1
ATOM 2929 C CA . LEU A 1 368 ? 18.922 6.367 12.352 1 97.25 368 LEU A CA 1
ATOM 2930 C C . LEU A 1 368 ? 19.656 7.375 11.477 1 97.25 368 LEU A C 1
ATOM 2932 O O . LEU A 1 368 ? 20.875 7.32 11.344 1 97.25 368 LEU A O 1
ATOM 2936 N N . ALA A 1 369 ? 18.922 8.258 10.789 1 96.31 369 ALA A N 1
ATOM 2937 C CA . ALA A 1 369 ? 19.453 9.344 9.969 1 96.31 369 ALA A CA 1
ATOM 2938 C C . ALA A 1 369 ? 20.188 8.805 8.75 1 96.31 369 ALA A C 1
ATOM 2940 O O . ALA A 1 369 ? 21.172 9.391 8.305 1 96.31 369 ALA A O 1
ATOM 2941 N N . LEU A 1 370 ? 19.719 7.645 8.281 1 97.75 370 LEU A N 1
ATOM 2942 C CA . LEU A 1 370 ? 20.328 7.059 7.098 1 97.75 370 LEU A CA 1
ATOM 2943 C C . LEU A 1 370 ? 19.641 7.547 5.828 1 97.75 370 LEU A C 1
ATOM 2945 O O . LEU A 1 370 ? 20.203 7.465 4.738 1 97.75 370 LEU A O 1
ATOM 2949 N N . ILE A 1 371 ? 18.422 7.953 5.965 1 97.44 371 ILE A N 1
ATOM 2950 C CA . ILE A 1 371 ? 17.656 8.523 4.855 1 97.44 371 ILE A CA 1
ATOM 2951 C C . ILE A 1 371 ? 16.828 9.703 5.355 1 97.44 371 ILE A C 1
ATOM 2953 O O . ILE A 1 371 ? 16.734 9.938 6.562 1 97.44 371 ILE A O 1
ATOM 2957 N N . GLN A 1 372 ? 16.344 10.469 4.438 1 91.69 372 GLN A N 1
ATOM 2958 C CA . GLN A 1 372 ? 15.469 11.594 4.77 1 91.69 372 GLN A CA 1
ATOM 2959 C C . GLN A 1 372 ? 14 11.234 4.551 1 91.69 372 GLN A C 1
ATOM 2961 O O . GLN A 1 372 ? 13.68 10.398 3.697 1 91.69 372 GLN A O 1
ATOM 2966 N N . MET B 1 1 ? -28.438 -19.344 -12.023 1 47.88 1 MET B N 1
ATOM 2967 C CA . MET B 1 1 ? -27.672 -18.875 -13.172 1 47.88 1 MET B CA 1
ATOM 2968 C C . MET B 1 1 ? -27.516 -19.984 -14.211 1 47.88 1 MET B C 1
ATOM 2970 O O . MET B 1 1 ? -27.219 -21.125 -13.859 1 47.88 1 MET B O 1
ATOM 2974 N N . THR B 1 2 ? -28.109 -19.969 -15.312 1 60.97 2 THR B N 1
ATOM 2975 C CA . THR B 1 2 ? -28.109 -20.969 -16.375 1 60.97 2 THR B CA 1
ATOM 2976 C C . THR B 1 2 ? -26.703 -21.484 -16.641 1 60.97 2 THR B C 1
ATOM 2978 O O . THR B 1 2 ? -25.766 -20.703 -16.766 1 60.97 2 THR B O 1
ATOM 2981 N N . LYS B 1 3 ? -26.5 -22.719 -16.438 1 83.38 3 LYS B N 1
ATOM 2982 C CA . LYS B 1 3 ? -25.234 -23.406 -16.625 1 83.38 3 LYS B CA 1
ATOM 2983 C C . LYS B 1 3 ? -24.641 -23.109 -18 1 83.38 3 LYS B C 1
ATOM 2985 O O . LYS B 1 3 ? -25.344 -23.203 -19.016 1 83.38 3 LYS B O 1
ATOM 2990 N N . ALA B 1 4 ? -23.5 -22.578 -18.047 1 92.31 4 ALA B N 1
ATOM 2991 C CA . ALA B 1 4 ? -22.812 -22.266 -19.312 1 92.31 4 ALA B CA 1
ATOM 2992 C C . ALA B 1 4 ? -22.688 -23.531 -20.172 1 92.31 4 ALA B C 1
ATOM 2994 O O . ALA B 1 4 ? -22.422 -24.609 -19.656 1 92.31 4 ALA B O 1
ATOM 2995 N N . THR B 1 5 ? -23 -23.422 -21.422 1 97.12 5 THR B N 1
ATOM 2996 C CA . THR B 1 5 ? -22.828 -24.531 -22.359 1 97.12 5 THR B CA 1
ATOM 2997 C C . THR B 1 5 ? -22.016 -24.094 -23.578 1 97.12 5 THR B C 1
ATOM 2999 O O . THR B 1 5 ? -21.891 -22.891 -23.844 1 97.12 5 THR B O 1
ATOM 3002 N N . ILE B 1 6 ? -21.484 -25.062 -24.266 1 97.75 6 ILE B N 1
ATOM 3003 C CA . ILE B 1 6 ? -20.703 -24.812 -25.469 1 97.75 6 ILE B CA 1
ATOM 3004 C C . ILE B 1 6 ? -21.562 -25.094 -26.703 1 97.75 6 ILE B C 1
ATOM 3006 O O . ILE B 1 6 ? -22.094 -26.188 -26.859 1 97.75 6 ILE B O 1
ATOM 3010 N N . ALA B 1 7 ? -21.719 -24.094 -27.516 1 97.81 7 ALA B N 1
ATOM 3011 C CA . ALA B 1 7 ? -22.438 -24.234 -28.766 1 97.81 7 ALA B CA 1
ATOM 3012 C C . ALA B 1 7 ? -21.5 -24.609 -29.906 1 97.81 7 ALA B C 1
ATOM 3014 O O . ALA B 1 7 ? -21.906 -25.25 -30.875 1 97.81 7 ALA B O 1
ATOM 3015 N N . GLY B 1 8 ? -20.281 -24.156 -29.844 1 97.44 8 GLY B N 1
ATOM 3016 C CA . GLY B 1 8 ? -19.266 -24.469 -30.844 1 97.44 8 GLY B CA 1
ATOM 3017 C C . GLY B 1 8 ? -17.859 -24.094 -30.422 1 97.44 8 GLY B C 1
ATOM 3018 O O . GLY B 1 8 ? -17.688 -23.203 -29.578 1 97.44 8 GLY B O 1
ATOM 3019 N N . ALA B 1 9 ? -16.938 -24.797 -30.938 1 97.81 9 ALA B N 1
ATOM 3020 C CA . ALA B 1 9 ? -15.531 -24.5 -30.688 1 97.81 9 ALA B CA 1
ATOM 3021 C C . ALA B 1 9 ? -14.703 -24.75 -31.953 1 97.81 9 ALA B C 1
ATOM 3023 O O . ALA B 1 9 ? -14.867 -25.766 -32.625 1 97.81 9 ALA B O 1
ATOM 3024 N N . LEU B 1 10 ? -13.891 -23.75 -32.281 1 96.94 10 LEU B N 1
ATOM 3025 C CA . LEU B 1 10 ? -13.078 -23.844 -33.5 1 96.94 10 LEU B CA 1
ATOM 3026 C C . LEU B 1 10 ? -11.664 -23.328 -33.25 1 96.94 10 LEU B C 1
ATOM 3028 O O . LEU B 1 10 ? -11.484 -22.234 -32.719 1 96.94 10 LEU B O 1
ATOM 3032 N N . ALA B 1 11 ? -10.703 -24.109 -33.531 1 96.69 11 ALA B N 1
ATOM 3033 C CA . ALA B 1 11 ? -9.32 -23.656 -33.5 1 96.69 11 ALA B CA 1
ATOM 3034 C C . ALA B 1 11 ? -9 -22.75 -34.688 1 96.69 11 ALA B C 1
ATOM 3036 O O . ALA B 1 11 ? -9.227 -23.125 -35.844 1 96.69 11 ALA B O 1
ATOM 3037 N N . VAL B 1 12 ? -8.57 -21.609 -34.438 1 94.69 12 VAL B N 1
ATOM 3038 C CA . VAL B 1 12 ? -8.211 -20.641 -35.469 1 94.69 12 VAL B CA 1
ATOM 3039 C C . VAL B 1 12 ? -6.816 -20.078 -35.188 1 94.69 12 VAL B C 1
ATOM 3041 O O . VAL B 1 12 ? -6.625 -19.281 -34.281 1 94.69 12 VAL B O 1
ATOM 3044 N N . ASP B 1 13 ? -5.828 -20.484 -36.062 1 92.69 13 ASP B N 1
ATOM 3045 C CA . ASP B 1 13 ? -4.449 -20.047 -35.875 1 92.69 13 ASP B CA 1
ATOM 3046 C C . ASP B 1 13 ? -3.898 -20.531 -34.531 1 92.69 13 ASP B C 1
ATOM 3048 O O . ASP B 1 13 ? -3.783 -21.734 -34.312 1 92.69 13 ASP B O 1
ATOM 3052 N N . THR B 1 14 ? -3.596 -19.547 -33.625 1 94.31 14 THR B N 1
ATOM 3053 C CA . THR B 1 14 ? -2.982 -19.891 -32.375 1 94.31 14 THR B CA 1
ATOM 3054 C C . THR B 1 14 ? -3.992 -19.75 -31.219 1 94.31 14 THR B C 1
ATOM 3056 O O . THR B 1 14 ? -3.611 -19.531 -30.078 1 94.31 14 THR B O 1
ATOM 3059 N N . ALA B 1 15 ? -5.305 -19.875 -31.609 1 97.94 15 ALA B N 1
ATOM 3060 C CA . ALA B 1 15 ? -6.32 -19.641 -30.578 1 97.94 15 ALA B CA 1
ATOM 3061 C C . ALA B 1 15 ? -7.508 -20.578 -30.75 1 97.94 15 ALA B C 1
ATOM 3063 O O . ALA B 1 15 ? -7.594 -21.297 -31.75 1 97.94 15 ALA B O 1
ATOM 3064 N N . LEU B 1 16 ? -8.25 -20.641 -29.781 1 98.38 16 LEU B N 1
ATOM 3065 C CA . LEU B 1 16 ? -9.516 -21.359 -29.766 1 98.38 16 LEU B CA 1
ATOM 3066 C C . LEU B 1 16 ? -10.688 -20.391 -29.609 1 98.38 16 LEU B C 1
ATOM 3068 O O . LEU B 1 16 ? -10.789 -19.688 -28.594 1 98.38 16 LEU B O 1
ATOM 3072 N N . ASP B 1 17 ? -11.539 -20.328 -30.609 1 98.31 17 ASP B N 1
ATOM 3073 C CA . ASP B 1 17 ? -12.773 -19.562 -30.516 1 98.31 17 ASP B CA 1
ATOM 3074 C C . ASP B 1 17 ? -13.914 -20.406 -29.969 1 98.31 17 ASP B C 1
ATOM 3076 O O . ASP B 1 17 ? -14.242 -21.453 -30.531 1 98.31 17 ASP B O 1
ATOM 3080 N N . VAL B 1 18 ? -14.508 -20 -28.906 1 98.44 18 VAL B N 1
ATOM 3081 C CA . VAL B 1 18 ? -15.586 -20.766 -28.281 1 98.44 18 VAL B CA 1
ATOM 3082 C C . VAL B 1 18 ? -16.891 -19.969 -28.344 1 98.44 18 VAL B C 1
ATOM 3084 O O . VAL B 1 18 ? -16.953 -18.812 -27.906 1 98.44 18 VAL B O 1
ATOM 3087 N N . LEU B 1 19 ? -17.844 -20.547 -28.922 1 98.19 19 LEU B N 1
ATOM 3088 C CA . LEU B 1 19 ? -19.203 -20.016 -28.922 1 98.19 19 LEU B CA 1
ATOM 3089 C C . LEU B 1 19 ? -20.031 -20.672 -27.828 1 98.19 19 LEU B C 1
ATOM 3091 O O . LEU B 1 19 ? -20.172 -21.906 -27.812 1 98.19 19 LEU B O 1
ATOM 3095 N N . PHE B 1 20 ? -20.578 -19.891 -26.984 1 97.75 20 PHE B N 1
ATOM 3096 C CA . PHE B 1 20 ? -21.344 -20.422 -25.859 1 97.75 20 PHE B CA 1
ATOM 3097 C C . PHE B 1 20 ? -22.828 -20.453 -26.188 1 97.75 20 PHE B C 1
ATOM 3099 O O . PHE B 1 20 ? -23.266 -19.828 -27.172 1 97.75 20 PHE B O 1
ATOM 3106 N N . GLY B 1 21 ? -23.531 -21.203 -25.359 1 96.31 21 GLY B N 1
ATOM 3107 C CA . GLY B 1 21 ? -24.969 -21.375 -25.578 1 96.31 21 GLY B CA 1
ATOM 3108 C C . GLY B 1 21 ? -25.734 -20.078 -25.469 1 96.31 21 GLY B C 1
ATOM 3109 O O . GLY B 1 21 ? -26.797 -19.922 -26.078 1 96.31 21 GLY B O 1
ATOM 3110 N N . ASP B 1 22 ? -25.234 -19.188 -24.734 1 94.5 22 ASP B N 1
ATOM 3111 C CA . ASP B 1 22 ? -25.938 -17.922 -24.547 1 94.5 22 ASP B CA 1
ATOM 3112 C C . ASP B 1 22 ? -25.625 -16.953 -25.688 1 94.5 22 ASP B C 1
ATOM 3114 O O . ASP B 1 22 ? -26.078 -15.805 -25.672 1 94.5 22 ASP B O 1
ATOM 3118 N N . GLY B 1 23 ? -24.797 -17.344 -26.609 1 94.69 23 GLY B N 1
ATOM 3119 C CA . GLY B 1 23 ? -24.5 -16.531 -27.766 1 94.69 23 GLY B CA 1
ATOM 3120 C C . GLY B 1 23 ? -23.188 -15.797 -27.656 1 94.69 23 GLY B C 1
ATOM 3121 O O . GLY B 1 23 ? -22.672 -15.266 -28.641 1 94.69 23 GLY B O 1
ATOM 3122 N N . ASN B 1 24 ? -22.562 -15.789 -26.484 1 95.38 24 ASN B N 1
ATOM 3123 C CA . ASN B 1 24 ? -21.281 -15.148 -26.281 1 95.38 24 ASN B CA 1
ATOM 3124 C C . ASN B 1 24 ? -20.141 -15.961 -26.906 1 95.38 24 ASN B C 1
ATOM 3126 O O . ASN B 1 24 ? -20.203 -17.188 -26.922 1 95.38 24 ASN B O 1
ATOM 3130 N N . SER B 1 25 ? -19.219 -15.242 -27.422 1 96.94 25 SER B N 1
ATOM 3131 C CA . SER B 1 25 ? -18.031 -15.883 -27.969 1 96.94 25 SER B CA 1
ATOM 3132 C C . SER B 1 25 ? -16.766 -15.352 -27.312 1 96.94 25 SER B C 1
ATOM 3134 O O . SER B 1 25 ? -16.625 -14.141 -27.109 1 96.94 25 SER B O 1
ATOM 3136 N N . ILE B 1 26 ? -15.922 -16.219 -26.922 1 98 26 ILE B N 1
ATOM 3137 C CA . ILE B 1 26 ? -14.656 -15.828 -26.312 1 98 26 ILE B CA 1
ATOM 3138 C C . ILE B 1 26 ? -13.5 -16.5 -27.047 1 98 26 ILE B C 1
ATOM 3140 O O . ILE B 1 26 ? -13.578 -17.688 -27.391 1 98 26 ILE B O 1
ATOM 3144 N N . ARG B 1 27 ? -12.453 -15.734 -27.391 1 98.19 27 ARG B N 1
ATOM 3145 C CA . ARG B 1 27 ? -11.227 -16.25 -27.984 1 98.19 27 ARG B CA 1
ATOM 3146 C C . ARG B 1 27 ? -10.156 -16.5 -26.938 1 98.19 27 ARG B C 1
ATOM 3148 O O . ARG B 1 27 ? -9.852 -15.609 -26.141 1 98.19 27 ARG B O 1
ATOM 3155 N N . PHE B 1 28 ? -9.625 -17.703 -26.859 1 98.31 28 PHE B N 1
ATOM 3156 C CA . PHE B 1 28 ? -8.57 -18.062 -25.922 1 98.31 28 PHE B CA 1
ATOM 3157 C C . PHE B 1 28 ? -7.277 -18.391 -26.656 1 98.31 28 PHE B C 1
ATOM 3159 O O . PHE B 1 28 ? -7.238 -19.297 -27.484 1 98.31 28 PHE B O 1
ATOM 3166 N N . GLU B 1 29 ? -6.23 -17.672 -26.391 1 98.19 29 GLU B N 1
ATOM 3167 C CA . GLU B 1 29 ? -4.926 -17.969 -26.984 1 98.19 29 GLU B CA 1
ATOM 3168 C C . GLU B 1 29 ? -4.398 -19.312 -26.484 1 98.19 29 GLU B C 1
ATOM 3170 O O . GLU B 1 29 ? -4.633 -19.703 -25.344 1 98.19 29 GLU B O 1
ATOM 3175 N N . ASP B 1 30 ? -3.658 -20.031 -27.312 1 98 30 ASP B N 1
ATOM 3176 C CA . ASP B 1 30 ? -3.111 -21.328 -26.953 1 98 30 ASP B CA 1
ATOM 3177 C C . ASP B 1 30 ? -2.264 -21.25 -25.688 1 98 30 ASP B C 1
ATOM 3179 O O . ASP B 1 30 ? -2.369 -22.109 -24.797 1 98 30 ASP B O 1
ATOM 3183 N N . CYS B 1 31 ? -1.461 -20.188 -25.531 1 97.06 31 CYS B N 1
ATOM 3184 C CA . CYS B 1 31 ? -0.614 -20.031 -24.359 1 97.06 31 CYS B CA 1
ATOM 3185 C C . CYS B 1 31 ? -1.455 -19.891 -23.094 1 97.06 31 CYS B C 1
ATOM 3187 O O . CYS B 1 31 ? -1.103 -20.453 -22.047 1 97.06 31 CYS B O 1
ATOM 3189 N N . TRP B 1 32 ? -2.561 -19.125 -23.188 1 98 32 TRP B N 1
ATOM 3190 C CA . TRP B 1 32 ? -3.463 -18.984 -22.047 1 98 32 TRP B CA 1
ATOM 3191 C C . TRP B 1 32 ? -4.086 -20.328 -21.672 1 98 32 TRP B C 1
ATOM 3193 O O . TRP B 1 32 ? -4.094 -20.703 -20.5 1 98 32 TRP B O 1
ATOM 3203 N N . LEU B 1 33 ? -4.578 -21.031 -22.672 1 98.12 33 LEU B N 1
ATOM 3204 C CA . LEU B 1 33 ? -5.207 -22.328 -22.438 1 98.12 33 LEU B CA 1
ATOM 3205 C C . LEU B 1 33 ? -4.219 -23.297 -21.812 1 98.12 33 LEU B C 1
ATOM 3207 O O . LEU B 1 33 ? -4.551 -23.984 -20.844 1 98.12 33 LEU B O 1
ATOM 3211 N N . ARG B 1 34 ? -3.027 -23.344 -22.344 1 97.44 34 ARG B N 1
ATOM 3212 C CA . ARG B 1 34 ? -2.02 -24.266 -21.828 1 97.44 34 ARG B CA 1
ATOM 3213 C C . ARG B 1 34 ? -1.661 -23.938 -20.391 1 97.44 34 ARG B C 1
ATOM 3215 O O . ARG B 1 34 ? -1.469 -24.859 -19.578 1 97.44 34 ARG B O 1
ATOM 3222 N N . ASP B 1 35 ? -1.53 -22.688 -20.062 1 96.94 35 ASP B N 1
ATOM 3223 C CA . ASP B 1 35 ? -1.227 -22.219 -18.703 1 96.94 35 ASP B CA 1
ATOM 3224 C C . ASP B 1 35 ? -2.357 -22.578 -17.75 1 96.94 35 ASP B C 1
ATOM 3226 O O . ASP B 1 35 ? -2.125 -22.75 -16.547 1 96.94 35 ASP B O 1
ATOM 3230 N N . HIS B 1 36 ? -3.598 -22.672 -18.234 1 97.06 36 HIS B N 1
ATOM 3231 C CA . HIS B 1 36 ? -4.754 -22.875 -17.375 1 97.06 36 HIS B CA 1
ATOM 3232 C C . HIS B 1 36 ? -5.277 -24.297 -17.469 1 97.06 36 HIS B C 1
ATOM 3234 O O . HIS B 1 36 ? -6.445 -24.562 -17.156 1 97.06 36 HIS B O 1
ATOM 3240 N N . CYS B 1 37 ? -4.418 -25.156 -18.031 1 96.75 37 CYS B N 1
ATOM 3241 C CA . CYS B 1 37 ? -4.758 -26.578 -17.906 1 96.75 37 CYS B CA 1
ATOM 3242 C C . CYS B 1 37 ? -4.977 -26.969 -16.453 1 96.75 37 CYS B C 1
ATOM 3244 O O . CYS B 1 37 ? -4.223 -26.547 -15.578 1 96.75 37 CYS B O 1
ATOM 3246 N N . ARG B 1 38 ? -5.953 -27.734 -16.156 1 94 38 ARG B N 1
ATOM 3247 C CA . ARG B 1 38 ? -6.352 -28.031 -14.789 1 94 38 ARG B CA 1
ATOM 3248 C C . ARG B 1 38 ? -6.078 -29.484 -14.43 1 94 38 ARG B C 1
ATOM 3250 O O . ARG B 1 38 ? -6.594 -30 -13.438 1 94 38 ARG B O 1
ATOM 3257 N N . CYS B 1 39 ? -5.309 -30.141 -15.289 1 94.75 39 CYS B N 1
ATOM 3258 C CA . CYS B 1 39 ? -4.961 -31.516 -14.93 1 94.75 39 CYS B CA 1
ATOM 3259 C C . CYS B 1 39 ? -4.031 -31.547 -13.719 1 94.75 39 CYS B C 1
ATOM 3261 O O . CYS B 1 39 ? -3.518 -30.5 -13.305 1 94.75 39 CYS B O 1
ATOM 3263 N N . SER B 1 40 ? -3.717 -32.656 -13.086 1 91.94 40 SER B N 1
ATOM 3264 C CA . SER B 1 40 ? -3 -32.812 -11.82 1 91.94 40 SER B CA 1
ATOM 3265 C C . SER B 1 40 ? -1.527 -32.438 -11.977 1 91.94 40 SER B C 1
ATOM 3267 O O . SER B 1 40 ? -0.864 -32.094 -11 1 91.94 40 SER B O 1
ATOM 3269 N N . SER B 1 41 ? -1.008 -32.5 -13.195 1 92.44 41 SER B N 1
ATOM 3270 C CA . SER B 1 41 ? 0.394 -32.156 -13.414 1 92.44 41 SER B CA 1
ATOM 3271 C C . SER B 1 41 ? 0.571 -30.641 -13.609 1 92.44 41 SER B C 1
ATOM 3273 O O . SER B 1 41 ? 1.69 -30.125 -13.547 1 92.44 41 SER B O 1
ATOM 3275 N N . CYS B 1 42 ? -0.569 -29.984 -13.867 1 94.56 42 CYS B N 1
ATOM 3276 C CA . CYS B 1 42 ? -0.463 -28.578 -14.234 1 94.56 42 CYS B CA 1
ATOM 3277 C C . CYS B 1 42 ? -1.026 -27.672 -13.141 1 94.56 42 CYS B C 1
ATOM 3279 O O . CYS B 1 42 ? -0.719 -26.484 -13.086 1 94.56 42 CYS B O 1
ATOM 3281 N N . TYR B 1 43 ? -1.864 -28.234 -12.344 1 92.5 43 TYR B N 1
ATOM 3282 C CA . TYR B 1 43 ? -2.572 -27.422 -11.359 1 92.5 43 TYR B CA 1
ATOM 3283 C C . TYR B 1 43 ? -2.814 -28.219 -10.078 1 92.5 43 TYR B C 1
ATOM 3285 O O . TYR B 1 43 ? -3.312 -29.344 -10.125 1 92.5 43 TYR B O 1
ATOM 3293 N N . HIS B 1 44 ? -2.393 -27.578 -8.992 1 88.69 44 HIS B N 1
ATOM 3294 C CA . HIS B 1 44 ? -2.672 -28.172 -7.688 1 88.69 44 HIS B CA 1
ATOM 3295 C C . HIS B 1 44 ? -4.031 -27.719 -7.16 1 88.69 44 HIS B C 1
ATOM 3297 O O . HIS B 1 44 ? -4.145 -26.656 -6.551 1 88.69 44 HIS B O 1
ATOM 3303 N N . SER B 1 45 ? -4.965 -28.516 -7.285 1 87.38 45 SER B N 1
ATOM 3304 C CA . SER B 1 45 ? -6.336 -28.141 -6.941 1 87.38 45 SER B CA 1
ATOM 3305 C C . SER B 1 45 ? -6.496 -27.953 -5.438 1 87.38 45 SER B C 1
ATOM 3307 O O . SER B 1 45 ? -7.363 -27.203 -4.988 1 87.38 45 SER B O 1
ATOM 3309 N N . ASP B 1 46 ? -5.633 -28.578 -4.672 1 83.69 46 ASP B N 1
ATOM 3310 C CA . ASP B 1 46 ? -5.723 -28.5 -3.219 1 83.69 46 ASP B CA 1
ATOM 3311 C C . ASP B 1 46 ? -5.258 -27.141 -2.713 1 83.69 46 ASP B C 1
ATOM 3313 O O . ASP B 1 46 ? -5.773 -26.625 -1.719 1 83.69 46 ASP B O 1
ATOM 3317 N N . THR B 1 47 ? -4.336 -26.562 -3.42 1 83.38 47 THR B N 1
ATOM 3318 C CA . THR B 1 47 ? -3.766 -25.297 -2.965 1 83.38 47 THR B CA 1
ATOM 3319 C C . THR B 1 47 ? -4.152 -24.156 -3.906 1 83.38 47 THR B C 1
ATOM 3321 O O . THR B 1 47 ? -3.818 -23 -3.656 1 83.38 47 THR B O 1
ATOM 3324 N N . PHE B 1 48 ? -4.855 -24.516 -4.98 1 87.69 48 PHE B N 1
ATOM 3325 C CA . PHE B 1 48 ? -5.293 -23.547 -5.98 1 87.69 48 PHE B CA 1
ATOM 3326 C C . PHE B 1 48 ? -4.098 -22.828 -6.586 1 87.69 48 PHE B C 1
ATOM 3328 O O . PHE B 1 48 ? -4.133 -21.609 -6.77 1 87.69 48 PHE B O 1
ATOM 3335 N N . GLN B 1 49 ? -3.035 -23.562 -6.828 1 88.75 49 GLN B N 1
ATOM 3336 C CA . GLN B 1 49 ? -1.824 -22.969 -7.383 1 88.75 49 GLN B CA 1
ATOM 3337 C C . GLN B 1 49 ? -1.373 -23.703 -8.641 1 88.75 49 GLN B C 1
ATOM 3339 O O . GLN B 1 49 ? -1.577 -24.906 -8.766 1 88.75 49 GLN B O 1
ATOM 3344 N N . ARG B 1 50 ? -0.747 -22.984 -9.484 1 91.5 50 ARG B N 1
ATOM 3345 C CA . ARG B 1 50 ? -0.117 -23.562 -10.664 1 91.5 50 ARG B CA 1
ATOM 3346 C C . ARG B 1 50 ? 1.087 -24.406 -10.273 1 91.5 50 ARG B C 1
ATOM 3348 O O . ARG B 1 50 ? 1.841 -24.062 -9.367 1 91.5 50 ARG B O 1
ATOM 3355 N N . ALA B 1 51 ? 1.216 -25.453 -10.984 1 89.62 51 ALA B N 1
ATOM 3356 C CA . ALA B 1 51 ? 2.301 -26.391 -10.672 1 89.62 51 ALA B CA 1
ATOM 3357 C C . ALA B 1 51 ? 3.578 -26 -11.414 1 89.62 51 ALA B C 1
ATOM 3359 O O . ALA B 1 51 ? 4.684 -26.297 -10.945 1 89.62 51 ALA B O 1
ATOM 3360 N N . ASN B 1 52 ? 3.379 -25.359 -12.539 1 91.5 52 ASN B N 1
ATOM 3361 C CA . ASN B 1 52 ? 4.531 -25.109 -13.391 1 91.5 52 ASN B CA 1
ATOM 3362 C C . ASN B 1 52 ? 4.938 -23.641 -13.359 1 91.5 52 ASN B C 1
ATOM 3364 O O . ASN B 1 52 ? 4.078 -22.75 -13.344 1 91.5 52 ASN B O 1
ATOM 3368 N N . HIS B 1 53 ? 6.242 -23.438 -13.289 1 94.81 53 HIS B N 1
ATOM 3369 C CA . HIS B 1 53 ? 6.789 -22.109 -13.484 1 94.81 53 HIS B CA 1
ATOM 3370 C C . HIS B 1 53 ? 6.461 -21.578 -14.875 1 94.81 53 HIS B C 1
ATOM 3372 O O . HIS B 1 53 ? 6.309 -22.344 -15.82 1 94.81 53 HIS B O 1
ATOM 3378 N N . ILE B 1 54 ? 6.379 -20.328 -15.008 1 96.62 54 ILE B N 1
ATOM 3379 C CA . ILE B 1 54 ? 5.977 -19.672 -16.25 1 96.62 54 ILE B CA 1
ATOM 3380 C C . ILE B 1 54 ? 6.91 -20.078 -17.375 1 96.62 54 ILE B C 1
ATOM 3382 O O . ILE B 1 54 ? 6.484 -20.203 -18.531 1 96.62 54 ILE B O 1
ATOM 3386 N N . LEU B 1 55 ? 8.203 -20.312 -17.078 1 97.19 55 LEU B N 1
ATOM 3387 C CA . LEU B 1 55 ? 9.195 -20.672 -18.078 1 97.19 55 LEU B CA 1
ATOM 3388 C C . LEU B 1 55 ? 9.055 -22.141 -18.484 1 97.19 55 LEU B C 1
ATOM 3390 O O . LEU B 1 55 ? 9.633 -22.578 -19.484 1 97.19 55 LEU B O 1
ATOM 3394 N N . GLU B 1 56 ? 8.312 -22.859 -17.734 1 94.81 56 GLU B N 1
ATOM 3395 C CA . GLU B 1 56 ? 8.164 -24.297 -17.984 1 94.81 56 GLU B CA 1
ATOM 3396 C C . GLU B 1 56 ? 6.918 -24.578 -18.812 1 94.81 56 GLU B C 1
ATOM 3398 O O . GLU B 1 56 ? 6.707 -25.703 -19.266 1 94.81 56 GLU B O 1
ATOM 3403 N N . ILE B 1 57 ? 6.086 -23.578 -19 1 93.56 57 ILE B N 1
ATOM 3404 C CA . ILE B 1 57 ? 4.922 -23.734 -19.859 1 93.56 57 ILE B CA 1
ATOM 3405 C C . ILE B 1 57 ? 5.371 -23.891 -21.312 1 93.56 57 ILE B C 1
ATOM 3407 O O . ILE B 1 57 ? 5.969 -22.969 -21.891 1 93.56 57 ILE B O 1
ATOM 3411 N N . PRO B 1 58 ? 5.035 -24.969 -21.906 1 92.44 58 PRO B N 1
ATOM 3412 C CA . PRO B 1 58 ? 5.539 -25.219 -23.25 1 92.44 58 PRO B CA 1
ATOM 3413 C C . PRO B 1 58 ? 4.891 -24.312 -24.297 1 92.44 58 PRO B C 1
ATOM 3415 O O . PRO B 1 58 ? 3.744 -23.891 -24.125 1 92.44 58 PRO B O 1
ATOM 3418 N N . ASP B 1 59 ? 5.66 -24.047 -25.328 1 93.19 59 ASP B N 1
ATOM 3419 C CA . ASP B 1 59 ? 5.094 -23.391 -26.5 1 93.19 59 ASP B CA 1
ATOM 3420 C C . ASP B 1 59 ? 4.375 -24.406 -27.391 1 93.19 59 ASP B C 1
ATOM 3422 O O . ASP B 1 59 ? 4.812 -24.672 -28.516 1 93.19 59 ASP B O 1
ATOM 3426 N N . ALA B 1 60 ? 3.316 -24.906 -26.969 1 95.75 60 ALA B N 1
ATOM 3427 C CA . ALA B 1 60 ? 2.543 -25.938 -27.656 1 95.75 60 ALA B CA 1
ATOM 3428 C C . ALA B 1 60 ? 1.387 -25.312 -28.438 1 95.75 60 ALA B C 1
ATOM 3430 O O . ALA B 1 60 ? 0.829 -24.297 -28.031 1 95.75 60 ALA B O 1
ATOM 3431 N N . THR B 1 61 ? 1.061 -25.891 -29.5 1 96.81 61 THR B N 1
ATOM 3432 C CA . THR B 1 61 ? -0.057 -25.438 -30.328 1 96.81 61 THR B CA 1
ATOM 3433 C C . THR B 1 61 ? -1.21 -26.438 -30.266 1 96.81 61 THR B C 1
ATOM 3435 O O . THR B 1 61 ? -1.017 -27.594 -29.891 1 96.81 61 THR B O 1
ATOM 3438 N N . ILE B 1 62 ? -2.357 -25.969 -30.625 1 97.88 62 ILE B N 1
ATOM 3439 C CA . ILE B 1 62 ? -3.545 -26.812 -30.641 1 97.88 62 ILE B CA 1
ATOM 3440 C C . ILE B 1 62 ? -3.498 -27.75 -31.859 1 97.88 62 ILE B C 1
ATOM 3442 O O . ILE B 1 62 ? -3.426 -27.281 -33 1 97.88 62 ILE B O 1
ATOM 3446 N N . LEU B 1 63 ? -3.518 -29.047 -31.625 1 97.19 63 LEU B N 1
ATOM 3447 C CA . LEU B 1 63 ? -3.506 -30.016 -32.719 1 97.19 63 LEU B CA 1
ATOM 3448 C C . LEU B 1 63 ? -4.926 -30.438 -33.062 1 97.19 63 LEU B C 1
ATOM 3450 O O . LEU B 1 63 ? -5.246 -30.609 -34.25 1 97.19 63 LEU B O 1
ATOM 3454 N N . ASN B 1 64 ? -5.727 -30.703 -32.094 1 97.06 64 ASN B N 1
ATOM 3455 C CA . ASN B 1 64 ? -7.094 -31.172 -32.281 1 97.06 64 ASN B CA 1
ATOM 3456 C C . ASN B 1 64 ? -8 -30.734 -31.141 1 97.06 64 ASN B C 1
ATOM 3458 O O . ASN B 1 64 ? -7.535 -30.531 -30.016 1 97.06 64 ASN B O 1
ATOM 3462 N N . ILE B 1 65 ? -9.195 -30.516 -31.453 1 97.94 65 ILE B N 1
ATOM 3463 C CA . ILE B 1 65 ? -10.172 -30.172 -30.422 1 97.94 65 ILE B CA 1
ATOM 3464 C C . ILE B 1 65 ? -11.398 -31.078 -30.562 1 97.94 65 ILE B C 1
ATOM 3466 O O . ILE B 1 65 ? -11.805 -31.438 -31.672 1 97.94 65 ILE B O 1
ATOM 3470 N N . GLU B 1 66 ? -11.898 -31.531 -29.531 1 97.88 66 GLU B N 1
ATOM 3471 C CA . GLU B 1 66 ? -13.203 -32.188 -29.422 1 97.88 66 GLU B CA 1
ATOM 3472 C C . GLU B 1 66 ? -14.078 -31.484 -28.391 1 97.88 66 GLU B C 1
ATOM 3474 O O . GLU B 1 66 ? -13.617 -31.156 -27.297 1 97.88 66 GLU B O 1
ATOM 3479 N N . SER B 1 67 ? -15.242 -31.156 -28.781 1 97.31 67 SER B N 1
ATOM 3480 C CA . SER B 1 67 ? -16.094 -30.422 -27.844 1 97.31 67 SER B CA 1
ATOM 3481 C C . SER B 1 67 ? -17.484 -31.016 -27.781 1 97.31 67 SER B C 1
ATOM 3483 O O . SER B 1 67 ? -17.938 -31.688 -28.734 1 97.31 67 SER B O 1
ATOM 3485 N N . ASN B 1 68 ? -18.078 -31 -26.703 1 97.31 68 ASN B N 1
ATOM 3486 C CA . ASN B 1 68 ? -19.516 -31.188 -26.5 1 97.31 68 ASN B CA 1
ATOM 3487 C C . ASN B 1 68 ? -20.141 -30.016 -25.75 1 97.31 68 ASN B C 1
ATOM 3489 O O . ASN B 1 68 ? -19.547 -28.938 -25.656 1 97.31 68 ASN B O 1
ATOM 3493 N N . GLU B 1 69 ? -21.344 -30.203 -25.25 1 96.94 69 GLU B N 1
ATOM 3494 C CA . GLU B 1 69 ? -22.078 -29.078 -24.672 1 96.94 69 GLU B CA 1
ATOM 3495 C C . GLU B 1 69 ? -21.422 -28.609 -23.375 1 96.94 69 GLU B C 1
ATOM 3497 O O . GLU B 1 69 ? -21.547 -27.438 -22.984 1 96.94 69 GLU B O 1
ATOM 3502 N N . THR B 1 70 ? -20.656 -29.422 -22.75 1 97.5 70 THR B N 1
ATOM 3503 C CA . THR B 1 70 ? -20.25 -29.094 -21.391 1 97.5 70 THR B CA 1
ATOM 3504 C C . THR B 1 70 ? -18.75 -28.875 -21.328 1 97.5 70 THR B C 1
ATOM 3506 O O . THR B 1 70 ? -18.234 -28.312 -20.344 1 97.5 70 THR B O 1
ATOM 3509 N N . GLN B 1 71 ? -17.953 -29.359 -22.281 1 98 71 GLN B N 1
ATOM 3510 C CA . GLN B 1 71 ? -16.516 -29.25 -22.141 1 98 71 GLN B CA 1
ATOM 3511 C C . GLN B 1 71 ? -15.828 -29.281 -23.516 1 98 71 GLN B C 1
ATOM 3513 O O . GLN B 1 71 ? -16.453 -29.656 -24.5 1 98 71 GLN B O 1
ATOM 3518 N N . ILE B 1 72 ? -14.641 -28.906 -23.578 1 98.44 72 ILE B N 1
ATOM 3519 C CA . ILE B 1 72 ? -13.758 -28.938 -24.734 1 98.44 72 ILE B CA 1
ATOM 3520 C C . ILE B 1 72 ? -12.469 -29.672 -24.375 1 98.44 72 ILE B C 1
ATOM 3522 O O . ILE B 1 72 ? -11.836 -29.359 -23.359 1 98.44 72 ILE B O 1
ATOM 3526 N N . ASP B 1 73 ? -12.141 -30.641 -25.109 1 98.44 73 ASP B N 1
ATOM 3527 C CA . ASP B 1 73 ? -10.875 -31.344 -24.984 1 98.44 73 ASP B CA 1
ATOM 3528 C C . ASP B 1 73 ? -9.883 -30.891 -26.047 1 98.44 73 ASP B C 1
ATOM 3530 O O . ASP B 1 73 ? -10.211 -30.859 -27.234 1 98.44 73 ASP B O 1
ATOM 3534 N N . VAL B 1 74 ? -8.727 -30.547 -25.625 1 98.31 74 VAL B N 1
ATOM 3535 C CA . VAL B 1 74 ? -7.695 -30.062 -26.531 1 98.31 74 VAL B CA 1
ATOM 3536 C C . VAL B 1 74 ? -6.504 -31.016 -26.516 1 98.31 74 VAL B C 1
ATOM 3538 O O . VAL B 1 74 ? -6 -31.375 -25.453 1 98.31 74 VAL B O 1
ATOM 3541 N N . GLU B 1 75 ? -6.137 -31.469 -27.625 1 98.25 75 GLU B N 1
ATOM 3542 C CA . GLU B 1 75 ? -4.875 -32.188 -27.812 1 98.25 75 GLU B CA 1
ATOM 3543 C C . GLU B 1 75 ? -3.775 -31.234 -28.281 1 98.25 75 GLU B C 1
ATOM 3545 O O . GLU B 1 75 ? -3.953 -30.5 -29.266 1 98.25 75 GLU B O 1
ATOM 3550 N N . TRP B 1 76 ? -2.684 -31.281 -27.625 1 97.88 76 TRP B N 1
ATOM 3551 C CA . TRP B 1 76 ? -1.617 -30.328 -27.891 1 97.88 76 TRP B CA 1
ATOM 3552 C C . TRP B 1 76 ? -0.497 -30.969 -28.703 1 97.88 76 TRP B C 1
ATOM 3554 O O . TRP B 1 76 ? -0.359 -32.188 -28.719 1 97.88 76 TRP B O 1
ATOM 3564 N N . SER B 1 77 ? 0.348 -30.156 -29.359 1 97.62 77 SER B N 1
ATOM 3565 C CA . SER B 1 77 ? 1.455 -30.594 -30.203 1 97.62 77 SER B CA 1
ATOM 3566 C C . SER B 1 77 ? 2.545 -31.266 -29.375 1 97.62 77 SER B C 1
ATOM 3568 O O . SER B 1 77 ? 3.408 -31.953 -29.922 1 97.62 77 SER B O 1
ATOM 3570 N N . ASP B 1 78 ? 2.598 -31.078 -28.062 1 95.88 78 ASP B N 1
ATOM 3571 C CA . ASP B 1 78 ? 3.58 -31.719 -27.203 1 95.88 78 ASP B CA 1
ATOM 3572 C C . ASP B 1 78 ? 3.023 -33.031 -26.609 1 95.88 78 ASP B C 1
ATOM 3574 O O . ASP B 1 78 ? 3.533 -33.5 -25.609 1 95.88 78 ASP B O 1
ATOM 3578 N N . ASN B 1 79 ? 1.919 -33.438 -27.094 1 96.19 79 ASN B N 1
ATOM 3579 C CA . ASN B 1 79 ? 1.267 -34.688 -26.75 1 96.19 79 ASN B CA 1
ATOM 3580 C C . ASN B 1 79 ? 0.546 -34.594 -25.406 1 96.19 79 ASN B C 1
ATOM 3582 O O . ASN B 1 79 ? 0.265 -35.625 -24.766 1 96.19 79 ASN B O 1
ATOM 3586 N N . HIS B 1 80 ? 0.342 -33.469 -24.875 1 97.19 80 HIS B N 1
ATOM 3587 C CA . HIS B 1 80 ? -0.477 -33.219 -23.688 1 97.19 80 HIS B CA 1
ATOM 3588 C C . HIS B 1 80 ? -1.951 -33.094 -24.062 1 97.19 80 HIS B C 1
ATOM 3590 O O . HIS B 1 80 ? -2.287 -32.875 -25.234 1 97.19 80 HIS B O 1
ATOM 3596 N N . LYS B 1 81 ? -2.779 -33.344 -23.141 1 97.94 81 LYS B N 1
ATOM 3597 C CA . LYS B 1 81 ? -4.219 -33.188 -23.312 1 97.94 81 LYS B CA 1
ATOM 3598 C C . LYS B 1 81 ? -4.816 -32.344 -22.188 1 97.94 81 LYS B C 1
ATOM 3600 O O . LYS B 1 81 ? -4.434 -32.531 -21.016 1 97.94 81 LYS B O 1
ATOM 3605 N N . SER B 1 82 ? -5.625 -31.453 -22.547 1 98 82 SER B N 1
ATOM 3606 C CA . SER B 1 82 ? -6.312 -30.609 -21.578 1 98 82 SER B CA 1
ATOM 3607 C C . SER B 1 82 ? -7.828 -30.672 -21.766 1 98 82 SER B C 1
ATOM 3609 O O . SER B 1 82 ? -8.32 -30.875 -22.875 1 98 82 SER B O 1
ATOM 3611 N N . THR B 1 83 ? -8.539 -30.562 -20.656 1 98.12 83 THR B N 1
ATOM 3612 C CA . THR B 1 83 ? -9.992 -30.469 -20.672 1 98.12 83 THR B CA 1
ATOM 3613 C C . THR B 1 83 ? -10.445 -29.172 -19.984 1 98.12 83 THR B C 1
ATOM 3615 O O . THR B 1 83 ? -10 -28.859 -18.875 1 98.12 83 THR B O 1
ATOM 3618 N N . TYR B 1 84 ? -11.258 -28.438 -20.656 1 98.12 84 TYR B N 1
ATOM 3619 C CA . TYR B 1 84 ? -11.828 -27.203 -20.109 1 98.12 84 TYR B CA 1
ATOM 3620 C C . TYR B 1 84 ? -13.352 -27.281 -20.078 1 98.12 84 TYR B C 1
ATOM 3622 O O . TYR B 1 84 ? -13.984 -27.547 -21.109 1 98.12 84 TYR B O 1
ATOM 3630 N N . THR B 1 85 ? -13.945 -27.016 -18.984 1 97.56 85 THR B N 1
ATOM 3631 C CA . THR B 1 85 ? -15.398 -27.016 -18.891 1 97.56 85 THR B CA 1
ATOM 3632 C C . THR B 1 85 ? -15.977 -25.703 -19.391 1 97.56 85 THR B C 1
ATOM 3634 O O . THR B 1 85 ? -15.305 -24.672 -19.359 1 97.56 85 THR B O 1
ATOM 3637 N N . ALA B 1 86 ? -17.219 -25.781 -19.859 1 98 86 ALA B N 1
ATOM 3638 C CA . ALA B 1 86 ? -17.922 -24.562 -20.266 1 98 86 ALA B CA 1
ATOM 3639 C C . ALA B 1 86 ? -18.016 -23.578 -19.094 1 98 86 ALA B C 1
ATOM 3641 O O . ALA B 1 86 ? -17.875 -22.375 -19.281 1 98 86 ALA B O 1
ATOM 3642 N N . GLU B 1 87 ? -18.25 -24.094 -17.938 1 96.38 87 GLU B N 1
ATOM 3643 C CA . GLU B 1 87 ? -18.375 -23.281 -16.734 1 96.38 87 GLU B CA 1
ATOM 3644 C C . GLU B 1 87 ? -17.094 -22.484 -16.453 1 96.38 87 GLU B C 1
ATOM 3646 O O . GLU B 1 87 ? -17.141 -21.312 -16.078 1 96.38 87 GLU B O 1
ATOM 3651 N N . PHE B 1 88 ? -15.984 -23.141 -16.641 1 96.56 88 PHE B N 1
ATOM 3652 C CA . PHE B 1 88 ? -14.695 -22.5 -16.406 1 96.56 88 PHE B CA 1
ATOM 3653 C C . PHE B 1 88 ? -14.43 -21.438 -17.453 1 96.56 88 PHE B C 1
ATOM 3655 O O . PHE B 1 88 ? -14.141 -20.281 -17.125 1 96.56 88 PHE B O 1
ATOM 3662 N N . LEU B 1 89 ? -14.578 -21.766 -18.703 1 97.94 89 LEU B N 1
ATOM 3663 C CA . LEU B 1 89 ? -14.195 -20.891 -19.797 1 97.94 89 LEU B CA 1
ATOM 3664 C C . LEU B 1 89 ? -15.117 -19.672 -19.875 1 97.94 89 LEU B C 1
ATOM 3666 O O . LEU B 1 89 ? -14.688 -18.578 -20.25 1 97.94 89 LEU B O 1
ATOM 3670 N N . SER B 1 90 ? -16.344 -19.844 -19.484 1 97.31 90 SER B N 1
ATOM 3671 C CA . SER B 1 90 ? -17.328 -18.781 -19.625 1 97.31 90 SER B CA 1
ATOM 3672 C C . SER B 1 90 ? -17.031 -17.625 -18.672 1 97.31 90 SER B C 1
ATOM 3674 O O . SER B 1 90 ? -17.562 -16.531 -18.828 1 97.31 90 SER B O 1
ATOM 3676 N N . LYS B 1 91 ? -16.172 -17.797 -17.688 1 96.25 91 LYS B N 1
ATOM 3677 C CA . LYS B 1 91 ? -15.852 -16.797 -16.672 1 96.25 91 LYS B CA 1
ATOM 3678 C C . LYS B 1 91 ? -14.914 -15.734 -17.234 1 96.25 91 LYS B C 1
ATOM 3680 O O . LYS B 1 91 ? -14.648 -14.727 -16.578 1 96.25 91 LYS B O 1
ATOM 3685 N N . PHE B 1 92 ? -14.406 -15.891 -18.453 1 97.81 92 PHE B N 1
ATOM 3686 C CA . PHE B 1 92 ? -13.289 -15.047 -18.875 1 97.81 92 PHE B CA 1
ATOM 3687 C C . PHE B 1 92 ? -13.68 -14.172 -20.047 1 97.81 92 PHE B C 1
ATOM 3689 O O . PHE B 1 92 ? -12.836 -13.852 -20.891 1 97.81 92 PHE B O 1
ATOM 3696 N N . ASP B 1 93 ? -15 -13.984 -20.156 1 96.94 93 ASP B N 1
ATOM 3697 C CA . ASP B 1 93 ? -15.391 -12.852 -20.984 1 96.94 93 ASP B CA 1
ATOM 3698 C C . ASP B 1 93 ? -14.852 -11.547 -20.422 1 96.94 93 ASP B C 1
ATOM 3700 O O . ASP B 1 93 ? -15.148 -11.18 -19.281 1 96.94 93 ASP B O 1
ATOM 3704 N N . TYR B 1 94 ? -14.078 -10.867 -21.172 1 97.06 94 TYR B N 1
ATOM 3705 C CA . TYR B 1 94 ? -13.289 -9.766 -20.656 1 97.06 94 TYR B CA 1
ATOM 3706 C C . TYR B 1 94 ? -14.188 -8.695 -20.031 1 97.06 94 TYR B C 1
ATOM 3708 O O . TYR B 1 94 ? -13.914 -8.219 -18.922 1 97.06 94 TYR B O 1
ATOM 3716 N N . LYS B 1 95 ? -15.188 -8.281 -20.75 1 95.69 95 LYS B N 1
ATOM 3717 C CA . LYS B 1 95 ? -16.062 -7.227 -20.25 1 95.69 95 LYS B CA 1
ATOM 3718 C C . LYS B 1 95 ? -16.719 -7.633 -18.938 1 95.69 95 LYS B C 1
ATOM 3720 O O . LYS B 1 95 ? -16.703 -6.875 -17.969 1 95.69 95 LYS B O 1
ATOM 3725 N N . THR B 1 96 ? -17.266 -8.828 -18.906 1 95.69 96 THR B N 1
ATOM 3726 C CA . THR B 1 96 ? -17.922 -9.32 -17.703 1 95.69 96 THR B CA 1
ATOM 3727 C C . THR B 1 96 ? -16.922 -9.523 -16.578 1 95.69 96 THR B C 1
ATOM 3729 O O . THR B 1 96 ? -17.188 -9.164 -15.43 1 95.69 96 THR B O 1
ATOM 3732 N N . TRP B 1 97 ? -15.797 -10.117 -16.922 1 96.19 97 TRP B N 1
ATOM 3733 C CA . TRP B 1 97 ? -14.734 -10.375 -15.953 1 96.19 97 TRP B CA 1
ATOM 3734 C C . TRP B 1 97 ? -14.266 -9.078 -15.305 1 96.19 97 TRP B C 1
ATOM 3736 O O . TRP B 1 97 ? -14.203 -8.984 -14.078 1 96.19 97 TRP B O 1
ATOM 3746 N N . LYS B 1 98 ? -13.984 -8.07 -16.094 1 95.25 98 LYS B N 1
ATOM 3747 C CA . LYS B 1 98 ? -13.5 -6.777 -15.617 1 95.25 98 LYS B CA 1
ATOM 3748 C C . LYS B 1 98 ? -14.555 -6.094 -14.742 1 95.25 98 LYS B C 1
ATOM 3750 O O . LYS B 1 98 ? -14.234 -5.578 -13.672 1 95.25 98 LYS B O 1
ATOM 3755 N N . GLU B 1 99 ? -15.781 -6.133 -15.156 1 95.5 99 GLU B N 1
ATOM 3756 C CA . GLU B 1 99 ? -16.859 -5.473 -14.438 1 95.5 99 GLU B CA 1
ATOM 3757 C C . GLU B 1 99 ? -17.125 -6.156 -13.094 1 95.5 99 GLU B C 1
ATOM 3759 O O . GLU B 1 99 ? -17.438 -5.488 -12.102 1 95.5 99 GLU B O 1
ATOM 3764 N N . SER B 1 100 ? -16.984 -7.441 -13.102 1 94.44 100 SER B N 1
ATOM 3765 C CA . SER B 1 100 ? -17.281 -8.211 -11.898 1 94.44 100 SER B CA 1
ATOM 3766 C C . SER B 1 100 ? -16.281 -7.926 -10.797 1 94.44 100 SER B C 1
ATOM 3768 O O . SER B 1 100 ? -16.547 -8.172 -9.617 1 94.44 100 SER B O 1
ATOM 3770 N N . LYS B 1 101 ? -15.156 -7.426 -11.141 1 92.94 101 LYS B N 1
ATOM 3771 C CA . LYS B 1 101 ? -14.078 -7.191 -10.188 1 92.94 101 LYS B CA 1
ATOM 3772 C C . LYS B 1 101 ? -14.148 -5.773 -9.617 1 92.94 101 LYS B C 1
ATOM 3774 O O . LYS B 1 101 ? -13.453 -5.453 -8.656 1 92.94 101 LYS B O 1
ATOM 3779 N N . ARG B 1 102 ? -14.969 -4.922 -10.18 1 95.12 102 ARG B N 1
ATOM 3780 C CA . ARG B 1 102 ? -15.039 -3.521 -9.781 1 95.12 102 ARG B CA 1
ATOM 3781 C C . ARG B 1 102 ? -15.898 -3.357 -8.523 1 95.12 102 ARG B C 1
ATOM 3783 O O . ARG B 1 102 ? -16.953 -3.979 -8.406 1 95.12 102 ARG B O 1
ATOM 3790 N N . LEU B 1 103 ? -15.352 -2.674 -7.559 1 94.81 103 LEU B N 1
ATOM 3791 C CA . LEU B 1 103 ? -16.188 -2.242 -6.453 1 94.81 103 LEU B CA 1
ATOM 3792 C C . LEU B 1 103 ? -17.141 -1.134 -6.895 1 94.81 103 LEU B C 1
ATOM 3794 O O . LEU B 1 103 ? -16.797 -0.31 -7.742 1 94.81 103 LEU B O 1
ATOM 3798 N N . LYS B 1 104 ? -18.297 -1.113 -6.418 1 94.56 104 LYS B N 1
ATOM 3799 C CA . LYS B 1 104 ? -19.328 -0.159 -6.816 1 94.56 104 LYS B CA 1
ATOM 3800 C C . LYS B 1 104 ? -19.906 0.562 -5.605 1 94.56 104 LYS B C 1
ATOM 3802 O O . LYS B 1 104 ? -21.078 0.371 -5.266 1 94.56 104 LYS B O 1
ATOM 3807 N N . PRO B 1 105 ? -19.094 1.391 -4.996 1 97.94 105 PRO B N 1
ATOM 3808 C CA . PRO B 1 105 ? -19.594 2.129 -3.838 1 97.94 105 PRO B CA 1
ATOM 3809 C C . PRO B 1 105 ? -20.766 3.047 -4.184 1 97.94 105 PRO B C 1
ATOM 3811 O O . PRO B 1 105 ? -20.875 3.521 -5.316 1 97.94 105 PRO B O 1
ATOM 3814 N N . VAL B 1 106 ? -21.625 3.246 -3.223 1 98.56 106 VAL B N 1
ATOM 3815 C CA . VAL B 1 106 ? -22.719 4.203 -3.334 1 98.56 106 VAL B CA 1
ATOM 3816 C C . VAL B 1 106 ? -22.312 5.527 -2.688 1 98.56 106 VAL B C 1
ATOM 3818 O O . VAL B 1 106 ? -22.141 5.602 -1.47 1 98.56 106 VAL B O 1
ATOM 3821 N N . LEU B 1 107 ? -22.188 6.539 -3.502 1 98.69 107 LEU B N 1
ATOM 3822 C CA . LEU B 1 107 ? -21.75 7.836 -3.004 1 98.69 107 LEU B CA 1
ATOM 3823 C C . LEU B 1 107 ? -22.844 8.516 -2.201 1 98.69 107 LEU B C 1
ATOM 3825 O O . LEU B 1 107 ? -24.031 8.312 -2.465 1 98.69 107 LEU B O 1
ATOM 3829 N N . TRP B 1 108 ? -22.422 9.273 -1.223 1 98.75 108 TRP B N 1
ATOM 3830 C CA . TRP B 1 108 ? -23.422 9.914 -0.382 1 98.75 108 TRP B CA 1
ATOM 3831 C C . TRP B 1 108 ? -22.922 11.25 0.147 1 98.75 108 TRP B C 1
ATOM 3833 O O . TRP B 1 108 ? -21.719 11.547 0.074 1 98.75 108 TRP B O 1
ATOM 3843 N N . HIS B 1 109 ? -23.734 12.141 0.548 1 98.38 109 HIS B N 1
ATOM 3844 C CA . HIS B 1 109 ? -23.516 13.367 1.295 1 98.38 109 HIS B CA 1
ATOM 3845 C C . HIS B 1 109 ? -24.578 13.57 2.369 1 98.38 109 HIS B C 1
ATOM 3847 O O . HIS B 1 109 ? -25.688 13.07 2.238 1 98.38 109 HIS B O 1
ATOM 3853 N N . GLY B 1 110 ? -24.141 14.219 3.436 1 97.94 110 GLY B N 1
ATOM 3854 C CA . GLY B 1 110 ? -25.094 14.445 4.52 1 97.94 110 GLY B CA 1
ATOM 3855 C C . GLY B 1 110 ? -25.359 13.203 5.344 1 97.94 110 GLY B C 1
ATOM 3856 O O . GLY B 1 110 ? -24.531 12.297 5.402 1 97.94 110 GLY B O 1
ATOM 3857 N N . ASP B 1 111 ? -26.469 13.188 5.969 1 97.5 111 ASP B N 1
ATOM 3858 C CA . ASP B 1 111 ? -26.812 12.148 6.93 1 97.5 111 ASP B CA 1
ATOM 3859 C C . ASP B 1 111 ? -27.312 10.891 6.219 1 97.5 111 ASP B C 1
ATOM 3861 O O . ASP B 1 111 ? -28.281 10.938 5.469 1 97.5 111 ASP B O 1
ATOM 3865 N N . ILE B 1 112 ? -26.641 9.789 6.457 1 97.5 112 ILE B N 1
ATOM 3866 C CA . ILE B 1 112 ? -27.062 8.539 5.832 1 97.5 112 ILE B CA 1
ATOM 3867 C C . ILE B 1 112 ? -27.359 7.496 6.906 1 97.5 112 ILE B C 1
ATOM 3869 O O . ILE B 1 112 ? -27.203 6.293 6.676 1 97.5 112 ILE B O 1
ATOM 3873 N N . SER B 1 113 ? -27.703 7.891 8.102 1 96.5 113 SER B N 1
ATOM 3874 C CA . SER B 1 113 ? -27.953 7.023 9.25 1 96.5 113 SER B CA 1
ATOM 3875 C C . SER B 1 113 ? -29.016 5.969 8.93 1 96.5 113 SER B C 1
ATOM 3877 O O . SER B 1 113 ? -28.984 4.875 9.5 1 96.5 113 SER B O 1
ATOM 3879 N N . ASP B 1 114 ? -29.891 6.254 8 1 97 114 ASP B N 1
ATOM 3880 C CA . ASP B 1 114 ? -31 5.348 7.684 1 97 114 ASP B CA 1
ATOM 3881 C C . ASP B 1 114 ? -30.578 4.328 6.625 1 97 114 ASP B C 1
ATOM 3883 O O . ASP B 1 114 ? -31.328 3.395 6.332 1 97 114 ASP B O 1
ATOM 3887 N N . LYS B 1 115 ? -29.391 4.445 6.062 1 97.81 115 LYS B N 1
ATOM 3888 C CA . LYS B 1 115 ? -28.969 3.586 4.965 1 97.81 115 LYS B CA 1
ATOM 3889 C C . LYS B 1 115 ? -27.922 2.578 5.43 1 97.81 115 LYS B C 1
ATOM 3891 O O . LYS B 1 115 ? -27.875 1.453 4.93 1 97.81 115 LYS B O 1
ATOM 3896 N N . ILE B 1 116 ? -27.125 2.961 6.434 1 97.75 116 ILE B N 1
ATOM 3897 C CA . ILE B 1 116 ? -26 2.127 6.828 1 97.75 116 ILE B CA 1
ATOM 3898 C C . ILE B 1 116 ? -26.484 1.004 7.746 1 97.75 116 ILE B C 1
ATOM 3900 O O . ILE B 1 116 ? -27.547 1.107 8.352 1 97.75 116 ILE B O 1
ATOM 3904 N N . ALA B 1 117 ? -25.734 -0.018 7.816 1 97.44 117 ALA B N 1
ATOM 3905 C CA . ALA B 1 117 ? -26.016 -1.129 8.719 1 97.44 117 ALA B CA 1
ATOM 3906 C C . ALA B 1 117 ? -25.781 -0.726 10.172 1 97.44 117 ALA B C 1
ATOM 3908 O O . ALA B 1 117 ? -24.766 -0.112 10.5 1 97.44 117 ALA B O 1
ATOM 3909 N N . LYS B 1 118 ? -26.703 -0.951 11.023 1 97.94 118 LYS B N 1
ATOM 3910 C CA . LYS B 1 118 ? -26.625 -0.96 12.484 1 97.94 118 LYS B CA 1
ATOM 3911 C C . LYS B 1 118 ? -26.969 -2.336 13.039 1 97.94 118 LYS B C 1
ATOM 3913 O O . LYS B 1 118 ? -28.156 -2.676 13.188 1 97.94 118 LYS B O 1
ATOM 3918 N N . VAL B 1 119 ? -25.922 -3.104 13.305 1 98.44 119 VAL B N 1
ATOM 3919 C CA . VAL B 1 119 ? -26.109 -4.52 13.609 1 98.44 119 VAL B CA 1
ATOM 3920 C C . VAL B 1 119 ? -25.656 -4.801 15.039 1 98.44 119 VAL B C 1
ATOM 3922 O O . VAL B 1 119 ? -24.609 -4.301 15.477 1 98.44 119 VAL B O 1
ATOM 3925 N N . HIS B 1 120 ? -26.438 -5.543 15.781 1 98.56 120 HIS B N 1
ATOM 3926 C CA . HIS B 1 120 ? -26.016 -5.961 17.109 1 98.56 120 HIS B CA 1
ATOM 3927 C C . HIS B 1 120 ? -24.797 -6.887 17.031 1 98.56 120 HIS B C 1
ATOM 3929 O O . HIS B 1 120 ? -24.719 -7.734 16.141 1 98.56 120 HIS B O 1
ATOM 3935 N N . VAL B 1 121 ? -23.922 -6.797 17.969 1 98.69 121 VAL B N 1
ATOM 3936 C CA . VAL B 1 121 ? -22.641 -7.508 17.969 1 98.69 121 VAL B CA 1
ATOM 3937 C C . VAL B 1 121 ? -22.891 -9.016 17.906 1 98.69 121 VAL B C 1
ATOM 3939 O O . VAL B 1 121 ? -22.156 -9.742 17.234 1 98.69 121 VAL B O 1
ATOM 3942 N N . ASP B 1 122 ? -23.906 -9.5 18.547 1 98.38 122 ASP B N 1
ATOM 3943 C CA . ASP B 1 122 ? -24.219 -10.922 18.516 1 98.38 122 ASP B CA 1
ATOM 3944 C C . ASP B 1 122 ? -24.562 -11.383 17.094 1 98.38 122 ASP B C 1
ATOM 3946 O O . ASP B 1 122 ? -24.141 -12.461 16.672 1 98.38 122 ASP B O 1
ATOM 3950 N N . GLU B 1 123 ? -25.344 -10.578 16.469 1 98.25 123 GLU B N 1
ATOM 3951 C CA . GLU B 1 123 ? -25.703 -10.906 15.094 1 98.25 123 GLU B CA 1
ATOM 3952 C C . GLU B 1 123 ? -24.484 -10.859 14.188 1 98.25 123 GLU B C 1
ATOM 3954 O O . GLU B 1 123 ? -24.312 -11.727 13.32 1 98.25 123 GLU B O 1
ATOM 3959 N N . PHE B 1 124 ? -23.688 -9.922 14.336 1 98.56 124 PHE B N 1
ATOM 3960 C CA . PHE B 1 124 ? -22.484 -9.773 13.523 1 98.56 124 PHE B CA 1
ATOM 3961 C C . PHE B 1 124 ? -21.547 -10.961 13.727 1 98.56 124 PHE B C 1
ATOM 3963 O O . PHE B 1 124 ? -21.047 -11.531 12.75 1 98.56 124 PHE B O 1
ATOM 3970 N N . LEU B 1 125 ? -21.328 -11.344 14.977 1 98.25 125 LEU B N 1
ATOM 3971 C CA . LEU B 1 125 ? -20.312 -12.352 15.305 1 98.25 125 LEU B CA 1
ATOM 3972 C C . LEU B 1 125 ? -20.875 -13.758 15.117 1 98.25 125 LEU B C 1
ATOM 3974 O O . LEU B 1 125 ? -20.109 -14.695 14.859 1 98.25 125 LEU B O 1
ATOM 3978 N N . LYS B 1 126 ? -22.203 -13.953 15.172 1 97.5 126 LYS B N 1
ATOM 3979 C CA . LYS B 1 126 ? -22.734 -15.312 15.266 1 97.5 126 LYS B CA 1
ATOM 3980 C C . LYS B 1 126 ? -23.609 -15.633 14.062 1 97.5 126 LYS B C 1
ATOM 3982 O O . LYS B 1 126 ? -24.219 -16.719 14 1 97.5 126 LYS B O 1
ATOM 3987 N N . SER B 1 127 ? -23.797 -14.734 13.164 1 97.19 127 SER B N 1
ATOM 3988 C CA . SER B 1 127 ? -24.656 -15 12.008 1 97.19 127 SER B CA 1
ATOM 3989 C C . SER B 1 127 ? -23.984 -14.547 10.711 1 97.19 127 SER B C 1
ATOM 3991 O O . SER B 1 127 ? -23.422 -13.453 10.648 1 97.19 127 SER B O 1
ATOM 3993 N N . VAL B 1 128 ? -24.109 -15.398 9.727 1 97.31 128 VAL B N 1
ATOM 3994 C CA . VAL B 1 128 ? -23.578 -15.078 8.398 1 97.31 128 VAL B CA 1
ATOM 3995 C C . VAL B 1 128 ? -24.328 -13.875 7.828 1 97.31 128 VAL B C 1
ATOM 3997 O O . VAL B 1 128 ? -23.719 -12.984 7.23 1 97.31 128 VAL B O 1
ATOM 4000 N N . ASP B 1 129 ? -25.578 -13.812 8.07 1 97.88 129 ASP B N 1
ATOM 4001 C CA . ASP B 1 129 ? -26.391 -12.711 7.57 1 97.88 129 ASP B CA 1
ATOM 4002 C C . ASP B 1 129 ? -25.984 -11.391 8.219 1 97.88 129 ASP B C 1
ATOM 4004 O O . ASP B 1 129 ? -25.922 -10.352 7.551 1 97.88 129 ASP B O 1
ATOM 4008 N N . GLY B 1 130 ? -25.797 -11.453 9.508 1 98.31 130 GLY B N 1
ATOM 4009 C CA . GLY B 1 130 ? -25.328 -10.266 10.195 1 98.31 130 GLY B CA 1
ATOM 4010 C C . GLY B 1 130 ? -24 -9.758 9.656 1 98.31 130 GLY B C 1
ATOM 4011 O O . GLY B 1 130 ? -23.828 -8.555 9.453 1 98.31 130 GLY B O 1
ATOM 4012 N N . ALA B 1 131 ? -23.125 -10.688 9.414 1 98.5 131 ALA B N 1
ATOM 4013 C CA . ALA B 1 131 ? -21.828 -10.32 8.836 1 98.5 131 ALA B CA 1
ATOM 4014 C C . ALA B 1 131 ? -22 -9.727 7.441 1 98.5 131 ALA B C 1
ATOM 4016 O O . ALA B 1 131 ? -21.406 -8.688 7.129 1 98.5 131 ALA B O 1
ATOM 4017 N N . LYS B 1 132 ? -22.797 -10.344 6.629 1 98.69 132 LYS B N 1
ATOM 4018 C CA . LYS B 1 132 ? -23.031 -9.859 5.273 1 98.69 132 LYS B CA 1
ATOM 4019 C C . LYS B 1 132 ? -23.594 -8.438 5.293 1 98.69 132 LYS B C 1
ATOM 4021 O O . LYS B 1 132 ? -23.234 -7.609 4.457 1 98.69 132 LYS B O 1
ATOM 4026 N N . HIS B 1 133 ? -24.453 -8.172 6.227 1 98.69 133 HIS B N 1
ATOM 4027 C CA . HIS B 1 133 ? -25.047 -6.844 6.332 1 98.69 133 HIS B CA 1
ATOM 4028 C C . HIS B 1 133 ? -23.984 -5.793 6.633 1 98.69 133 HIS B C 1
ATOM 4030 O O . HIS B 1 133 ? -23.984 -4.723 6.023 1 98.69 133 HIS B O 1
ATOM 4036 N N . VAL B 1 134 ? -23.094 -6.094 7.508 1 98.88 134 VAL B N 1
ATOM 4037 C CA . VAL B 1 134 ? -22.031 -5.18 7.906 1 98.88 134 VAL B CA 1
ATOM 4038 C C . VAL B 1 134 ? -21.109 -4.922 6.727 1 98.88 134 VAL B C 1
ATOM 4040 O O . VAL B 1 134 ? -20.844 -3.771 6.375 1 98.88 134 VAL B O 1
ATOM 4043 N N . PHE B 1 135 ? -20.672 -5.969 6.07 1 98.88 135 PHE B N 1
ATOM 4044 C CA . PHE B 1 135 ? -19.703 -5.82 4.996 1 98.88 135 PHE B CA 1
ATOM 4045 C C . PHE B 1 135 ? -20.328 -5.176 3.77 1 98.88 135 PHE B C 1
ATOM 4047 O O . PHE B 1 135 ? -19.688 -4.43 3.043 1 98.88 135 PHE B O 1
ATOM 4054 N N . GLN B 1 136 ? -21.594 -5.48 3.525 1 98.81 136 GLN B N 1
ATOM 4055 C CA . GLN B 1 136 ? -22.281 -4.801 2.43 1 98.81 136 GLN B CA 1
ATOM 4056 C C . GLN B 1 136 ? -22.344 -3.297 2.676 1 98.81 136 GLN B C 1
ATOM 4058 O O . GLN B 1 136 ? -22.188 -2.504 1.747 1 98.81 136 GLN B O 1
ATOM 4063 N N . SER B 1 137 ? -22.641 -2.924 3.91 1 98.94 137 SER B N 1
ATOM 4064 C CA . SER B 1 137 ? -22.688 -1.511 4.27 1 98.94 137 SER B CA 1
ATOM 4065 C C . SER B 1 137 ? -21.328 -0.843 4.047 1 98.94 137 SER B C 1
ATOM 4067 O O . SER B 1 137 ? -21.266 0.273 3.529 1 98.94 137 SER B O 1
ATOM 4069 N N . LEU B 1 138 ? -20.281 -1.542 4.438 1 98.88 138 LEU B N 1
ATOM 4070 C CA . LEU B 1 138 ? -18.922 -1.031 4.227 1 98.88 138 LEU B CA 1
ATOM 4071 C C . LEU B 1 138 ? -18.625 -0.877 2.74 1 98.88 138 LEU B C 1
ATOM 4073 O O . LEU B 1 138 ? -18.078 0.139 2.314 1 98.88 138 LEU B O 1
ATOM 4077 N N . LEU B 1 139 ? -19.031 -1.868 1.974 1 98.75 139 LEU B N 1
ATOM 4078 C CA . LEU B 1 139 ? -18.797 -1.842 0.535 1 98.75 139 LEU B CA 1
ATOM 4079 C C . LEU B 1 139 ? -19.594 -0.724 -0.128 1 98.75 139 LEU B C 1
ATOM 4081 O O . LEU B 1 139 ? -19.078 -0.018 -0.998 1 98.75 139 LEU B O 1
ATOM 4085 N N . ASP B 1 140 ? -20.812 -0.531 0.325 1 98.75 140 ASP B N 1
ATOM 4086 C CA . ASP B 1 140 ? -21.719 0.43 -0.313 1 98.75 140 ASP B CA 1
ATOM 4087 C C . ASP B 1 140 ? -21.422 1.852 0.164 1 98.75 140 ASP B C 1
ATOM 4089 O O . ASP B 1 140 ? -21.266 2.764 -0.649 1 98.75 140 ASP B O 1
ATOM 4093 N N . TYR B 1 141 ? -21.281 2.023 1.491 1 98.88 141 TYR B N 1
ATOM 4094 C CA . TYR B 1 141 ? -21.312 3.375 2.039 1 98.88 141 TYR B CA 1
ATOM 4095 C C . TYR B 1 141 ? -20.016 3.711 2.75 1 98.88 141 TYR B C 1
ATOM 4097 O O . TYR B 1 141 ? -19.75 4.871 3.08 1 98.88 141 TYR B O 1
ATOM 4105 N N . GLY B 1 142 ? -19.203 2.734 2.99 1 98.81 142 GLY B N 1
ATOM 4106 C CA . GLY B 1 142 ? -17.938 2.943 3.662 1 98.81 142 GLY B CA 1
ATOM 4107 C C . GLY B 1 142 ? -18.062 3.035 5.172 1 98.81 142 GLY B C 1
ATOM 4108 O O . GLY B 1 142 ? -17.109 3.393 5.859 1 98.81 142 GLY B O 1
ATOM 4109 N N . VAL B 1 143 ? -19.281 2.703 5.723 1 98.88 143 VAL B N 1
ATOM 4110 C CA . VAL B 1 143 ? -19.5 2.832 7.16 1 98.88 143 VAL B CA 1
ATOM 4111 C C . VAL B 1 143 ? -20.422 1.723 7.648 1 98.88 143 VAL B C 1
ATOM 4113 O O . VAL B 1 143 ? -21.375 1.354 6.961 1 98.88 143 VAL B O 1
ATOM 4116 N N . ALA B 1 144 ? -20.156 1.209 8.773 1 98.81 144 ALA B N 1
ATOM 4117 C CA . ALA B 1 144 ? -21.047 0.308 9.484 1 98.81 144 ALA B CA 1
ATOM 4118 C C . ALA B 1 144 ? -20.953 0.529 10.992 1 98.81 144 ALA B C 1
ATOM 4120 O O . ALA B 1 144 ? -19.891 0.823 11.523 1 98.81 144 ALA B O 1
ATOM 4121 N N . LEU B 1 145 ? -22.047 0.449 11.695 1 98.75 145 LEU B N 1
ATOM 4122 C CA . LEU B 1 145 ? -22.094 0.538 13.148 1 98.75 145 LEU B CA 1
ATOM 4123 C C . LEU B 1 145 ? -22.453 -0.813 13.766 1 98.75 145 LEU B C 1
ATOM 4125 O O . LEU B 1 145 ? -23.406 -1.462 13.344 1 98.75 145 LEU B O 1
ATOM 4129 N N . ILE B 1 146 ? -21.641 -1.287 14.617 1 98.81 146 ILE B N 1
ATOM 4130 C CA . ILE B 1 146 ? -21.906 -2.496 15.391 1 98.81 146 ILE B CA 1
ATOM 4131 C C . ILE B 1 146 ? -22.281 -2.121 16.828 1 98.81 146 ILE B C 1
ATOM 4133 O O . ILE B 1 146 ? -21.469 -1.549 17.547 1 98.81 146 ILE B O 1
ATOM 4137 N N . GLU B 1 147 ? -23.422 -2.484 17.266 1 98.12 147 GLU B N 1
ATOM 4138 C CA . GLU B 1 147 ? -23.969 -2.059 18.547 1 98.12 147 GLU B CA 1
ATOM 4139 C C . GLU B 1 147 ? -23.969 -3.207 19.547 1 98.12 147 GLU B C 1
ATOM 4141 O O . GLU B 1 147 ? -23.812 -4.371 19.172 1 98.12 147 GLU B O 1
ATOM 4146 N N . GLY B 1 148 ? -24.109 -2.822 20.812 1 98.06 148 GLY B N 1
ATOM 4147 C CA . GLY B 1 148 ? -24.172 -3.812 21.875 1 98.06 148 GLY B CA 1
ATOM 4148 C C . GLY B 1 148 ? -22.812 -4.406 22.219 1 98.06 148 GLY B C 1
ATOM 4149 O O . GLY B 1 148 ? -22.734 -5.516 22.75 1 98.06 148 GLY B O 1
ATOM 4150 N N . VAL B 1 149 ? -21.781 -3.742 21.797 1 98.62 149 VAL B N 1
ATOM 4151 C CA . VAL B 1 149 ? -20.422 -4.219 22.078 1 98.62 149 VAL B CA 1
ATOM 4152 C C . VAL B 1 149 ? -20.047 -3.895 23.516 1 98.62 149 VAL B C 1
ATOM 4154 O O . VAL B 1 149 ? -20.328 -2.803 24.016 1 98.62 149 VAL B O 1
ATOM 4157 N N . GLY B 1 150 ? -19.438 -4.895 24.234 1 98.25 150 GLY B N 1
ATOM 4158 C CA . GLY B 1 150 ? -18.906 -4.582 25.547 1 98.25 150 GLY B CA 1
ATOM 4159 C C . GLY B 1 150 ? -17.984 -3.373 25.562 1 98.25 150 GLY B C 1
ATOM 4160 O O . GLY B 1 150 ? -17.188 -3.188 24.641 1 98.25 150 GLY B O 1
ATOM 4161 N N . VAL B 1 151 ? -18.094 -2.525 26.594 1 97.38 151 VAL B N 1
ATOM 4162 C CA . VAL B 1 151 ? -17.359 -1.271 26.641 1 97.38 151 VAL B CA 1
ATOM 4163 C C . VAL B 1 151 ? -15.93 -1.531 27.109 1 97.38 151 VAL B C 1
ATOM 4165 O O . VAL B 1 151 ? -15.555 -1.134 28.219 1 97.38 151 VAL B O 1
ATOM 4168 N N . SER B 1 152 ? -15.141 -2.098 26.281 1 97.31 152 SER B N 1
ATOM 4169 C CA . SER B 1 152 ? -13.758 -2.451 26.609 1 97.31 152 SER B CA 1
ATOM 4170 C C . SER B 1 152 ? -12.93 -2.641 25.344 1 97.31 152 SER B C 1
ATOM 4172 O O . SER B 1 152 ? -13.477 -2.83 24.25 1 97.31 152 SER B O 1
ATOM 4174 N N . GLU B 1 153 ? -11.664 -2.539 25.516 1 97 153 GLU B N 1
ATOM 4175 C CA . GLU B 1 153 ? -10.734 -2.768 24.422 1 97 153 GLU B CA 1
ATOM 4176 C C . GLU B 1 153 ? -10.836 -4.203 23.906 1 97 153 GLU B C 1
ATOM 4178 O O . GLU B 1 153 ? -10.789 -4.438 22.688 1 97 153 GLU B O 1
ATOM 4183 N N . GLU B 1 154 ? -10.953 -5.141 24.828 1 97.69 154 GLU B N 1
ATOM 4184 C CA . GLU B 1 154 ? -11.023 -6.555 24.469 1 97.69 154 GLU B CA 1
ATOM 4185 C C . GLU B 1 154 ? -12.242 -6.848 23.594 1 97.69 154 GLU B C 1
ATOM 4187 O O . GLU B 1 154 ? -12.141 -7.578 22.609 1 97.69 154 GLU B O 1
ATOM 4192 N N . ALA B 1 155 ? -13.352 -6.309 24.031 1 98.19 155 ALA B N 1
ATOM 4193 C CA . ALA B 1 155 ? -14.578 -6.504 23.25 1 98.19 155 ALA B CA 1
ATOM 4194 C C . ALA B 1 155 ? -14.453 -5.871 21.875 1 98.19 155 ALA B C 1
ATOM 4196 O O . ALA B 1 155 ? -14.945 -6.426 20.891 1 98.19 155 ALA B O 1
ATOM 4197 N N . THR B 1 156 ? -13.836 -4.707 21.797 1 98.44 156 THR B N 1
ATOM 4198 C CA . THR B 1 156 ? -13.602 -4.039 20.516 1 98.44 156 THR B CA 1
ATOM 4199 C C . THR B 1 156 ? -12.711 -4.895 19.609 1 98.44 156 THR B C 1
ATOM 4201 O O . THR B 1 156 ? -12.961 -4.996 18.406 1 98.44 156 THR B O 1
ATOM 4204 N N . GLU B 1 157 ? -11.68 -5.469 20.203 1 98.44 157 GLU B N 1
ATOM 4205 C CA . GLU B 1 157 ? -10.75 -6.301 19.453 1 98.44 157 GLU B CA 1
ATOM 4206 C C . GLU B 1 157 ? -11.461 -7.488 18.812 1 98.44 157 GLU B C 1
ATOM 4208 O O . GLU B 1 157 ? -11.125 -7.895 17.688 1 98.44 157 GLU B O 1
ATOM 4213 N N . GLU B 1 158 ? -12.391 -8.062 19.516 1 98.44 158 GLU B N 1
ATOM 4214 C CA . GLU B 1 158 ? -13.164 -9.172 18.953 1 98.44 158 GLU B CA 1
ATOM 4215 C C . GLU B 1 158 ? -13.898 -8.742 17.688 1 98.44 158 GLU B C 1
ATOM 4217 O O . GLU B 1 158 ? -13.984 -9.5 16.719 1 98.44 158 GLU B O 1
ATOM 4222 N N . VAL B 1 159 ? -14.43 -7.566 17.719 1 98.69 159 VAL B N 1
ATOM 4223 C CA . VAL B 1 159 ? -15.117 -7.016 16.562 1 98.69 159 VAL B CA 1
ATOM 4224 C C . VAL B 1 159 ? -14.125 -6.82 15.414 1 98.69 159 VAL B C 1
ATOM 4226 O O . VAL B 1 159 ? -14.406 -7.172 14.266 1 98.69 159 VAL B O 1
ATOM 4229 N N . CYS B 1 160 ? -12.922 -6.309 15.727 1 98.56 160 CYS B N 1
ATOM 4230 C CA . CYS B 1 160 ? -11.883 -6.094 14.727 1 98.56 160 CYS B CA 1
ATOM 4231 C C . CYS B 1 160 ? -11.484 -7.406 14.062 1 98.56 160 CYS B C 1
ATOM 4233 O O . CYS B 1 160 ? -11.352 -7.469 12.836 1 98.56 160 CYS B O 1
ATOM 4235 N N . LYS B 1 161 ? -11.328 -8.391 14.883 1 97.81 161 LYS B N 1
ATOM 4236 C CA . LYS B 1 161 ? -10.961 -9.703 14.352 1 97.81 161 LYS B CA 1
ATOM 4237 C C . LYS B 1 161 ? -12.016 -10.203 13.367 1 97.81 161 LYS B C 1
ATOM 4239 O O . LYS B 1 161 ? -11.68 -10.742 12.312 1 97.81 161 LYS B O 1
ATOM 4244 N N . ALA B 1 162 ? -13.266 -10 13.711 1 98.25 162 ALA B N 1
ATOM 4245 C CA . ALA B 1 162 ? -14.359 -10.414 12.836 1 98.25 162 ALA B CA 1
ATOM 4246 C C . ALA B 1 162 ? -14.383 -9.578 11.555 1 98.25 162 ALA B C 1
ATOM 4248 O O . ALA B 1 162 ? -14.852 -10.047 10.516 1 98.25 162 ALA B O 1
ATOM 4249 N N . LEU B 1 163 ? -13.883 -8.359 11.586 1 98.56 163 LEU B N 1
ATOM 4250 C CA . LEU B 1 163 ? -13.844 -7.473 10.43 1 98.56 163 LEU B CA 1
ATOM 4251 C C . LEU B 1 163 ? -12.672 -7.82 9.516 1 98.56 163 LEU B C 1
ATOM 4253 O O . LEU B 1 163 ? -12.602 -7.336 8.383 1 98.56 163 LEU B O 1
ATOM 4257 N N . GLY B 1 164 ? -11.766 -8.594 9.984 1 97.19 164 GLY B N 1
ATOM 4258 C CA . GLY B 1 164 ? -10.656 -9.008 9.141 1 97.19 164 GLY B CA 1
ATOM 4259 C C . GLY B 1 164 ? -9.352 -9.133 9.898 1 97.19 164 GLY B C 1
ATOM 4260 O O . GLY B 1 164 ? -8.375 -9.68 9.375 1 97.19 164 GLY B O 1
ATOM 4261 N N . GLY B 1 165 ? -9.305 -8.641 11.109 1 96.88 165 GLY B N 1
ATOM 4262 C CA . GLY B 1 165 ? -8.094 -8.703 11.914 1 96.88 165 GLY B CA 1
ATOM 4263 C C . GLY B 1 165 ? -7.719 -7.375 12.539 1 96.88 165 GLY B C 1
ATOM 4264 O O . GLY B 1 165 ? -8.539 -6.449 12.586 1 96.88 165 GLY B O 1
ATOM 4265 N N . VAL B 1 166 ? -6.5 -7.336 13.094 1 97.5 166 VAL B N 1
ATOM 4266 C CA . VAL B 1 166 ? -5.957 -6.129 13.711 1 97.5 166 VAL B CA 1
ATOM 4267 C C . VAL B 1 166 ? -4.641 -5.754 13.039 1 97.5 166 VAL B C 1
ATOM 4269 O O . VAL B 1 166 ? -3.709 -6.559 12.984 1 97.5 166 VAL B O 1
ATOM 4272 N N . GLN B 1 167 ? -4.594 -4.633 12.445 1 96.75 167 GLN B N 1
ATOM 4273 C CA . GLN B 1 167 ? -3.361 -4.121 11.852 1 96.75 167 GLN B CA 1
ATOM 4274 C C . GLN B 1 167 ? -2.498 -3.42 12.898 1 96.75 167 GLN B C 1
ATOM 4276 O O . GLN B 1 167 ? -2.928 -2.438 13.508 1 96.75 167 GLN B O 1
ATOM 4281 N N . HIS B 1 168 ? -1.301 -3.902 13.078 1 95 168 HIS B N 1
ATOM 4282 C CA . HIS B 1 168 ? -0.388 -3.309 14.047 1 95 168 HIS B CA 1
ATOM 4283 C C . HIS B 1 168 ? 0.453 -2.207 13.406 1 95 168 HIS B C 1
ATOM 4285 O O . HIS B 1 168 ? 0.989 -2.385 12.312 1 95 168 HIS B O 1
ATOM 4291 N N . THR B 1 169 ? 0.515 -1.072 14.023 1 93.31 169 THR B N 1
ATOM 4292 C CA . THR B 1 169 ? 1.285 0.091 13.594 1 93.31 169 THR B CA 1
ATOM 4293 C C . THR B 1 169 ? 2.141 0.623 14.742 1 93.31 169 THR B C 1
ATOM 4295 O O . THR B 1 169 ? 2.301 -0.047 15.766 1 93.31 169 THR B O 1
ATOM 4298 N N . ILE B 1 170 ? 2.695 1.737 14.578 1 91.12 170 ILE B N 1
ATOM 4299 C CA . ILE B 1 170 ? 3.465 2.367 15.641 1 91.12 170 ILE B CA 1
ATOM 4300 C C . ILE B 1 170 ? 2.555 2.65 16.844 1 91.12 170 ILE B C 1
ATOM 4302 O O . ILE B 1 170 ? 3.031 2.844 17.953 1 91.12 170 ILE B O 1
ATOM 4306 N N . PHE B 1 171 ? 1.264 2.609 16.609 1 91.44 171 PHE B N 1
ATOM 4307 C CA . PHE B 1 171 ? 0.302 2.896 17.656 1 91.44 171 PHE B CA 1
ATOM 4308 C C . PHE B 1 171 ? -0.138 1.611 18.359 1 91.44 171 PHE B C 1
ATOM 4310 O O . PHE B 1 171 ? -0.98 1.643 19.25 1 91.44 171 PHE B O 1
ATOM 4317 N N . GLY B 1 172 ? 0.39 0.523 17.938 1 91.88 172 GLY B N 1
ATOM 4318 C CA . GLY B 1 172 ? -0.058 -0.776 18.406 1 91.88 172 GLY B CA 1
ATOM 4319 C C . GLY B 1 172 ? -1.2 -1.349 17.578 1 91.88 172 GLY B C 1
ATOM 4320 O O . GLY B 1 172 ? -1.477 -0.875 16.484 1 91.88 172 GLY B O 1
ATOM 4321 N N . GLY B 1 173 ? -1.741 -2.471 18.078 1 94.75 173 GLY B N 1
ATOM 4322 C CA . GLY B 1 173 ? -2.92 -3.043 17.453 1 94.75 173 GLY B CA 1
ATOM 4323 C C . GLY B 1 173 ? -4.215 -2.395 17.906 1 94.75 173 GLY B C 1
ATOM 4324 O O . GLY B 1 173 ? -5.07 -2.061 17.094 1 94.75 173 GLY B O 1
ATOM 4325 N N . MET B 1 174 ? -4.289 -2.225 19.219 1 96.44 174 MET B N 1
ATOM 4326 C CA . MET B 1 174 ? -5.367 -1.511 19.906 1 96.44 174 MET B CA 1
ATOM 4327 C C . MET B 1 174 ? -4.82 -0.328 20.703 1 96.44 174 MET B C 1
ATOM 4329 O O . MET B 1 174 ? -3.748 -0.42 21.297 1 96.44 174 MET B O 1
ATOM 4333 N N . TRP B 1 175 ? -5.57 0.746 20.688 1 92.69 175 TRP B N 1
ATOM 4334 C CA . TRP B 1 175 ? -5.121 1.872 21.5 1 92.69 175 TRP B CA 1
ATOM 4335 C C . TRP B 1 175 ? -6.305 2.654 22.047 1 92.69 175 TRP B C 1
ATOM 4337 O O . TRP B 1 175 ? -7.445 2.457 21.609 1 92.69 175 TRP B O 1
ATOM 4347 N N . LYS B 1 176 ? -6.074 3.482 23.109 1 90.69 176 LYS B N 1
ATOM 4348 C CA . LYS B 1 176 ? -7.074 4.371 23.688 1 90.69 176 LYS B CA 1
ATOM 4349 C C . LYS B 1 176 ? -6.684 5.836 23.5 1 90.69 176 LYS B C 1
ATOM 4351 O O . LYS B 1 176 ? -5.5 6.176 23.516 1 90.69 176 LYS B O 1
ATOM 4356 N N . PHE B 1 177 ? -7.688 6.578 23.172 1 83.94 177 PHE B N 1
ATOM 4357 C CA . PHE B 1 177 ? -7.555 8.031 23.125 1 83.94 177 PHE B CA 1
ATOM 4358 C C . PHE B 1 177 ? -8.156 8.672 24.359 1 83.94 177 PHE B C 1
ATOM 4360 O O . PHE B 1 177 ? -9.289 8.367 24.75 1 83.94 177 PHE B O 1
ATOM 4367 N N . THR B 1 178 ? -7.371 9.352 25.031 1 81.25 178 THR B N 1
ATOM 4368 C CA . THR B 1 178 ? -7.84 10.266 26.062 1 81.25 178 THR B CA 1
ATOM 4369 C C . THR B 1 178 ? -7.25 11.656 25.875 1 81.25 178 THR B C 1
ATOM 4371 O O . THR B 1 178 ? -6.398 11.859 25 1 81.25 178 THR B O 1
ATOM 4374 N N . THR B 1 179 ? -7.812 12.719 26.547 1 73.06 179 THR B N 1
ATOM 4375 C CA . THR B 1 179 ? -7.258 14.062 26.438 1 73.06 179 THR B CA 1
ATOM 4376 C C . THR B 1 179 ? -5.848 14.117 27.016 1 73.06 179 THR B C 1
ATOM 4378 O O . THR B 1 179 ? -5.191 15.164 26.953 1 73.06 179 THR B O 1
ATOM 4381 N N . ARG B 1 180 ? -5.352 13.086 27.469 1 66.25 180 ARG B N 1
ATOM 4382 C CA . ARG B 1 180 ? -3.955 13 27.891 1 66.25 180 ARG B CA 1
ATOM 4383 C C . ARG B 1 180 ? -3.072 12.539 26.734 1 66.25 180 ARG B C 1
ATOM 4385 O O . ARG B 1 180 ? -3.334 11.5 26.109 1 66.25 180 ARG B O 1
ATOM 4392 N N . ALA B 1 181 ? -2.129 13.406 26.328 1 63.62 181 ALA B N 1
ATOM 4393 C CA . ALA B 1 181 ? -1.351 13.219 25.109 1 63.62 181 ALA B CA 1
ATOM 4394 C C . ALA B 1 181 ? -0.332 12.094 25.281 1 63.62 181 ALA B C 1
ATOM 4396 O O . ALA B 1 181 ? 0.599 12.211 26.078 1 63.62 181 ALA B O 1
ATOM 4397 N N . ASP B 1 182 ? -0.601 10.953 24.688 1 66.62 182 ASP B N 1
ATOM 4398 C CA . ASP B 1 182 ? 0.383 9.875 24.625 1 66.62 182 ASP B CA 1
ATOM 4399 C C . ASP B 1 182 ? 1.19 9.945 23.328 1 66.62 182 ASP B C 1
ATOM 4401 O O . ASP B 1 182 ? 2.271 9.352 23.234 1 66.62 182 ASP B O 1
ATOM 4405 N N . HIS B 1 183 ? 0.681 10.602 22.375 1 73.81 183 HIS B N 1
ATOM 4406 C CA . HIS B 1 183 ? 1.316 10.773 21.062 1 73.81 183 HIS B CA 1
ATOM 4407 C C . HIS B 1 183 ? 1.215 12.211 20.594 1 73.81 183 HIS B C 1
ATOM 4409 O O . HIS B 1 183 ? 0.422 12.992 21.125 1 73.81 183 HIS B O 1
ATOM 4415 N N . ALA B 1 184 ? 2.018 12.57 19.688 1 68.5 184 ALA B N 1
ATOM 4416 C CA . ALA B 1 184 ? 2.059 13.93 19.156 1 68.5 184 ALA B CA 1
ATOM 4417 C C . ALA B 1 184 ? 1.01 14.133 18.078 1 68.5 184 ALA B C 1
ATOM 4419 O O . ALA B 1 184 ? 1.35 14.336 16.906 1 68.5 184 ALA B O 1
ATOM 4420 N N . ASP B 1 185 ? -0.231 14.102 18.516 1 74.25 185 ASP B N 1
ATOM 4421 C CA . ASP B 1 185 ? -1.337 14.164 17.562 1 74.25 185 ASP B CA 1
ATOM 4422 C C . ASP B 1 185 ? -2.504 14.969 18.141 1 74.25 185 ASP B C 1
ATOM 4424 O O . ASP B 1 185 ? -2.826 14.852 19.328 1 74.25 185 ASP B O 1
ATOM 4428 N N . THR B 1 186 ? -3.074 15.75 17.297 1 71.25 186 THR B N 1
ATOM 4429 C CA . THR B 1 186 ? -4.172 16.625 17.688 1 71.25 186 THR B CA 1
ATOM 4430 C C . THR B 1 186 ? -5.363 15.812 18.188 1 71.25 186 THR B C 1
ATOM 4432 O O . THR B 1 186 ? -6.184 16.312 18.969 1 71.25 186 THR B O 1
ATOM 4435 N N . ALA B 1 187 ? -5.406 14.617 17.828 1 74.5 187 ALA B N 1
ATOM 4436 C CA . ALA B 1 187 ? -6.5 13.742 18.234 1 74.5 187 ALA B CA 1
ATOM 4437 C C . ALA B 1 187 ? -6.516 13.555 19.75 1 74.5 187 ALA B C 1
ATOM 4439 O O . ALA B 1 187 ? -7.535 13.156 20.328 1 74.5 187 ALA B O 1
ATOM 4440 N N . TYR B 1 188 ? -5.547 13.883 20.422 1 74.06 188 TYR B N 1
ATOM 4441 C CA . TYR B 1 188 ? -5.434 13.656 21.859 1 74.06 188 TYR B CA 1
ATOM 4442 C C . TYR B 1 188 ? -5.75 14.93 22.625 1 74.06 188 TYR B C 1
ATOM 4444 O O . TYR B 1 188 ? -5.301 15.102 23.766 1 74.06 188 TYR B O 1
ATOM 4452 N N . THR B 1 189 ? -6.438 15.867 21.953 1 77.75 189 THR B N 1
ATOM 4453 C CA . THR B 1 189 ? -6.914 17.094 22.578 1 77.75 189 THR B CA 1
ATOM 4454 C C . THR B 1 189 ? -8.438 17.156 22.547 1 77.75 189 THR B C 1
ATOM 4456 O O . THR B 1 189 ? -9.094 16.25 22.031 1 77.75 189 THR B O 1
ATOM 4459 N N . ASN B 1 190 ? -9.023 18.188 23.125 1 84.62 190 ASN B N 1
ATOM 4460 C CA . ASN B 1 190 ? -10.469 18.359 23.094 1 84.62 190 ASN B CA 1
ATOM 4461 C C . ASN B 1 190 ? -10.891 19.344 22.016 1 84.62 190 ASN B C 1
ATOM 4463 O O . ASN B 1 190 ? -12.07 19.688 21.906 1 84.62 190 ASN B O 1
ATOM 4467 N N . LEU B 1 191 ? -9.922 19.703 21.188 1 84.81 191 LEU B N 1
ATOM 4468 C CA . LEU B 1 191 ? -10.18 20.641 20.109 1 84.81 191 LEU B CA 1
ATOM 4469 C C . LEU B 1 191 ? -10.875 19.938 18.938 1 84.81 191 LEU B C 1
ATOM 4471 O O . LEU B 1 191 ? -10.75 18.719 18.781 1 84.81 191 LEU B O 1
ATOM 4475 N N . PRO B 1 192 ? -11.594 20.781 18.188 1 91.38 192 PRO B N 1
ATOM 4476 C CA . PRO B 1 192 ? -12.18 20.188 16.984 1 91.38 192 PRO B CA 1
ATOM 4477 C C . PRO B 1 192 ? -11.133 19.625 16.031 1 91.38 192 PRO B C 1
ATOM 4479 O O . PRO B 1 192 ? -10.023 20.156 15.938 1 91.38 192 PRO B O 1
ATOM 4482 N N . LEU B 1 193 ? -11.43 18.562 15.445 1 92.62 193 LEU B N 1
ATOM 4483 C CA . LEU B 1 193 ? -10.617 17.953 14.398 1 92.62 193 LEU B CA 1
ATOM 4484 C C . LEU B 1 193 ? -11.375 17.906 13.078 1 92.62 193 LEU B C 1
ATOM 4486 O O . LEU B 1 193 ? -12.469 17.344 12.992 1 92.62 193 LEU B O 1
ATOM 4490 N N . ALA B 1 194 ? -10.805 18.531 12.086 1 96.19 194 ALA B N 1
ATOM 4491 C CA . ALA B 1 194 ? -11.445 18.594 10.781 1 96.19 194 ALA B CA 1
ATOM 4492 C C . ALA B 1 194 ? -11.422 17.219 10.102 1 96.19 194 ALA B C 1
ATOM 4494 O O . ALA B 1 194 ? -10.695 16.328 10.523 1 96.19 194 ALA B O 1
ATOM 4495 N N . ALA B 1 195 ? -12.266 17.078 9.094 1 97.94 195 ALA B N 1
ATOM 4496 C CA . ALA B 1 195 ? -12.359 15.828 8.344 1 97.94 195 ALA B CA 1
ATOM 4497 C C . ALA B 1 195 ? -11.016 15.445 7.75 1 97.94 195 ALA B C 1
ATOM 4499 O O . ALA B 1 195 ? -10.344 16.266 7.121 1 97.94 195 ALA B O 1
ATOM 4500 N N . HIS B 1 196 ? -10.602 14.242 7.977 1 98.38 196 HIS B N 1
ATOM 4501 C CA . HIS B 1 196 ? -9.305 13.773 7.5 1 98.38 196 HIS B CA 1
ATOM 4502 C C . HIS B 1 196 ? -9.273 12.258 7.379 1 98.38 196 HIS B C 1
ATOM 4504 O O . HIS B 1 196 ? -10.172 11.57 7.879 1 98.38 196 HIS B O 1
ATOM 4510 N N . ASN B 1 197 ? -8.383 11.695 6.613 1 98.44 197 ASN B N 1
ATOM 4511 C CA . ASN B 1 197 ? -8.016 10.281 6.633 1 98.44 197 ASN B CA 1
ATOM 4512 C C . ASN B 1 197 ? -6.828 10.023 7.551 1 98.44 197 ASN B C 1
ATOM 4514 O O . ASN B 1 197 ? -5.938 10.867 7.668 1 98.44 197 ASN B O 1
ATOM 4518 N N . ASP B 1 198 ? -6.832 8.906 8.188 1 97.31 198 ASP B N 1
ATOM 4519 C CA . ASP B 1 198 ? -5.656 8.492 8.953 1 97.31 198 ASP B CA 1
ATOM 4520 C C . ASP B 1 198 ? -4.598 7.883 8.031 1 97.31 198 ASP B C 1
ATOM 4522 O O . ASP B 1 198 ? -4.918 7.41 6.941 1 97.31 198 ASP B O 1
ATOM 4526 N N . ASN B 1 199 ? -3.373 7.949 8.422 1 97.31 199 ASN B N 1
ATOM 4527 C CA . ASN B 1 199 ? -2.258 7.176 7.891 1 97.31 199 ASN B CA 1
ATOM 4528 C C . ASN B 1 199 ? -1.844 7.664 6.508 1 97.31 199 ASN B C 1
ATOM 4530 O O . ASN B 1 199 ? -1.507 6.863 5.637 1 97.31 199 ASN B O 1
ATOM 4534 N N . THR B 1 200 ? -1.973 8.961 6.273 1 97.81 200 THR B N 1
ATOM 4535 C CA . THR B 1 200 ? -1.497 9.5 5 1 97.81 200 THR B CA 1
ATOM 4536 C C . THR B 1 200 ? 0.02 9.375 4.895 1 97.81 200 THR B C 1
ATOM 4538 O O . THR B 1 200 ? 0.58 9.445 3.801 1 97.81 200 THR B O 1
ATOM 4541 N N . TYR B 1 201 ? 0.725 9.195 6.051 1 97.5 201 TYR B N 1
ATOM 4542 C CA . TYR B 1 201 ? 2.182 9.133 6.117 1 97.5 201 TYR B CA 1
ATOM 4543 C C . TYR B 1 201 ? 2.666 7.691 6.074 1 97.5 201 TYR B C 1
ATOM 4545 O O . TYR B 1 201 ? 3.863 7.43 6.207 1 97.5 201 TYR B O 1
ATOM 4553 N N . PHE B 1 202 ? 1.766 6.73 5.938 1 97.38 202 PHE B N 1
ATOM 4554 C CA . PHE B 1 202 ? 2.121 5.324 5.797 1 97.38 202 PHE B CA 1
ATOM 4555 C C . PHE B 1 202 ? 2.092 4.898 4.336 1 97.38 202 PHE B C 1
ATOM 4557 O O . PHE B 1 202 ? 1.202 5.301 3.584 1 97.38 202 PHE B O 1
ATOM 4564 N N . THR B 1 203 ? 3.057 3.977 4.008 1 94.69 203 THR B N 1
ATOM 4565 C CA . THR B 1 203 ? 2.975 3.271 2.732 1 94.69 203 THR B CA 1
ATOM 4566 C C . THR B 1 203 ? 1.743 2.371 2.689 1 94.69 203 THR B C 1
ATOM 4568 O O . THR B 1 203 ? 1.037 2.324 1.68 1 94.69 203 THR B O 1
ATOM 4571 N N . GLU B 1 204 ? 1.474 1.726 3.797 1 93.56 204 GLU B N 1
ATOM 4572 C CA . GLU B 1 204 ? 0.335 0.825 3.949 1 93.56 204 GLU B CA 1
ATOM 4573 C C . GLU B 1 204 ? -0.765 1.464 4.789 1 93.56 204 GLU B C 1
ATOM 4575 O O . GLU B 1 204 ? -0.96 1.096 5.949 1 93.56 204 GLU B O 1
ATOM 4580 N N . ALA B 1 205 ? -1.513 2.348 4.211 1 96.5 205 ALA B N 1
ATOM 4581 C CA . ALA B 1 205 ? -2.625 2.945 4.945 1 96.5 205 ALA B CA 1
ATOM 4582 C C . ALA B 1 205 ? -3.648 1.888 5.348 1 96.5 205 ALA B C 1
ATOM 4584 O O . ALA B 1 205 ? -3.896 0.939 4.602 1 96.5 205 ALA B O 1
ATOM 4585 N N . ALA B 1 206 ? -4.238 2.031 6.473 1 97.69 206 ALA B N 1
ATOM 4586 C CA . ALA B 1 206 ? -5.227 1.077 6.973 1 97.69 206 ALA B CA 1
ATOM 4587 C C . ALA B 1 206 ? -6.469 1.064 6.09 1 97.69 206 ALA B C 1
ATOM 4589 O O . ALA B 1 206 ? -6.848 2.094 5.523 1 97.69 206 ALA B O 1
ATOM 4590 N N . GLY B 1 207 ? -7.047 -0.098 6.004 1 98.44 207 GLY B N 1
ATOM 4591 C CA . GLY B 1 207 ? -8.273 -0.227 5.238 1 98.44 207 GLY B CA 1
ATOM 4592 C C . GLY B 1 207 ? -9.492 0.29 5.98 1 98.44 207 GLY B C 1
ATOM 4593 O O . GLY B 1 207 ? -10.266 1.088 5.438 1 98.44 207 GLY B O 1
ATOM 4594 N N . LEU B 1 208 ? -9.617 -0.167 7.227 1 98.81 208 LEU B N 1
ATOM 4595 C CA . LEU B 1 208 ? -10.695 0.313 8.086 1 98.81 208 LEU B CA 1
ATOM 4596 C C . LEU B 1 208 ? -10.133 1.054 9.297 1 98.81 208 LEU B C 1
ATOM 4598 O O . LEU B 1 208 ? -9.133 0.63 9.883 1 98.81 208 LEU B O 1
ATOM 4602 N N . GLN B 1 209 ? -10.75 2.121 9.602 1 98.44 209 GLN B N 1
ATOM 4603 C CA . GLN B 1 209 ? -10.578 2.785 10.891 1 98.44 209 GLN B CA 1
ATOM 4604 C C . GLN B 1 209 ? -11.703 2.416 11.852 1 98.44 209 GLN B C 1
ATOM 4606 O O . GLN B 1 209 ? -12.883 2.541 11.516 1 98.44 209 GLN B O 1
ATOM 4611 N N . ILE B 1 210 ? -11.312 1.904 12.984 1 98.75 210 ILE B N 1
ATOM 4612 C CA . ILE B 1 210 ? -12.273 1.474 14 1 98.75 210 ILE B CA 1
ATOM 4613 C C . ILE B 1 210 ? -12.258 2.451 15.172 1 98.75 210 ILE B C 1
ATOM 4615 O O . ILE B 1 210 ? -11.195 2.758 15.719 1 98.75 210 ILE B O 1
ATOM 4619 N N . LEU B 1 211 ? -13.375 2.953 15.516 1 98.25 211 LEU B N 1
ATOM 4620 C CA . LEU B 1 211 ? -13.523 3.781 16.703 1 98.25 211 LEU B CA 1
ATOM 4621 C C . LEU B 1 211 ? -14.656 3.262 17.594 1 98.25 211 LEU B C 1
ATOM 4623 O O . LEU B 1 211 ? -15.742 2.949 17.094 1 98.25 211 LEU B O 1
ATOM 4627 N N . HIS B 1 212 ? -14.414 3.07 18.812 1 98.19 212 HIS B N 1
ATOM 4628 C CA . HIS B 1 212 ? -15.367 2.629 19.828 1 98.19 212 HIS B CA 1
ATOM 4629 C C . HIS B 1 212 ? -15.398 3.588 21.016 1 98.19 212 HIS B C 1
ATOM 4631 O O . HIS B 1 212 ? -14.391 3.752 21.703 1 98.19 212 HIS B O 1
ATOM 4637 N N . CYS B 1 213 ? -16.5 4.25 21.25 1 95.12 213 CYS B N 1
ATOM 4638 C CA . CYS B 1 213 ? -16.625 5.098 22.438 1 95.12 213 CYS B CA 1
ATOM 4639 C C . CYS B 1 213 ? -16.766 4.254 23.688 1 95.12 213 CYS B C 1
ATOM 4641 O O . CYS B 1 213 ? -17.688 3.438 23.797 1 95.12 213 CYS B O 1
ATOM 4643 N N . LEU B 1 214 ? -15.867 4.445 24.578 1 95.38 214 LEU B N 1
ATOM 4644 C CA . LEU B 1 214 ? -15.922 3.695 25.828 1 95.38 214 LEU B CA 1
ATOM 4645 C C . LEU B 1 214 ? -16.562 4.531 26.938 1 95.38 214 LEU B C 1
ATOM 4647 O O . LEU B 1 214 ? -17.172 3.986 27.844 1 95.38 214 LEU B O 1
ATOM 4651 N N . GLU B 1 215 ? -16.266 5.844 26.75 1 93.25 215 GLU B N 1
ATOM 4652 C CA . GLU B 1 215 ? -16.781 6.73 27.797 1 93.25 215 GLU B CA 1
ATOM 4653 C C . GLU B 1 215 ? -16.875 8.172 27.297 1 93.25 215 GLU B C 1
ATOM 4655 O O . GLU B 1 215 ? -15.984 8.641 26.578 1 93.25 215 GLU B O 1
ATOM 4660 N N . HIS B 1 216 ? -17.922 8.844 27.609 1 91.06 216 HIS B N 1
ATOM 4661 C CA . HIS B 1 216 ? -18.016 10.305 27.562 1 91.06 216 HIS B CA 1
ATOM 4662 C C . HIS B 1 216 ? -18.891 10.828 28.703 1 91.06 216 HIS B C 1
ATOM 4664 O O . HIS B 1 216 ? -20.109 10.664 28.672 1 91.06 216 HIS B O 1
ATOM 4670 N N . THR B 1 217 ? -18.203 11.43 29.625 1 91.06 217 THR B N 1
ATOM 4671 C CA . THR B 1 217 ? -18.938 11.844 30.828 1 91.06 217 THR B CA 1
ATOM 4672 C C . THR B 1 217 ? -18.641 13.305 31.156 1 91.06 217 THR B C 1
ATOM 4674 O O . THR B 1 217 ? -17.594 13.836 30.781 1 91.06 217 THR B O 1
ATOM 4677 N N . ASN B 1 218 ? -19.609 13.93 31.812 1 91.25 218 ASN B N 1
ATOM 4678 C CA . ASN B 1 218 ? -19.469 15.266 32.375 1 91.25 218 ASN B CA 1
ATOM 4679 C C . ASN B 1 218 ? -19.094 16.297 31.312 1 91.25 218 ASN B C 1
ATOM 4681 O O . ASN B 1 218 ? -18.188 17.109 31.531 1 91.25 218 ASN B O 1
ATOM 4685 N N . GLY B 1 219 ? -19.578 16.125 30.203 1 90.31 219 GLY B N 1
ATOM 4686 C CA . GLY B 1 219 ? -19.266 17.078 29.141 1 90.31 219 GLY B CA 1
ATOM 4687 C C . GLY B 1 219 ? -20.203 16.969 27.953 1 90.31 219 GLY B C 1
ATOM 4688 O O . GLY B 1 219 ? -21.125 16.141 27.953 1 90.31 219 GLY B O 1
ATOM 4689 N N . THR B 1 220 ? -20.094 17.922 27.062 1 92.12 220 THR B N 1
ATOM 4690 C CA . THR B 1 220 ? -20.875 17.984 25.844 1 92.12 220 THR B CA 1
ATOM 4691 C C . THR B 1 220 ? -19.953 18.016 24.609 1 92.12 220 THR B C 1
ATOM 4693 O O . THR B 1 220 ? -18.734 18.094 24.75 1 92.12 220 THR B O 1
ATOM 4696 N N . GLY B 1 221 ? -20.641 17.922 23.406 1 94.12 221 GLY B N 1
ATOM 4697 C CA . GLY B 1 221 ? -19.844 17.969 22.188 1 94.12 221 GLY B CA 1
ATOM 4698 C C . GLY B 1 221 ? -19.25 16.625 21.797 1 94.12 221 GLY B C 1
ATOM 4699 O O . GLY B 1 221 ? -19.828 15.57 22.094 1 94.12 221 GLY B O 1
ATOM 4700 N N . GLY B 1 222 ? -18.234 16.625 21 1 93.31 222 GLY B N 1
ATOM 4701 C CA . GLY B 1 222 ? -17.547 15.406 20.594 1 93.31 222 GLY B CA 1
ATOM 4702 C C . GLY B 1 222 ? -18.312 14.609 19.562 1 93.31 222 GLY B C 1
ATOM 4703 O O . GLY B 1 222 ? -18.188 13.383 19.5 1 93.31 222 GLY B O 1
ATOM 4704 N N . GLU B 1 223 ? -19.125 15.289 18.844 1 96.25 223 GLU B N 1
ATOM 4705 C CA . GLU B 1 223 ? -19.828 14.602 17.766 1 96.25 223 GLU B CA 1
ATOM 4706 C C . GLU B 1 223 ? -18.859 14.117 16.688 1 96.25 223 GLU B C 1
ATOM 4708 O O . GLU B 1 223 ? -17.922 14.828 16.328 1 96.25 223 GLU B O 1
ATOM 4713 N N . THR B 1 224 ? -19.094 12.914 16.281 1 97.19 224 THR B N 1
ATOM 4714 C CA . THR B 1 224 ? -18.359 12.352 15.156 1 97.19 224 THR B CA 1
ATOM 4715 C C . THR B 1 224 ? -18.781 12.992 13.844 1 97.19 224 THR B C 1
ATOM 4717 O O . THR B 1 224 ? -19.984 13.211 13.617 1 97.19 224 THR B O 1
ATOM 4720 N N . ILE B 1 225 ? -17.875 13.336 13.055 1 98.44 225 ILE B N 1
ATOM 4721 C CA . ILE B 1 225 ? -18.125 13.852 11.711 1 98.44 225 ILE B CA 1
ATOM 4722 C C . ILE B 1 225 ? -17.641 12.836 10.672 1 98.44 225 ILE B C 1
ATOM 4724 O O . ILE B 1 225 ? -16.5 12.367 10.742 1 98.44 225 ILE B O 1
ATOM 4728 N N . LEU B 1 226 ? -18.469 12.43 9.75 1 98.81 226 LEU B N 1
ATOM 4729 C CA . LEU B 1 226 ? -18.094 11.586 8.625 1 98.81 226 LEU B CA 1
ATOM 4730 C C . LEU B 1 226 ? -18.391 12.273 7.297 1 98.81 226 LEU B C 1
ATOM 4732 O O . LEU B 1 226 ? -19.422 12.953 7.168 1 98.81 226 LEU B O 1
ATOM 4736 N N . VAL B 1 227 ? -17.547 12.148 6.367 1 98.81 227 VAL B N 1
ATOM 4737 C CA . VAL B 1 227 ? -17.703 12.711 5.031 1 98.81 227 VAL B CA 1
ATOM 4738 C C . VAL B 1 227 ? -17.297 11.68 3.98 1 98.81 227 VAL B C 1
ATOM 4740 O O . VAL B 1 227 ? -16.281 10.992 4.129 1 98.81 227 VAL B O 1
ATOM 4743 N N . ASP B 1 228 ? -18.109 11.484 2.932 1 98.94 228 ASP B N 1
ATOM 4744 C CA . ASP B 1 228 ? -17.734 10.633 1.812 1 98.94 228 ASP B CA 1
ATOM 4745 C C . ASP B 1 228 ? -16.703 11.32 0.926 1 98.94 228 ASP B C 1
ATOM 4747 O O . ASP B 1 228 ? -17.031 12.203 0.14 1 98.94 228 ASP B O 1
ATOM 4751 N N . GLY B 1 229 ? -15.492 10.914 1.074 1 98.94 229 GLY B N 1
ATOM 4752 C CA . GLY B 1 229 ? -14.406 11.508 0.316 1 98.94 229 GLY B CA 1
ATOM 4753 C C . GLY B 1 229 ? -14.562 11.344 -1.185 1 98.94 229 GLY B C 1
ATOM 4754 O O . GLY B 1 229 ? -14.148 12.219 -1.954 1 98.94 229 GLY B O 1
ATOM 4755 N N . PHE B 1 230 ? -15.133 10.227 -1.651 1 98.94 230 PHE B N 1
ATOM 4756 C CA . PHE B 1 230 ? -15.352 9.992 -3.074 1 98.94 230 PHE B CA 1
ATOM 4757 C C . PHE B 1 230 ? -16.391 10.961 -3.629 1 98.94 230 PHE B C 1
ATOM 4759 O O . PHE B 1 230 ? -16.234 11.484 -4.734 1 98.94 230 PHE B O 1
ATOM 4766 N N . TYR B 1 231 ? -17.438 11.188 -2.85 1 98.88 231 TYR B N 1
ATOM 4767 C CA . TYR B 1 231 ? -18.422 12.18 -3.275 1 98.88 231 TYR B CA 1
ATOM 4768 C C . TYR B 1 231 ? -17.781 13.547 -3.469 1 98.88 231 TYR B C 1
ATOM 4770 O O . TYR B 1 231 ? -17.953 14.18 -4.516 1 98.88 231 TYR B O 1
ATOM 4778 N N . GLY B 1 232 ? -17.031 13.977 -2.455 1 98.88 232 GLY B N 1
ATOM 4779 C CA . GLY B 1 232 ? -16.359 15.266 -2.555 1 98.88 232 GLY B CA 1
ATOM 4780 C C . GLY B 1 232 ? -15.406 15.344 -3.734 1 98.88 232 GLY B C 1
ATOM 4781 O O . GLY B 1 232 ? -15.344 16.375 -4.422 1 98.88 232 GLY B O 1
ATOM 4782 N N . ALA B 1 233 ? -14.648 14.312 -3.967 1 98.88 233 ALA B N 1
ATOM 4783 C CA . ALA B 1 233 ? -13.727 14.266 -5.098 1 98.88 233 ALA B CA 1
ATOM 4784 C C . ALA B 1 233 ? -14.469 14.367 -6.422 1 98.88 233 ALA B C 1
ATOM 4786 O O . ALA B 1 233 ? -14.016 15.039 -7.348 1 98.88 233 ALA B O 1
ATOM 4787 N N . ASN B 1 234 ? -15.578 13.648 -6.488 1 98.69 234 ASN B N 1
ATOM 4788 C CA . ASN B 1 234 ? -16.375 13.711 -7.707 1 98.69 234 ASN B CA 1
ATOM 4789 C C . ASN B 1 234 ? -16.938 15.109 -7.938 1 98.69 234 ASN B C 1
ATOM 4791 O O . ASN B 1 234 ? -17 15.578 -9.078 1 98.69 234 ASN B O 1
ATOM 4795 N N . GLN B 1 235 ? -17.391 15.758 -6.871 1 98.75 235 GLN B N 1
ATOM 4796 C CA . GLN B 1 235 ? -17.844 17.141 -6.988 1 98.75 235 GLN B CA 1
ATOM 4797 C C . GLN B 1 235 ? -16.719 18.031 -7.512 1 98.75 235 GLN B C 1
ATOM 4799 O O . GLN B 1 235 ? -16.953 18.891 -8.375 1 98.75 235 GLN B O 1
ATOM 4804 N N . LEU B 1 236 ? -15.562 17.859 -6.992 1 98.88 236 LEU B N 1
ATOM 4805 C CA . LEU B 1 236 ? -14.414 18.625 -7.461 1 98.88 236 LEU B CA 1
ATOM 4806 C C . LEU B 1 236 ? -14.164 18.375 -8.945 1 98.88 236 LEU B C 1
ATOM 4808 O O . LEU B 1 236 ? -13.922 19.328 -9.703 1 98.88 236 LEU B O 1
ATOM 4812 N N . LYS B 1 237 ? -14.188 17.109 -9.336 1 98.75 237 LYS B N 1
ATOM 4813 C CA . LYS B 1 237 ? -13.961 16.734 -10.734 1 98.75 237 LYS B CA 1
ATOM 4814 C C . LYS B 1 237 ? -14.922 17.469 -11.664 1 98.75 237 LYS B C 1
ATOM 4816 O O . LYS B 1 237 ? -14.523 17.953 -12.727 1 98.75 237 LYS B O 1
ATOM 4821 N N . GLN B 1 238 ? -16.141 17.594 -11.273 1 98.56 238 GLN B N 1
ATOM 4822 C CA . GLN B 1 238 ? -17.172 18.234 -12.078 1 98.56 238 GLN B CA 1
ATOM 4823 C C . GLN B 1 238 ? -17 19.75 -12.086 1 98.56 238 GLN B C 1
ATOM 4825 O O . GLN B 1 238 ? -17.125 20.391 -13.133 1 98.56 238 GLN B O 1
ATOM 4830 N N . GLU B 1 239 ? -16.672 20.359 -10.977 1 98.69 239 GLU B N 1
ATOM 4831 C CA . GLU B 1 239 ? -16.656 21.812 -10.812 1 98.69 239 GLU B CA 1
ATOM 4832 C C . GLU B 1 239 ? -15.32 22.406 -11.273 1 98.69 239 GLU B C 1
ATOM 4834 O O . GLU B 1 239 ? -15.289 23.469 -11.898 1 98.69 239 GLU B O 1
ATOM 4839 N N . LEU B 1 240 ? -14.266 21.734 -10.891 1 98.69 240 LEU B N 1
ATOM 4840 C CA . LEU B 1 240 ? -12.914 22.219 -11.164 1 98.69 240 LEU B CA 1
ATOM 4841 C C . LEU B 1 240 ? -12.016 21.078 -11.641 1 98.69 240 LEU B C 1
ATOM 4843 O O . LEU B 1 240 ? -11.086 20.672 -10.938 1 98.69 240 LEU B O 1
ATOM 4847 N N . PRO B 1 241 ? -12.172 20.641 -12.883 1 98.56 241 PRO B N 1
ATOM 4848 C CA . PRO B 1 241 ? -11.477 19.469 -13.398 1 98.56 241 PRO B CA 1
ATOM 4849 C C . PRO B 1 241 ? -9.953 19.609 -13.352 1 98.56 241 PRO B C 1
ATOM 4851 O O . PRO B 1 241 ? -9.242 18.625 -13.172 1 98.56 241 PRO B O 1
ATOM 4854 N N . GLU B 1 242 ? -9.438 20.797 -13.445 1 98.62 242 GLU B N 1
ATOM 4855 C CA . GLU B 1 242 ? -7.996 21 -13.398 1 98.62 242 GLU B CA 1
ATOM 4856 C C . GLU B 1 242 ? -7.445 20.75 -11.992 1 98.62 242 GLU B C 1
ATOM 4858 O O . GLU B 1 242 ? -6.359 20.188 -11.844 1 98.62 242 GLU B O 1
ATOM 4863 N N . ASP B 1 243 ? -8.172 21.172 -10.977 1 98.81 243 ASP B N 1
ATOM 4864 C CA . ASP B 1 243 ? -7.766 20.906 -9.594 1 98.81 243 ASP B CA 1
ATOM 4865 C C . ASP B 1 243 ? -7.824 19.406 -9.281 1 98.81 243 ASP B C 1
ATOM 4867 O O . ASP B 1 243 ? -6.945 18.875 -8.602 1 98.81 243 ASP B O 1
ATOM 4871 N N . PHE B 1 244 ? -8.906 18.797 -9.867 1 98.81 244 PHE B N 1
ATOM 4872 C CA . PHE B 1 244 ? -9.016 17.359 -9.719 1 98.81 244 PHE B CA 1
ATOM 4873 C C . PHE B 1 244 ? -7.816 16.656 -10.344 1 98.81 244 PHE B C 1
ATOM 4875 O O . PHE B 1 244 ? -7.176 15.82 -9.711 1 98.81 244 PHE B O 1
ATOM 4882 N N . LYS B 1 245 ? -7.508 17.047 -11.531 1 98.5 245 LYS B N 1
ATOM 4883 C CA . LYS B 1 245 ? -6.371 16.453 -12.234 1 98.5 245 LYS B CA 1
ATOM 4884 C C . LYS B 1 245 ? -5.074 16.672 -11.461 1 98.5 245 LYS B C 1
ATOM 4886 O O . LYS B 1 245 ? -4.266 15.75 -11.328 1 98.5 245 LYS B O 1
ATOM 4891 N N . PHE B 1 246 ? -4.875 17.828 -10.922 1 98.69 246 PHE B N 1
ATOM 4892 C CA . PHE B 1 246 ? -3.674 18.125 -10.148 1 98.69 246 PHE B CA 1
ATOM 4893 C C . PHE B 1 246 ? -3.562 17.188 -8.953 1 98.69 246 PHE B C 1
ATOM 4895 O O . PHE B 1 246 ? -2.5 16.609 -8.711 1 98.69 246 PHE B O 1
ATOM 4902 N N . LEU B 1 247 ? -4.68 16.984 -8.242 1 98.75 247 LEU B N 1
ATOM 4903 C CA . LEU B 1 247 ? -4.672 16.203 -7.012 1 98.75 247 LEU B CA 1
ATOM 4904 C C . LEU B 1 247 ? -4.559 14.719 -7.316 1 98.75 247 LEU B C 1
ATOM 4906 O O . LEU B 1 247 ? -4.281 13.922 -6.418 1 98.75 247 LEU B O 1
ATOM 4910 N N . THR B 1 248 ? -4.746 14.289 -8.602 1 98.25 248 THR B N 1
ATOM 4911 C CA . THR B 1 248 ? -4.609 12.883 -8.969 1 98.25 248 THR B CA 1
ATOM 4912 C C . THR B 1 248 ? -3.199 12.594 -9.477 1 98.25 248 THR B C 1
ATOM 4914 O O . THR B 1 248 ? -2.828 11.43 -9.656 1 98.25 248 THR B O 1
ATOM 4917 N N . THR B 1 249 ? -2.396 13.625 -9.68 1 96.69 249 THR B N 1
ATOM 4918 C CA . THR B 1 249 ? -1.111 13.391 -10.336 1 96.69 249 THR B CA 1
ATOM 4919 C C . THR B 1 249 ? 0.035 13.891 -9.461 1 96.69 249 THR B C 1
ATOM 4921 O O . THR B 1 249 ? 1.14 13.344 -9.5 1 96.69 249 THR B O 1
ATOM 4924 N N . PHE B 1 250 ? -0.205 14.922 -8.656 1 97.25 250 PHE B N 1
ATOM 4925 C CA . PHE B 1 250 ? 0.835 15.5 -7.816 1 97.25 250 PHE B CA 1
ATOM 4926 C C . PHE B 1 250 ? 0.99 14.711 -6.527 1 97.25 250 PHE B C 1
ATOM 4928 O O . PHE B 1 250 ? 0.006 14.445 -5.832 1 97.25 250 PHE B O 1
ATOM 4935 N N . ASN B 1 251 ? 2.174 14.297 -6.207 1 96.81 251 ASN B N 1
ATOM 4936 C CA . ASN B 1 251 ? 2.436 13.578 -4.969 1 96.81 251 ASN B CA 1
ATOM 4937 C C . ASN B 1 251 ? 2.549 14.523 -3.779 1 96.81 251 ASN B C 1
ATOM 4939 O O . ASN B 1 251 ? 3.471 15.344 -3.715 1 96.81 251 ASN B O 1
ATOM 4943 N N . VAL B 1 252 ? 1.646 14.414 -2.889 1 97.62 252 VAL B N 1
ATOM 4944 C CA . VAL B 1 252 ? 1.685 15.195 -1.654 1 97.62 252 VAL B CA 1
ATOM 4945 C C . VAL B 1 252 ? 2.367 14.383 -0.553 1 97.62 252 VAL B C 1
ATOM 4947 O O . VAL B 1 252 ? 1.991 13.242 -0.292 1 97.62 252 VAL B O 1
ATOM 4950 N N . GLU B 1 253 ? 3.375 14.969 0.05 1 97.25 253 GLU B N 1
ATOM 4951 C CA . GLU B 1 253 ? 4.102 14.281 1.112 1 97.25 253 GLU B CA 1
ATOM 4952 C C . GLU B 1 253 ? 3.475 14.555 2.477 1 97.25 253 GLU B C 1
ATOM 4954 O O . GLU B 1 253 ? 3.189 15.703 2.818 1 97.25 253 GLU B O 1
ATOM 4959 N N . ALA B 1 254 ? 3.207 13.492 3.152 1 97.5 254 ALA B N 1
ATOM 4960 C CA . ALA B 1 254 ? 2.744 13.547 4.535 1 97.5 254 ALA B CA 1
ATOM 4961 C C . ALA B 1 254 ? 3.812 13.031 5.496 1 97.5 254 ALA B C 1
ATOM 4963 O O . ALA B 1 254 ? 4.695 12.273 5.098 1 97.5 254 ALA B O 1
ATOM 4964 N N . GLU B 1 255 ? 3.719 13.484 6.766 1 96.44 255 GLU B N 1
ATOM 4965 C CA . GLU B 1 255 ? 4.715 13.031 7.73 1 96.44 255 GLU B CA 1
ATOM 4966 C C . GLU B 1 255 ? 4.121 12.945 9.133 1 96.44 255 GLU B C 1
ATOM 4968 O O . GLU B 1 255 ? 3.119 13.602 9.43 1 96.44 255 GLU B O 1
ATOM 4973 N N . TYR B 1 256 ? 4.602 12.148 9.891 1 95.31 256 TYR B N 1
ATOM 4974 C CA . TYR B 1 256 ? 4.383 11.977 11.328 1 95.31 256 TYR B CA 1
ATOM 4975 C C . TYR B 1 256 ? 5.707 11.859 12.07 1 95.31 256 TYR B C 1
ATOM 4977 O O . TYR B 1 256 ? 6.473 10.922 11.836 1 95.31 256 TYR B O 1
ATOM 4985 N N . ILE B 1 257 ? 5.988 12.805 12.914 1 93.44 257 ILE B N 1
ATOM 4986 C CA . ILE B 1 257 ? 7.273 12.859 13.602 1 93.44 257 ILE B CA 1
ATOM 4987 C C . ILE B 1 257 ? 7.055 12.797 15.109 1 93.44 257 ILE B C 1
ATOM 4989 O O . ILE B 1 257 ? 6.223 13.531 15.656 1 93.44 257 ILE B O 1
ATOM 4993 N N . GLU B 1 258 ? 7.672 11.969 15.75 1 91.5 258 GLU B N 1
ATOM 4994 C CA . GLU B 1 258 ? 7.816 11.906 17.203 1 91.5 258 GLU B CA 1
ATOM 4995 C C . GLU B 1 258 ? 9.172 11.328 17.594 1 91.5 258 GLU B C 1
ATOM 4997 O O . GLU B 1 258 ? 9.969 10.953 16.734 1 91.5 258 GLU B O 1
ATOM 5002 N N . GLU B 1 259 ? 9.477 11.43 18.812 1 89.56 259 GLU B N 1
ATOM 5003 C CA . GLU B 1 259 ? 10.789 10.945 19.234 1 89.56 259 GLU B CA 1
ATOM 5004 C C . GLU B 1 259 ? 11.031 9.516 18.75 1 89.56 259 GLU B C 1
ATOM 5006 O O . GLU B 1 259 ? 10.234 8.617 19.031 1 89.56 259 GLU B O 1
ATOM 5011 N N . GLY B 1 260 ? 12.023 9.367 18 1 91.44 260 GLY B N 1
ATOM 5012 C CA . GLY B 1 260 ? 12.422 8.047 17.531 1 91.44 260 GLY B CA 1
ATOM 5013 C C . GLY B 1 260 ? 11.672 7.609 16.281 1 91.44 260 GLY B C 1
ATOM 5014 O O . GLY B 1 260 ? 11.922 6.523 15.75 1 91.44 260 GLY B O 1
ATOM 5015 N N . HIS B 1 261 ? 10.773 8.422 15.82 1 94.81 261 HIS B N 1
ATOM 5016 C CA . HIS B 1 261 ? 9.969 8.039 14.664 1 94.81 261 HIS B CA 1
ATOM 5017 C C . HIS B 1 261 ? 9.859 9.188 13.664 1 94.81 261 HIS B C 1
ATOM 5019 O O . HIS B 1 261 ? 9.688 10.344 14.062 1 94.81 261 HIS B O 1
ATOM 5025 N N . HIS B 1 262 ? 9.992 8.891 12.484 1 95.94 262 HIS B N 1
ATOM 5026 C CA . HIS B 1 262 ? 9.742 9.797 11.367 1 95.94 262 HIS B CA 1
ATOM 5027 C C . HIS B 1 262 ? 9.141 9.047 10.18 1 95.94 262 HIS B C 1
ATOM 5029 O O . HIS B 1 262 ? 9.867 8.625 9.273 1 95.94 262 HIS B O 1
ATOM 5035 N N . HIS B 1 263 ? 7.828 8.93 10.188 1 97 263 HIS B N 1
ATOM 5036 C CA . HIS B 1 263 ? 7.117 8.336 9.07 1 97 263 HIS B CA 1
ATOM 5037 C C . HIS B 1 263 ? 6.844 9.367 7.977 1 97 263 HIS B C 1
ATOM 5039 O O . HIS B 1 263 ? 6.484 10.508 8.273 1 97 263 HIS B O 1
ATOM 5045 N N . THR B 1 264 ? 7.059 9.055 6.781 1 97.25 264 THR B N 1
ATOM 5046 C CA . THR B 1 264 ? 6.723 9.922 5.66 1 97.25 264 THR B CA 1
ATOM 5047 C C . THR B 1 264 ? 6.371 9.102 4.426 1 97.25 264 THR B C 1
ATOM 5049 O O . THR B 1 264 ? 6.906 8.008 4.227 1 97.25 264 THR B O 1
ATOM 5052 N N . TYR B 1 265 ? 5.504 9.594 3.674 1 97.12 265 TYR B N 1
ATOM 5053 C CA . TYR B 1 265 ? 5.09 8.977 2.422 1 97.12 265 TYR B CA 1
ATOM 5054 C C . TYR B 1 265 ? 4.48 10 1.478 1 97.12 265 TYR B C 1
ATOM 5056 O O . TYR B 1 265 ? 3.773 10.914 1.914 1 97.12 265 TYR B O 1
ATOM 5064 N N . SER B 1 266 ? 4.77 9.906 0.201 1 96.81 266 SER B N 1
ATOM 5065 C CA . SER B 1 266 ? 4.262 10.812 -0.822 1 96.81 266 SER B CA 1
ATOM 5066 C C . SER B 1 266 ? 3.363 10.078 -1.813 1 96.81 266 SER B C 1
ATOM 5068 O O . SER B 1 266 ? 3.736 9.031 -2.342 1 96.81 266 SER B O 1
ATOM 5070 N N . ALA B 1 267 ? 2.203 10.594 -2.033 1 96.88 267 ALA B N 1
ATOM 5071 C CA . ALA B 1 267 ? 1.238 10.023 -2.973 1 96.88 267 ALA B CA 1
ATOM 5072 C C . ALA B 1 267 ? 0.197 11.062 -3.381 1 96.88 267 ALA B C 1
ATOM 5074 O O . ALA B 1 267 ? 0.062 12.102 -2.732 1 96.88 267 ALA B O 1
ATOM 5075 N N . PRO B 1 268 ? -0.523 10.836 -4.488 1 97.81 268 PRO B N 1
ATOM 5076 C CA . PRO B 1 268 ? -1.636 11.734 -4.816 1 97.81 268 PRO B CA 1
ATOM 5077 C C . PRO B 1 268 ? -2.732 11.727 -3.754 1 97.81 268 PRO B C 1
ATOM 5079 O O . PRO B 1 268 ? -2.963 10.695 -3.109 1 97.81 268 PRO B O 1
ATOM 5082 N N . VAL B 1 269 ? -3.365 12.836 -3.605 1 98.81 269 VAL B N 1
ATOM 5083 C CA . VAL B 1 269 ? -4.461 12.969 -2.65 1 98.81 269 VAL B CA 1
ATOM 5084 C C . VAL B 1 269 ? -5.645 12.117 -3.1 1 98.81 269 VAL B C 1
ATOM 5086 O O . VAL B 1 269 ? -6.328 11.508 -2.273 1 98.81 269 VAL B O 1
ATOM 5089 N N . ILE B 1 270 ? -5.871 12.141 -4.426 1 98.88 270 ILE B N 1
ATOM 5090 C CA . ILE B 1 270 ? -6.926 11.352 -5.043 1 98.88 270 ILE B CA 1
ATOM 5091 C C . ILE B 1 270 ? -6.305 10.289 -5.949 1 98.88 270 ILE B C 1
ATOM 5093 O O . ILE B 1 270 ? -5.711 10.609 -6.98 1 98.88 270 ILE B O 1
ATOM 5097 N N . ARG B 1 271 ? -6.465 9.102 -5.578 1 98.06 271 ARG B N 1
ATOM 5098 C CA . ARG B 1 271 ? -5.973 8.016 -6.426 1 98.06 271 ARG B CA 1
ATOM 5099 C C . ARG B 1 271 ? -7.082 7.469 -7.312 1 98.06 271 ARG B C 1
ATOM 5101 O O . ARG B 1 271 ? -8.18 7.18 -6.836 1 98.06 271 ARG B O 1
ATOM 5108 N N . VAL B 1 272 ? -6.801 7.305 -8.562 1 97.25 272 VAL B N 1
ATOM 5109 C CA . VAL B 1 272 ? -7.762 6.809 -9.539 1 97.25 272 VAL B CA 1
ATOM 5110 C C . VAL B 1 272 ? -7.184 5.586 -10.258 1 97.25 272 VAL B C 1
ATOM 5112 O O . VAL B 1 272 ? -5.977 5.508 -10.484 1 97.25 272 VAL B O 1
ATOM 5115 N N . ASP B 1 273 ? -8.023 4.629 -10.469 1 95.19 273 ASP B N 1
ATOM 5116 C CA . ASP B 1 273 ? -7.637 3.5 -11.312 1 95.19 273 ASP B CA 1
ATOM 5117 C C . ASP B 1 273 ? -7.434 3.938 -12.758 1 95.19 273 ASP B C 1
ATOM 5119 O O . ASP B 1 273 ? -8.344 4.477 -13.383 1 95.19 273 ASP B O 1
ATOM 5123 N N . ASN B 1 274 ? -6.293 3.656 -13.273 1 90.56 274 ASN B N 1
ATOM 5124 C CA . ASN B 1 274 ? -5.941 4.172 -14.594 1 90.56 274 ASN B CA 1
ATOM 5125 C C . ASN B 1 274 ? -6.77 3.514 -15.695 1 90.56 274 ASN B C 1
ATOM 5127 O O . ASN B 1 274 ? -6.984 4.105 -16.75 1 90.56 274 ASN B O 1
ATOM 5131 N N . ASP B 1 275 ? -7.234 2.326 -15.445 1 90.19 275 ASP B N 1
ATOM 5132 C CA . ASP B 1 275 ? -7.961 1.576 -16.469 1 90.19 275 ASP B CA 1
ATOM 5133 C C . ASP B 1 275 ? -9.438 1.96 -16.484 1 90.19 275 ASP B C 1
ATOM 5135 O O . ASP B 1 275 ? -10.023 2.154 -17.547 1 90.19 275 ASP B O 1
ATOM 5139 N N . THR B 1 276 ? -9.984 2.139 -15.266 1 92.5 276 THR B N 1
ATOM 5140 C CA . THR B 1 276 ? -11.43 2.309 -15.18 1 92.5 276 THR B CA 1
ATOM 5141 C C . THR B 1 276 ? -11.789 3.76 -14.883 1 92.5 276 THR B C 1
ATOM 5143 O O . THR B 1 276 ? -12.922 4.184 -15.109 1 92.5 276 THR B O 1
ATOM 5146 N N . GLY B 1 277 ? -10.828 4.477 -14.312 1 94.12 277 GLY B N 1
ATOM 5147 C CA . GLY B 1 277 ? -11.117 5.832 -13.875 1 94.12 277 GLY B CA 1
ATOM 5148 C C . GLY B 1 277 ? -11.828 5.887 -12.531 1 94.12 277 GLY B C 1
ATOM 5149 O O . GLY B 1 277 ? -12.148 6.973 -12.039 1 94.12 277 GLY B O 1
ATOM 5150 N N . ASP B 1 278 ? -12.008 4.734 -11.945 1 96.81 278 ASP B N 1
ATOM 5151 C CA . ASP B 1 278 ? -12.688 4.684 -10.648 1 96.81 278 ASP B CA 1
ATOM 5152 C C . ASP B 1 278 ? -11.828 5.297 -9.555 1 96.81 278 ASP B C 1
ATOM 5154 O O . ASP B 1 278 ? -10.602 5.16 -9.57 1 96.81 278 ASP B O 1
ATOM 5158 N N . LEU B 1 279 ? -12.492 5.988 -8.602 1 98.12 279 LEU B N 1
ATOM 5159 C CA . LEU B 1 279 ? -11.797 6.438 -7.398 1 98.12 279 LEU B CA 1
ATOM 5160 C C . LEU B 1 279 ? -11.383 5.25 -6.535 1 98.12 279 LEU B C 1
ATOM 5162 O O . LEU B 1 279 ? -12.164 4.324 -6.32 1 98.12 279 LEU B O 1
ATOM 5166 N N . VAL B 1 280 ? -10.172 5.309 -6.078 1 97.25 280 VAL B N 1
ATOM 5167 C CA . VAL B 1 280 ? -9.617 4.16 -5.363 1 97.25 280 VAL B CA 1
ATOM 5168 C C . VAL B 1 280 ? -9.312 4.551 -3.92 1 97.25 280 VAL B C 1
ATOM 5170 O O . VAL B 1 280 ? -9.531 3.764 -2.998 1 97.25 280 VAL B O 1
ATOM 5173 N N . GLN B 1 281 ? -8.82 5.746 -3.732 1 98.44 281 GLN B N 1
ATOM 5174 C CA . GLN B 1 281 ? -8.398 6.145 -2.391 1 98.44 281 GLN B CA 1
ATOM 5175 C C . GLN B 1 281 ? -8.312 7.66 -2.27 1 98.44 281 GLN B C 1
ATOM 5177 O O . GLN B 1 281 ? -7.887 8.344 -3.207 1 98.44 281 GLN B O 1
ATOM 5182 N N . ILE B 1 282 ? -8.703 8.141 -1.177 1 98.88 282 ILE B N 1
ATOM 5183 C CA . ILE B 1 282 ? -8.469 9.523 -0.77 1 98.88 282 ILE B CA 1
ATOM 5184 C C . ILE B 1 282 ? -7.426 9.562 0.348 1 98.88 282 ILE B C 1
ATOM 5186 O O . ILE B 1 282 ? -7.562 8.867 1.356 1 98.88 282 ILE B O 1
ATOM 5190 N N . ARG B 1 283 ? -6.352 10.258 0.18 1 98.62 283 ARG B N 1
ATOM 5191 C CA . ARG B 1 283 ? -5.355 10.555 1.207 1 98.62 283 ARG B CA 1
ATOM 5192 C C . ARG B 1 283 ? -5.355 12.039 1.554 1 98.62 283 ARG B C 1
ATOM 5194 O O . ARG B 1 283 ? -4.539 12.805 1.028 1 98.62 283 ARG B O 1
ATOM 5201 N N . PHE B 1 284 ? -6.246 12.367 2.449 1 98.81 284 PHE B N 1
ATOM 5202 C CA . PHE B 1 284 ? -6.449 13.781 2.766 1 98.81 284 PHE B CA 1
ATOM 5203 C C . PHE B 1 284 ? -6.352 14.016 4.266 1 98.81 284 PHE B C 1
ATOM 5205 O O . PHE B 1 284 ? -7.234 13.602 5.023 1 98.81 284 PHE B O 1
ATOM 5212 N N . ASN B 1 285 ? -5.352 14.578 4.707 1 97.94 285 ASN B N 1
ATOM 5213 C CA . ASN B 1 285 ? -5.105 15.062 6.059 1 97.94 285 ASN B CA 1
ATOM 5214 C C . ASN B 1 285 ? -4.25 16.328 6.051 1 97.94 285 ASN B C 1
ATOM 5216 O O . ASN B 1 285 ? -3.041 16.266 5.82 1 97.94 285 ASN B O 1
ATOM 5220 N N . VAL B 1 286 ? -4.832 17.438 6.281 1 94.94 286 VAL B N 1
ATOM 5221 C CA . VAL B 1 286 ? -4.164 18.719 6.062 1 94.94 286 VAL B CA 1
ATOM 5222 C C . VAL B 1 286 ? -3.178 18.984 7.199 1 94.94 286 VAL B C 1
ATOM 5224 O O . VAL B 1 286 ? -2.281 19.812 7.066 1 94.94 286 VAL B O 1
ATOM 5227 N N . TYR B 1 287 ? -3.307 18.281 8.289 1 92.25 287 TYR B N 1
ATOM 5228 C CA . TYR B 1 287 ? -2.432 18.5 9.438 1 92.25 287 TYR B CA 1
ATOM 5229 C C . TYR B 1 287 ? -1.142 17.703 9.297 1 92.25 287 TYR B C 1
ATOM 5231 O O . TYR B 1 287 ? -0.114 18.062 9.875 1 92.25 287 TYR B O 1
ATOM 5239 N N . ASP B 1 288 ? -1.2 16.609 8.523 1 94.31 288 ASP B N 1
ATOM 5240 C CA . ASP B 1 288 ? -0.067 15.703 8.391 1 94.31 288 ASP B CA 1
ATOM 5241 C C . ASP B 1 288 ? 0.834 16.109 7.23 1 94.31 288 ASP B C 1
ATOM 5243 O O . ASP B 1 288 ? 1.818 15.438 6.93 1 94.31 288 ASP B O 1
ATOM 5247 N N . ARG B 1 289 ? 0.54 17.172 6.559 1 96.56 289 ARG B N 1
ATOM 5248 C CA . ARG B 1 289 ? 1.303 17.562 5.379 1 96.56 289 ARG B CA 1
ATOM 5249 C C . ARG B 1 289 ? 2.748 17.891 5.742 1 96.56 289 ARG B C 1
ATOM 5251 O O . ARG B 1 289 ? 3.004 18.656 6.668 1 96.56 289 ARG B O 1
ATOM 5258 N N . ALA B 1 290 ? 3.645 17.312 5.023 1 96.25 290 ALA B N 1
ATOM 5259 C CA . ALA B 1 290 ? 5.059 17.641 5.176 1 96.25 290 ALA B CA 1
ATOM 5260 C C . ALA B 1 290 ? 5.395 18.953 4.477 1 96.25 290 ALA B C 1
ATOM 5262 O O . ALA B 1 290 ? 4.676 19.375 3.568 1 96.25 290 ALA B O 1
ATOM 5263 N N . ALA B 1 291 ? 6.406 19.625 4.969 1 95.38 291 ALA B N 1
ATOM 5264 C CA . ALA B 1 291 ? 6.93 20.766 4.211 1 95.38 291 ALA B CA 1
ATOM 5265 C C . ALA B 1 291 ? 7.602 20.297 2.922 1 95.38 291 ALA B C 1
ATOM 5267 O O . ALA B 1 291 ? 8.531 19.484 2.953 1 95.38 291 ALA B O 1
ATOM 5268 N N . MET B 1 292 ? 7.117 20.75 1.834 1 97.19 292 MET B N 1
ATOM 5269 C CA . MET B 1 292 ? 7.625 20.297 0.539 1 97.19 292 MET B CA 1
ATOM 5270 C C . MET B 1 292 ? 8.266 21.453 -0.223 1 97.19 292 MET B C 1
ATOM 5272 O O . MET B 1 292 ? 7.926 22.609 0.001 1 97.19 292 MET B O 1
ATOM 5276 N N . ALA B 1 293 ? 9.234 21.141 -1.051 1 97.81 293 ALA B N 1
ATOM 5277 C CA . ALA B 1 293 ? 9.711 22.062 -2.086 1 97.81 293 ALA B CA 1
ATOM 5278 C C . ALA B 1 293 ? 8.93 21.875 -3.381 1 97.81 293 ALA B C 1
ATOM 5280 O O . ALA B 1 293 ? 8.336 20.828 -3.617 1 97.81 293 ALA B O 1
ATOM 5281 N N . PHE B 1 294 ? 8.836 22.875 -4.105 1 97.88 294 PHE B N 1
ATOM 5282 C CA . PHE B 1 294 ? 8.094 22.828 -5.359 1 97.88 294 PHE B CA 1
ATOM 5283 C C . PHE B 1 294 ? 8.992 23.172 -6.539 1 97.88 294 PHE B C 1
ATOM 5285 O O . PHE B 1 294 ? 9.922 23.984 -6.406 1 97.88 294 PHE B O 1
ATOM 5292 N N . ARG B 1 295 ? 8.742 22.641 -7.676 1 95.56 295 ARG B N 1
ATOM 5293 C CA . ARG B 1 295 ? 9.523 22.812 -8.891 1 95.56 295 ARG B CA 1
ATOM 5294 C C . ARG B 1 295 ? 9.453 24.266 -9.383 1 95.56 295 ARG B C 1
ATOM 5296 O O . ARG B 1 295 ? 10.414 24.781 -9.953 1 95.56 295 ARG B O 1
ATOM 5303 N N . ASN B 1 296 ? 8.289 24.844 -9.242 1 96.62 296 ASN B N 1
ATOM 5304 C CA . ASN B 1 296 ? 8.031 26.219 -9.672 1 96.62 296 ASN B CA 1
ATOM 5305 C C . ASN B 1 296 ? 6.824 26.812 -8.953 1 96.62 296 ASN B C 1
ATOM 5307 O O . ASN B 1 296 ? 6.129 26.125 -8.211 1 96.62 296 ASN B O 1
ATOM 5311 N N . SER B 1 297 ? 6.633 28.094 -9.211 1 97 297 SER B N 1
ATOM 5312 C CA . SER B 1 297 ? 5.562 28.844 -8.57 1 97 297 SER B CA 1
ATOM 5313 C C . SER B 1 297 ? 4.195 28.266 -8.922 1 97 297 SER B C 1
ATOM 5315 O O . SER B 1 297 ? 3.309 28.188 -8.07 1 97 297 SER B O 1
ATOM 5317 N N . ASN B 1 298 ? 4.086 27.891 -10.125 1 97.38 298 ASN B N 1
ATOM 5318 C CA . ASN B 1 298 ? 2.801 27.359 -10.578 1 97.38 298 ASN B CA 1
ATOM 5319 C C . ASN B 1 298 ? 2.412 26.094 -9.82 1 97.38 298 ASN B C 1
ATOM 5321 O O . ASN B 1 298 ? 1.259 25.938 -9.414 1 97.38 298 ASN B O 1
ATOM 5325 N N . ASP B 1 299 ? 3.299 25.156 -9.648 1 97.5 299 ASP B N 1
ATOM 5326 C CA . ASP B 1 299 ? 3.035 23.922 -8.891 1 97.5 299 ASP B CA 1
ATOM 5327 C C . ASP B 1 299 ? 2.631 24.25 -7.453 1 97.5 299 ASP B C 1
ATOM 5329 O O . ASP B 1 299 ? 1.682 23.672 -6.926 1 97.5 299 ASP B O 1
ATOM 5333 N N . CYS B 1 300 ? 3.359 25.172 -6.871 1 98.06 300 CYS B N 1
ATOM 5334 C CA . CYS B 1 300 ? 3.082 25.562 -5.492 1 98.06 300 CYS B CA 1
ATOM 5335 C C . CYS B 1 300 ? 1.676 26.125 -5.359 1 98.06 300 CYS B C 1
ATOM 5337 O O . CYS B 1 300 ? 0.902 25.688 -4.508 1 98.06 300 CYS B O 1
ATOM 5339 N N . ARG B 1 301 ? 1.346 27.078 -6.18 1 97.81 301 ARG B N 1
ATOM 5340 C CA . ARG B 1 301 ? 0.045 27.734 -6.094 1 97.81 301 ARG B CA 1
ATOM 5341 C C . ARG B 1 301 ? -1.08 26.766 -6.449 1 97.81 301 ARG B C 1
ATOM 5343 O O . ARG B 1 301 ? -2.156 26.812 -5.848 1 97.81 301 ARG B O 1
ATOM 5350 N N . SER B 1 302 ? -0.849 25.859 -7.469 1 98.38 302 SER B N 1
ATOM 5351 C CA . SER B 1 302 ? -1.837 24.844 -7.812 1 98.38 302 SER B CA 1
ATOM 5352 C C . SER B 1 302 ? -2.086 23.906 -6.645 1 98.38 302 SER B C 1
ATOM 5354 O O . SER B 1 302 ? -3.217 23.469 -6.418 1 98.38 302 SER B O 1
ATOM 5356 N N . TYR B 1 303 ? -1.035 23.594 -5.957 1 98.31 303 TYR B N 1
ATOM 5357 C CA . TYR B 1 303 ? -1.128 22.734 -4.777 1 98.31 303 TYR B CA 1
ATOM 5358 C C . TYR B 1 303 ? -2.086 23.328 -3.75 1 98.31 303 TYR B C 1
ATOM 5360 O O . TYR B 1 303 ? -3.035 22.672 -3.324 1 98.31 303 TYR B O 1
ATOM 5368 N N . TYR B 1 304 ? -1.91 24.531 -3.346 1 98.19 304 TYR B N 1
ATOM 5369 C CA . TYR B 1 304 ? -2.748 25.188 -2.344 1 98.19 304 TYR B CA 1
ATOM 5370 C C . TYR B 1 304 ? -4.168 25.375 -2.859 1 98.19 304 TYR B C 1
ATOM 5372 O O . TYR B 1 304 ? -5.137 25.109 -2.143 1 98.19 304 TYR B O 1
ATOM 5380 N N . ARG B 1 305 ? -4.258 25.797 -4.094 1 98.19 305 ARG B N 1
ATOM 5381 C CA . ARG B 1 305 ? -5.578 26 -4.68 1 98.19 305 ARG B CA 1
ATOM 5382 C C . ARG B 1 305 ? -6.375 24.703 -4.703 1 98.19 305 ARG B C 1
ATOM 5384 O O . ARG B 1 305 ? -7.52 24.656 -4.246 1 98.19 305 ARG B O 1
ATOM 5391 N N . SER B 1 306 ? -5.754 23.672 -5.223 1 98.81 306 SER B N 1
ATOM 5392 C CA . SER B 1 306 ? -6.445 22.406 -5.414 1 98.81 306 SER B CA 1
ATOM 5393 C C . SER B 1 306 ? -6.824 21.766 -4.074 1 98.81 306 SER B C 1
ATOM 5395 O O . SER B 1 306 ? -7.922 21.234 -3.926 1 98.81 306 SER B O 1
ATOM 5397 N N . LEU B 1 307 ? -5.918 21.844 -3.117 1 98.62 307 LEU B N 1
ATOM 5398 C CA . LEU B 1 307 ? -6.215 21.281 -1.799 1 98.62 307 LEU B CA 1
ATOM 5399 C C . LEU B 1 307 ? -7.352 22.047 -1.131 1 98.62 307 LEU B C 1
ATOM 5401 O O . LEU B 1 307 ? -8.227 21.453 -0.508 1 98.62 307 LEU B O 1
ATOM 5405 N N . ARG B 1 308 ? -7.336 23.391 -1.236 1 98.5 308 ARG B N 1
ATOM 5406 C CA . ARG B 1 308 ? -8.406 24.219 -0.684 1 98.5 308 ARG B CA 1
ATOM 5407 C C . ARG B 1 308 ? -9.742 23.891 -1.35 1 98.5 308 ARG B C 1
ATOM 5409 O O . ARG B 1 308 ? -10.773 23.797 -0.677 1 98.5 308 ARG B O 1
ATOM 5416 N N . SER B 1 309 ? -9.664 23.734 -2.66 1 98.81 309 SER B N 1
ATOM 5417 C CA . SER B 1 309 ? -10.875 23.422 -3.404 1 98.81 309 SER B CA 1
ATOM 5418 C C . SER B 1 309 ? -11.492 22.109 -2.934 1 98.81 309 SER B C 1
ATOM 5420 O O . SER B 1 309 ? -12.711 22.016 -2.768 1 98.81 309 SER B O 1
ATOM 5422 N N . LEU B 1 310 ? -10.695 21.141 -2.729 1 98.88 310 LEU B N 1
ATOM 5423 C CA . LEU B 1 310 ? -11.188 19.859 -2.238 1 98.88 310 LEU B CA 1
ATOM 5424 C C . LEU B 1 310 ? -11.672 19.969 -0.797 1 98.88 310 LEU B C 1
ATOM 5426 O O . LEU B 1 310 ? -12.734 19.438 -0.45 1 98.88 310 LEU B O 1
ATOM 5430 N N . ALA B 1 311 ? -10.891 20.656 0.019 1 98.81 311 ALA B N 1
ATOM 5431 C CA . ALA B 1 311 ? -11.203 20.828 1.435 1 98.81 311 ALA B CA 1
ATOM 5432 C C . ALA B 1 311 ? -12.578 21.469 1.618 1 98.81 311 ALA B C 1
ATOM 5434 O O . ALA B 1 311 ? -13.297 21.141 2.566 1 98.81 311 ALA B O 1
ATOM 5435 N N . LYS B 1 312 ? -12.922 22.359 0.763 1 98.69 312 LYS B N 1
ATOM 5436 C CA . LYS B 1 312 ? -14.219 23.031 0.846 1 98.69 312 LYS B CA 1
ATOM 5437 C C . LYS B 1 312 ? -15.359 22.031 0.779 1 98.69 312 LYS B C 1
ATOM 5439 O O . LYS B 1 312 ? -16.375 22.188 1.463 1 98.69 312 LYS B O 1
ATOM 5444 N N . HIS B 1 313 ? -15.219 21.016 -0.034 1 98.75 313 HIS B N 1
ATOM 5445 C CA . HIS B 1 313 ? -16.25 19.984 -0.118 1 98.75 313 HIS B CA 1
ATOM 5446 C C . HIS B 1 313 ? -16.312 19.172 1.164 1 98.75 313 HIS B C 1
ATOM 5448 O O . HIS B 1 313 ? -17.406 18.812 1.625 1 98.75 313 HIS B O 1
ATOM 5454 N N . TYR B 1 314 ? -15.172 18.875 1.745 1 98.75 314 TYR B N 1
ATOM 5455 C CA . TYR B 1 314 ? -15.117 18.016 2.922 1 98.75 314 TYR B CA 1
ATOM 5456 C C . TYR B 1 314 ? -15.562 18.766 4.168 1 98.75 314 TYR B C 1
ATOM 5458 O O . TYR B 1 314 ? -16.094 18.172 5.109 1 98.75 314 TYR B O 1
ATOM 5466 N N . GLU B 1 315 ? -15.375 20.094 4.148 1 98.25 315 GLU B N 1
ATOM 5467 C CA . GLU B 1 315 ? -15.742 20.891 5.316 1 98.25 315 GLU B CA 1
ATOM 5468 C C . GLU B 1 315 ? -17.156 21.453 5.176 1 98.25 315 GLU B C 1
ATOM 5470 O O . GLU B 1 315 ? -17.672 22.078 6.105 1 98.25 315 GLU B O 1
ATOM 5475 N N . ASN B 1 316 ? -17.75 21.266 3.992 1 98.38 316 ASN B N 1
ATOM 5476 C CA . ASN B 1 316 ? -19.141 21.672 3.812 1 98.38 316 ASN B CA 1
ATOM 5477 C C . ASN B 1 316 ? -20.094 20.844 4.688 1 98.38 316 ASN B C 1
ATOM 5479 O O . ASN B 1 316 ? -20.203 19.641 4.504 1 98.38 316 ASN B O 1
ATOM 5483 N N . ILE B 1 317 ? -20.797 21.484 5.555 1 97.5 317 ILE B N 1
ATOM 5484 C CA . ILE B 1 317 ? -21.641 20.828 6.543 1 97.5 317 ILE B CA 1
ATOM 5485 C C . ILE B 1 317 ? -22.719 20 5.84 1 97.5 317 ILE B C 1
ATOM 5487 O O . ILE B 1 317 ? -23.125 18.953 6.332 1 97.5 317 ILE B O 1
ATOM 5491 N N . ASN B 1 318 ? -23.141 20.422 4.664 1 98.06 318 ASN B N 1
ATOM 5492 C CA . ASN B 1 318 ? -24.188 19.719 3.914 1 98.06 318 ASN B CA 1
ATOM 5493 C C . ASN B 1 318 ? -23.672 18.391 3.371 1 98.06 318 ASN B C 1
ATOM 5495 O O . ASN B 1 318 ? -24.469 17.531 2.965 1 98.06 318 ASN B O 1
ATOM 5499 N N . ASN B 1 319 ? -22.359 18.219 3.34 1 98.62 319 ASN B N 1
ATOM 5500 C CA . ASN B 1 319 ? -21.781 16.953 2.879 1 98.62 319 ASN B CA 1
ATOM 5501 C C . ASN B 1 319 ? -21.406 16.047 4.047 1 98.62 319 ASN B C 1
ATOM 5503 O O . ASN B 1 319 ? -20.969 14.922 3.842 1 98.62 319 ASN B O 1
ATOM 5507 N N . GLN B 1 320 ? -21.609 16.531 5.277 1 98.62 320 GLN B N 1
ATOM 5508 C CA . GLN B 1 320 ? -21.141 15.812 6.457 1 98.62 320 GLN B CA 1
ATOM 5509 C C . GLN B 1 320 ? -22.281 15.109 7.172 1 98.62 320 GLN B C 1
ATOM 5511 O O . GLN B 1 320 ? -23.406 15.625 7.203 1 98.62 320 GLN B O 1
ATOM 5516 N N . TRP B 1 321 ? -22.047 13.969 7.637 1 98.56 321 TRP B N 1
ATOM 5517 C CA . TRP B 1 321 ? -22.891 13.289 8.617 1 98.56 321 TRP B CA 1
ATOM 5518 C C . TRP B 1 321 ? -22.328 13.453 10.023 1 98.56 321 TRP B C 1
ATOM 5520 O O . TRP B 1 321 ? -21.203 13.016 10.312 1 98.56 321 TRP B O 1
ATOM 5530 N N . ARG B 1 322 ? -23.031 14.125 10.93 1 97.81 322 ARG B N 1
ATOM 5531 C CA . ARG B 1 322 ? -22.594 14.383 12.305 1 97.81 322 ARG B CA 1
ATOM 5532 C C . ARG B 1 322 ? -23.484 13.656 13.305 1 97.81 322 ARG B C 1
ATOM 5534 O O . ARG B 1 322 ? -24.719 13.703 13.203 1 97.81 322 ARG B O 1
ATOM 5541 N N . PHE B 1 323 ? -22.906 12.969 14.18 1 97.31 323 PHE B N 1
ATOM 5542 C CA . PHE B 1 323 ? -23.672 12.242 15.188 1 97.31 323 PHE B CA 1
ATOM 5543 C C . PHE B 1 323 ? -22.812 11.945 16.406 1 97.31 323 PHE B C 1
ATOM 5545 O O . PHE B 1 323 ? -21.594 12.07 16.359 1 97.31 323 PHE B O 1
ATOM 5552 N N . LYS B 1 324 ? -23.438 11.578 17.469 1 95.44 324 LYS B N 1
ATOM 5553 C CA . LYS B 1 324 ? -22.734 11.242 18.703 1 95.44 324 LYS B CA 1
ATOM 5554 C C . LYS B 1 324 ? -22.516 9.734 18.828 1 95.44 324 LYS B C 1
ATOM 5556 O O . LYS B 1 324 ? -23.469 8.961 18.828 1 95.44 324 LYS B O 1
ATOM 5561 N N . LEU B 1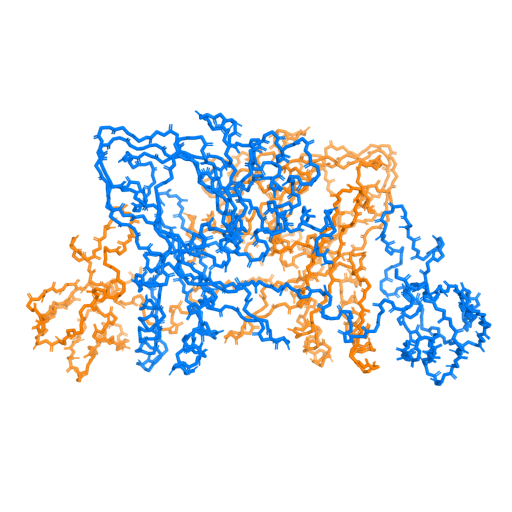 325 ? -21.25 9.359 18.797 1 95 325 LEU B N 1
ATOM 5562 C CA . LEU B 1 325 ? -20.922 7.965 19.062 1 95 325 LEU B CA 1
ATOM 5563 C C . LEU B 1 325 ? -21.094 7.637 20.547 1 95 325 LEU B C 1
ATOM 5565 O O . LEU B 1 325 ? -20.578 8.336 21.406 1 95 325 LEU B O 1
ATOM 5569 N N . LYS B 1 326 ? -21.844 6.621 20.875 1 94 326 LYS B N 1
ATOM 5570 C CA . LYS B 1 326 ? -22.172 6.277 22.25 1 94 326 LYS B CA 1
ATOM 5571 C C . LYS B 1 326 ? -21.406 5.031 22.703 1 94 326 LYS B C 1
ATOM 5573 O O . LYS B 1 326 ? -21.016 4.207 21.875 1 94 326 LYS B O 1
ATOM 5578 N N . PRO B 1 327 ? -21.25 4.957 24.062 1 96.31 327 PRO B N 1
ATOM 5579 C CA . PRO B 1 327 ? -20.578 3.758 24.562 1 96.31 327 PRO B CA 1
ATOM 5580 C C . PRO B 1 327 ? -21.266 2.467 24.109 1 96.31 327 PRO B C 1
ATOM 5582 O O . PRO B 1 327 ? -22.5 2.383 24.109 1 96.31 327 PRO B O 1
ATOM 5585 N N . GLY B 1 328 ? -20.453 1.511 23.688 1 97.19 328 GLY B N 1
ATOM 5586 C CA . GLY B 1 328 ? -20.984 0.229 23.25 1 97.19 328 GLY B CA 1
ATOM 5587 C C . GLY B 1 328 ? -21.219 0.161 21.75 1 97.19 328 GLY B C 1
ATOM 5588 O O . GLY B 1 328 ? -21.641 -0.872 21.234 1 97.19 328 GLY B O 1
ATOM 5589 N N . THR B 1 329 ? -20.953 1.231 21.078 1 97.44 329 THR B N 1
ATOM 5590 C CA . THR B 1 329 ? -21.078 1.261 19.625 1 97.44 329 THR B CA 1
ATOM 5591 C C . THR B 1 329 ? -19.719 1.353 18.953 1 97.44 329 THR B C 1
ATOM 5593 O O . THR B 1 329 ? -18.969 2.295 19.203 1 97.44 329 THR B O 1
ATOM 5596 N N . VAL B 1 330 ? -19.391 0.369 18.156 1 98.62 330 VAL B N 1
ATOM 5597 C CA . VAL B 1 330 ? -18.172 0.375 17.344 1 98.62 330 VAL B CA 1
ATOM 5598 C C . VAL B 1 330 ? -18.5 0.888 15.945 1 98.62 330 VAL B C 1
ATOM 5600 O O . VAL B 1 330 ? -19.438 0.416 15.305 1 98.62 330 VAL B O 1
ATOM 5603 N N . MET B 1 331 ? -17.797 1.868 15.539 1 98.75 331 MET B N 1
ATOM 5604 C CA . MET B 1 331 ? -17.891 2.383 14.18 1 98.75 331 MET B CA 1
ATOM 5605 C C . MET B 1 331 ? -16.719 1.905 13.328 1 98.75 331 MET B C 1
ATOM 5607 O O . MET B 1 331 ? -15.562 2.096 13.703 1 98.75 331 MET B O 1
ATOM 5611 N N . ALA B 1 332 ? -17 1.217 12.258 1 98.81 332 ALA B N 1
ATOM 5612 C CA . ALA B 1 332 ? -16.016 0.848 11.25 1 98.81 332 ALA B CA 1
ATOM 5613 C C . ALA B 1 332 ? -16.172 1.701 9.992 1 98.81 332 ALA B C 1
ATOM 5615 O O . ALA B 1 332 ? -17.266 1.833 9.453 1 98.81 332 ALA B O 1
ATOM 5616 N N . MET B 1 333 ? -15.125 2.303 9.547 1 98.75 333 MET B N 1
ATOM 5617 C CA . MET B 1 333 ? -15.195 3.143 8.359 1 98.75 333 MET B CA 1
ATOM 5618 C C . MET B 1 333 ? -14.086 2.787 7.375 1 98.75 333 MET B C 1
ATOM 5620 O O . MET B 1 333 ? -12.961 2.494 7.781 1 98.75 333 MET B O 1
ATOM 5624 N N . ASP B 1 334 ? -14.367 2.777 6.082 1 98.81 334 ASP B N 1
ATOM 5625 C CA . ASP B 1 334 ? -13.375 2.607 5.023 1 98.81 334 ASP B CA 1
ATOM 5626 C C . ASP B 1 334 ? -12.461 3.826 4.926 1 98.81 334 ASP B C 1
ATOM 5628 O O . ASP B 1 334 ? -12.805 4.82 4.285 1 98.81 334 ASP B O 1
ATOM 5632 N N . ASN B 1 335 ? -11.289 3.701 5.473 1 98.81 335 ASN B N 1
ATOM 5633 C CA . ASN B 1 335 ? -10.328 4.793 5.594 1 98.81 335 ASN B CA 1
ATOM 5634 C C . ASN B 1 335 ? -9.828 5.25 4.227 1 98.81 335 ASN B C 1
ATOM 5636 O O . ASN B 1 335 ? -9.219 6.316 4.105 1 98.81 335 ASN B O 1
ATOM 5640 N N . PHE B 1 336 ? -10.062 4.484 3.166 1 98.69 336 PHE B N 1
ATOM 5641 C CA . PHE B 1 336 ? -9.656 4.863 1.819 1 98.69 336 PHE B CA 1
ATOM 5642 C C . PHE B 1 336 ? -10.664 5.816 1.193 1 98.69 336 PHE B C 1
ATOM 5644 O O . PHE B 1 336 ? -10.391 6.438 0.166 1 98.69 336 PHE B O 1
ATOM 5651 N N . ARG B 1 337 ? -11.734 5.949 1.871 1 98.81 337 ARG B N 1
ATOM 5652 C CA . ARG B 1 337 ? -12.836 6.664 1.238 1 98.81 337 ARG B CA 1
ATOM 5653 C C . ARG B 1 337 ? -13.438 7.695 2.188 1 98.81 337 ARG B C 1
ATOM 5655 O O . ARG B 1 337 ? -13.562 8.875 1.84 1 98.81 337 ARG B O 1
ATOM 5662 N N . VAL B 1 338 ? -13.766 7.246 3.357 1 98.88 338 VAL B N 1
ATOM 5663 C CA . VAL B 1 338 ? -14.539 8.062 4.289 1 98.88 338 VAL B CA 1
ATOM 5664 C C . VAL B 1 338 ? -13.594 8.852 5.191 1 98.88 338 VAL B C 1
ATOM 5666 O O . VAL B 1 338 ? -12.688 8.273 5.801 1 98.88 338 VAL B O 1
ATOM 5669 N N . LEU B 1 339 ? -13.734 10.117 5.211 1 98.88 339 LEU B N 1
ATOM 5670 C CA . LEU B 1 339 ? -13.016 10.969 6.152 1 98.88 339 LEU B CA 1
ATOM 5671 C C . LEU B 1 339 ? -13.773 11.086 7.473 1 98.88 339 LEU B C 1
ATOM 5673 O O . LEU B 1 339 ? -15 11.023 7.492 1 98.88 339 LEU B O 1
ATOM 5677 N N . HIS B 1 340 ? -13.008 11.234 8.492 1 98.69 340 HIS B N 1
ATOM 5678 C CA . HIS B 1 340 ? -13.648 11.391 9.797 1 98.69 340 HIS B CA 1
ATOM 5679 C C . HIS B 1 340 ? -13.102 12.617 10.531 1 98.69 340 HIS B C 1
ATOM 5681 O O . HIS B 1 340 ? -12 13.086 10.227 1 98.69 340 HIS B O 1
ATOM 5687 N N . GLY B 1 341 ? -13.852 13.211 11.344 1 97.25 341 GLY B N 1
ATOM 5688 C CA . GLY B 1 341 ? -13.508 14.289 12.25 1 97.25 341 GLY B CA 1
ATOM 5689 C C . GLY B 1 341 ? -14.328 14.289 13.523 1 97.25 341 GLY B C 1
ATOM 5690 O O . GLY B 1 341 ? -14.984 13.289 13.844 1 97.25 341 GLY B O 1
ATOM 5691 N N . ARG B 1 342 ? -14.172 15.312 14.312 1 95.19 342 ARG B N 1
ATOM 5692 C CA . ARG B 1 342 ? -14.922 15.43 15.555 1 95.19 342 ARG B CA 1
ATOM 5693 C C . ARG B 1 342 ? -15.094 16.891 15.961 1 95.19 342 ARG B C 1
ATOM 5695 O O . ARG B 1 342 ? -14.18 17.703 15.781 1 95.19 342 ARG B O 1
ATOM 5702 N N . THR B 1 343 ? -16.219 17.156 16.5 1 95.19 343 THR B N 1
ATOM 5703 C CA . THR B 1 343 ? -16.406 18.484 17.078 1 95.19 343 THR B CA 1
ATOM 5704 C C . THR B 1 343 ? -15.672 18.578 18.422 1 95.19 343 THR B C 1
ATOM 5706 O O . THR B 1 343 ? -15.266 17.578 18.984 1 95.19 343 THR B O 1
ATOM 5709 N N . GLY B 1 344 ? -15.438 19.781 18.828 1 93.12 344 GLY B N 1
ATOM 5710 C CA . GLY B 1 344 ? -14.867 19.984 20.141 1 93.12 344 GLY B CA 1
ATOM 5711 C C . GLY B 1 344 ? -15.75 19.438 21.25 1 93.12 344 GLY B C 1
ATOM 5712 O O . GLY B 1 344 ? -16.938 19.203 21.062 1 93.12 344 GLY B O 1
ATOM 5713 N N . PHE B 1 345 ? -15.117 19.094 22.406 1 92.25 345 PHE B N 1
ATOM 5714 C CA . PHE B 1 345 ? -15.93 18.531 23.469 1 92.25 345 PHE B CA 1
ATOM 5715 C C . PHE B 1 345 ? -15.398 18.938 24.844 1 92.25 345 PHE B C 1
ATOM 5717 O O . PHE B 1 345 ? -14.297 19.484 24.938 1 92.25 345 PHE B O 1
ATOM 5724 N N . SER B 1 346 ? -16.172 18.828 25.734 1 91.81 346 SER B N 1
ATOM 5725 C CA . SER B 1 346 ? -15.82 19.016 27.141 1 91.81 346 SER B CA 1
ATOM 5726 C C . SER B 1 346 ? -16.016 17.719 27.938 1 91.81 346 SER B C 1
ATOM 5728 O O . SER B 1 346 ? -16.562 16.75 27.422 1 91.81 346 SER B O 1
ATOM 5730 N N . GLY B 1 347 ? -15.383 17.672 29.141 1 90.38 347 GLY B N 1
ATOM 5731 C CA . GLY B 1 347 ? -15.523 16.5 29.969 1 90.38 347 GLY B CA 1
ATOM 5732 C C . GLY B 1 347 ? -14.5 15.422 29.656 1 90.38 347 GLY B C 1
ATOM 5733 O O . GLY B 1 347 ? -13.445 15.703 29.094 1 90.38 347 GLY B O 1
ATOM 5734 N N . SER B 1 348 ? -14.836 14.219 30.172 1 89.44 348 SER B N 1
ATOM 5735 C CA . SER B 1 348 ? -13.938 13.086 29.984 1 89.44 348 SER B CA 1
ATOM 5736 C C . SER B 1 348 ? -14.445 12.156 28.875 1 89.44 348 SER B C 1
ATOM 5738 O O . SER B 1 348 ? -15.578 11.688 28.922 1 89.44 348 SER B O 1
ATOM 5740 N N . ARG B 1 349 ? -13.617 11.992 27.953 1 90.56 349 ARG B N 1
ATOM 5741 C CA . ARG B 1 349 ? -13.961 11.141 26.828 1 90.56 349 ARG B CA 1
ATOM 5742 C C . ARG B 1 349 ? -12.852 10.125 26.547 1 90.56 349 ARG B C 1
ATOM 5744 O O . ARG B 1 349 ? -11.672 10.477 26.531 1 90.56 349 ARG B O 1
ATOM 5751 N N . VAL B 1 350 ? -13.242 8.859 26.453 1 92.69 350 VAL B N 1
ATOM 5752 C CA . VAL B 1 350 ? -12.297 7.785 26.156 1 92.69 350 VAL B CA 1
ATOM 5753 C C . VAL B 1 350 ? -12.773 7.004 24.938 1 92.69 350 VAL B C 1
ATOM 5755 O O . VAL B 1 350 ? -13.883 6.469 24.922 1 92.69 350 VAL B O 1
ATOM 5758 N N . LEU B 1 351 ? -11.969 6.988 23.953 1 94.56 351 LEU B N 1
ATOM 5759 C CA . LEU B 1 351 ? -12.242 6.184 22.766 1 94.56 351 LEU B CA 1
ATOM 5760 C C . LEU B 1 351 ? -11.203 5.074 22.625 1 94.56 351 LEU B C 1
ATOM 5762 O O . LEU B 1 351 ? -10.055 5.23 23.031 1 94.56 351 LEU B O 1
ATOM 5766 N N . CYS B 1 352 ? -11.641 4.023 22.109 1 95.81 352 CYS B N 1
ATOM 5767 C CA . CYS B 1 352 ? -10.758 2.939 21.688 1 95.81 352 CYS B CA 1
ATOM 5768 C C . CYS B 1 352 ? -10.625 2.912 20.156 1 95.81 352 CYS B C 1
ATOM 5770 O O . CYS B 1 352 ? -11.609 3.109 19.438 1 95.81 352 CYS B O 1
ATOM 5772 N N . GLY B 1 353 ? -9.398 2.775 19.703 1 96.25 353 GLY B N 1
ATOM 5773 C CA . GLY B 1 353 ? -9.148 2.76 18.266 1 96.25 353 GLY B CA 1
ATOM 5774 C C . GLY B 1 353 ? -8.375 1.535 17.812 1 96.25 353 GLY B C 1
ATOM 5775 O O . GLY B 1 353 ? -7.699 0.885 18.609 1 96.25 353 GLY B O 1
ATOM 5776 N N . SER B 1 354 ? -8.523 1.217 16.609 1 98.19 354 SER B N 1
ATOM 5777 C CA . SER B 1 354 ? -7.777 0.166 15.922 1 98.19 354 SER B CA 1
ATOM 5778 C C . SER B 1 354 ? -7.848 0.332 14.406 1 98.19 354 SER B C 1
ATOM 5780 O O . SER B 1 354 ? -8.5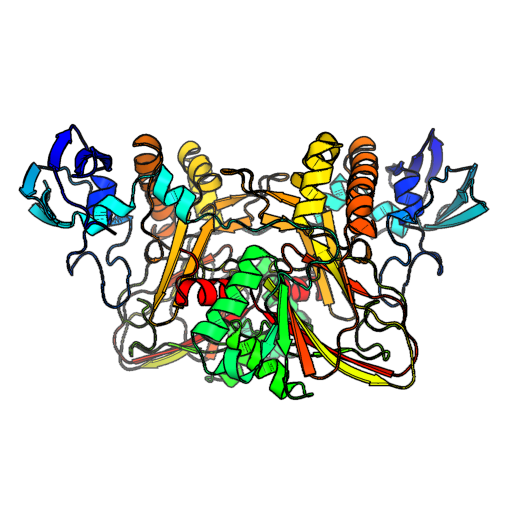62 1.198 13.906 1 98.19 354 SER B O 1
ATOM 5782 N N . TYR B 1 355 ? -7.047 -0.479 13.75 1 98.25 355 TYR B N 1
ATOM 5783 C CA . TYR B 1 355 ? -7.059 -0.507 12.289 1 98.25 355 TYR B CA 1
ATOM 5784 C C . TYR B 1 355 ? -7.215 -1.933 11.773 1 98.25 355 TYR B C 1
ATOM 5786 O O . TYR B 1 355 ? -6.777 -2.887 12.422 1 98.25 355 TYR B O 1
ATOM 5794 N N . VAL B 1 356 ? -7.871 -2.049 10.68 1 98.44 356 VAL B N 1
ATOM 5795 C CA . VAL B 1 356 ? -7.93 -3.297 9.93 1 98.44 356 VAL B CA 1
ATOM 5796 C C . VAL B 1 356 ? -7.355 -3.082 8.523 1 98.44 356 VAL B C 1
ATOM 5798 O O . VAL B 1 356 ? -7.734 -2.135 7.832 1 98.44 356 VAL B O 1
ATOM 5801 N N . ALA B 1 357 ? -6.445 -3.967 8.133 1 97.88 357 ALA B N 1
ATOM 5802 C CA . ALA B 1 357 ? -5.801 -3.84 6.828 1 97.88 357 ALA B CA 1
ATOM 5803 C C . ALA B 1 357 ? -6.82 -3.973 5.699 1 97.88 357 ALA B C 1
ATOM 5805 O O . ALA B 1 357 ? -7.82 -4.684 5.836 1 97.88 357 ALA B O 1
ATOM 5806 N N . ARG B 1 358 ? -6.559 -3.295 4.617 1 98 358 ARG B N 1
ATOM 5807 C CA . ARG B 1 358 ? -7.492 -3.311 3.494 1 98 358 ARG B CA 1
ATOM 5808 C C . ARG B 1 358 ? -7.605 -4.711 2.896 1 98 358 ARG B C 1
ATOM 5810 O O . ARG B 1 358 ? -8.711 -5.18 2.611 1 98 358 ARG B O 1
ATOM 5817 N N . SER B 1 359 ? -6.512 -5.391 2.703 1 97.06 359 SER B N 1
ATOM 5818 C CA . SER B 1 359 ? -6.531 -6.742 2.16 1 97.06 359 SER B CA 1
ATOM 5819 C C . SER B 1 359 ? -7.375 -7.676 3.025 1 97.06 359 SER B C 1
ATOM 5821 O O . SER B 1 359 ? -8.062 -8.555 2.51 1 97.06 359 SER B O 1
ATOM 5823 N N . ASP B 1 360 ? -7.363 -7.441 4.324 1 97.31 360 ASP B N 1
ATOM 5824 C CA . ASP B 1 360 ? -8.008 -8.367 5.258 1 97.31 360 ASP B CA 1
ATOM 5825 C C . ASP B 1 360 ? -9.523 -8.188 5.246 1 97.31 360 ASP B C 1
ATOM 5827 O O . ASP B 1 360 ? -10.266 -9.172 5.211 1 97.31 360 ASP B O 1
ATOM 5831 N N . TRP B 1 361 ? -9.977 -6.945 5.305 1 98 361 TRP B N 1
ATOM 5832 C CA . TRP B 1 361 ? -11.43 -6.832 5.359 1 98 361 TRP B CA 1
ATOM 5833 C C . TRP B 1 361 ? -12.047 -7.137 3.998 1 98 361 TRP B C 1
ATOM 5835 O O . TRP B 1 361 ? -13.18 -7.625 3.916 1 98 361 TRP B O 1
ATOM 5845 N N . LEU B 1 362 ? -11.305 -6.871 2.863 1 98.12 362 LEU B N 1
ATOM 5846 C CA . LEU B 1 362 ? -11.812 -7.258 1.553 1 98.12 362 LEU B CA 1
ATOM 5847 C C . LEU B 1 362 ? -11.82 -8.773 1.396 1 98.12 362 LEU B C 1
ATOM 5849 O O . LEU B 1 362 ? -12.703 -9.328 0.73 1 98.12 362 LEU B O 1
ATOM 5853 N N . ASP B 1 363 ? -10.797 -9.43 1.973 1 97.88 363 ASP B N 1
ATOM 5854 C CA . ASP B 1 363 ? -10.781 -10.891 2.012 1 97.88 363 ASP B CA 1
ATOM 5855 C C . ASP B 1 363 ? -12.055 -11.43 2.656 1 97.88 363 ASP B C 1
ATOM 5857 O O . ASP B 1 363 ? -12.664 -12.367 2.145 1 97.88 363 ASP B O 1
ATOM 5861 N N . ARG B 1 364 ? -12.484 -10.797 3.775 1 97.81 364 ARG B N 1
ATOM 5862 C CA . ARG B 1 364 ? -13.703 -11.211 4.457 1 97.81 364 ARG B CA 1
ATOM 5863 C C . ARG B 1 364 ? -14.922 -10.992 3.566 1 97.81 364 ARG B C 1
ATOM 5865 O O . ARG B 1 364 ? -15.805 -11.859 3.494 1 97.81 364 ARG B O 1
ATOM 5872 N N . ALA B 1 365 ? -14.984 -9.859 2.906 1 98.44 365 ALA B N 1
ATOM 5873 C CA . ALA B 1 365 ? -16.094 -9.57 2.004 1 98.44 365 ALA B CA 1
ATOM 5874 C C . ALA B 1 365 ? -16.172 -10.602 0.882 1 98.44 365 ALA B C 1
ATOM 5876 O O . ALA B 1 365 ? -17.266 -11.008 0.487 1 98.44 365 ALA B O 1
ATOM 5877 N N . ARG B 1 366 ? -15.031 -11 0.366 1 97.62 366 ARG B N 1
ATOM 5878 C CA . ARG B 1 366 ? -14.992 -12 -0.696 1 97.62 366 ARG B CA 1
ATOM 5879 C C . ARG B 1 366 ? -15.406 -13.367 -0.171 1 97.62 366 ARG B C 1
ATOM 5881 O O . ARG B 1 366 ? -16.125 -14.102 -0.845 1 97.62 366 ARG B O 1
ATOM 5888 N N . ALA B 1 367 ? -14.906 -13.703 1.032 1 96.38 367 ALA B N 1
ATOM 5889 C CA . ALA B 1 367 ? -15.258 -14.977 1.65 1 96.38 367 ALA B CA 1
ATOM 5890 C C . ALA B 1 367 ? -16.766 -15.07 1.876 1 96.38 367 ALA B C 1
ATOM 5892 O O . ALA B 1 367 ? -17.328 -16.172 1.876 1 96.38 367 ALA B O 1
ATOM 5893 N N . LEU B 1 368 ? -17.438 -13.922 2.035 1 97.31 368 LEU B N 1
ATOM 5894 C CA . LEU B 1 368 ? -18.875 -13.859 2.217 1 97.31 368 LEU B CA 1
ATOM 5895 C C . LEU B 1 368 ? -19.594 -13.797 0.87 1 97.31 368 LEU B C 1
ATOM 5897 O O . LEU B 1 368 ? -20.812 -13.648 0.817 1 97.31 368 LEU B O 1
ATOM 5901 N N . ALA B 1 369 ? -18.844 -13.805 -0.23 1 96.31 369 ALA B N 1
ATOM 5902 C CA . ALA B 1 369 ? -19.344 -13.844 -1.601 1 96.31 369 ALA B CA 1
ATOM 5903 C C . ALA B 1 369 ? -20.078 -12.547 -1.948 1 96.31 369 ALA B C 1
ATOM 5905 O O . ALA B 1 369 ? -21.047 -12.555 -2.697 1 96.31 369 ALA B O 1
ATOM 5906 N N . LEU B 1 370 ? -19.609 -11.453 -1.319 1 97.75 370 LEU B N 1
ATOM 5907 C CA . LEU B 1 370 ? -20.219 -10.156 -1.608 1 97.75 370 LEU B CA 1
ATOM 5908 C C . LEU B 1 370 ? -19.5 -9.469 -2.77 1 97.75 370 LEU B C 1
ATOM 5910 O O . LEU B 1 370 ? -20.047 -8.562 -3.391 1 97.75 370 LEU B O 1
ATOM 5914 N N . ILE B 1 371 ? -18.281 -9.844 -2.982 1 97.44 371 ILE B N 1
ATOM 5915 C CA . ILE B 1 371 ? -17.5 -9.336 -4.109 1 97.44 371 ILE B CA 1
ATOM 5916 C C . ILE B 1 371 ? -16.672 -10.461 -4.711 1 97.44 371 ILE B C 1
ATOM 5918 O O . ILE B 1 371 ? -16.594 -11.555 -4.145 1 97.44 371 ILE B O 1
ATOM 5922 N N . GLN B 1 372 ? -16.156 -10.219 -5.867 1 91.69 372 GLN B N 1
ATOM 5923 C CA . GLN B 1 372 ? -15.281 -11.18 -6.531 1 91.69 372 GLN B CA 1
ATOM 5924 C C . GLN B 1 372 ? -13.812 -10.805 -6.352 1 91.69 372 GLN B C 1
ATOM 5926 O O . GLN B 1 372 ? -13.477 -9.625 -6.223 1 91.69 372 GLN B O 1
#

Nearest PDB structures (foldseek):
  3o2g-assembly1_A  TM=9.193E-01  e=1.856E-37  Homo sapiens
  6npb-assembly1_A  TM=8.929E-01  e=2.889E-36  Leisingera caerulea
  3n6w-assembly1_A-2  TM=9.065E-01  e=2.513E-32  Homo sapiens
  6npc-assembly1_B  TM=8.664E-01  e=2.309E-33  Leisingera caerulea
  7n7v-assembly1_A  TM=6.656E-01  e=4.235E-11  Streptomyces griseochromogenes

Foldseek 3Di:
DPQKWWPDWDDDDQWIWTQIPVGDIDIGGVLRQQQPFPDVCAADPVVRDGNDDSVPRDPWGFDDWDDDTFWIWTQTPVRDIGIDTSNRVVCPPPVNVVVQFDQDAAAAFEAPVVPAEEEEPCCCLPHLVRVLRNLVRCSHYQKHKYFQFPLDQVSQQSVLVSLFHFDQDPQGRKDKAWCDDPFPDPSNHLAWWAWFFPDLLPPFGFFKKKKAWNDFPDKDWWWKKKFFLQNLLVVCCVPPVVLSVLLQPFWFKFWGDDVPDIGIDTHRQWHADPVPRHTDFGHGDPVRTDDDDDPDPVNVVSVVVSNVSSSCSRRPNRRMYIGDRDHRMMMMGGSRTMIMITHGMDGITMMMITGHGNVRSVVSCVVSVVGD/DPQKWWPDWDDDDQWIWTQIPVGDIDIGGVLRQQQPFPDVCAADPVVRDGNDDSVRRDPWGFDDWDDDTFWIWTQIPVRDIGIGTSNRVVCPPPVNVVVQFDQDAAAAFEAPVVPAEEEEPCCCLPHLVSVLRNLVRCSHYQKHKYFQFPLDQVSQQSVLVSLFHFDQDPQGRKDKAWCDDPFDDPSNHLAWWAWFFPDLLPPFGFFKKKKAWNDDPDKDWWWKKKFFLQNLLVVCCVPPVVLSVLLQPFWWKFWGDDVPDIGIDTHRQWHADPVPRHTDFGHGDPVRTDDDDDPDPVNVVSVVVSNVSSSCSRRPNRRMYIGDRDHRMMMMGGSRTMIMITHGMDGIIMMMITGHGNVRSVVSCVVSVVGD